Protein AF-A0A9K3NEP9-F1 (afdb_monomer)

Sequence (450 aa):
MVFIRDFVPSALAFLLNGEGEIVKNFLLHTLQLQSWEKTVDCHSPGQGLMPASFKVRSVPLDGRPGEFEDVLDPDFGESAIGRVAPVDSGLWWIILLRAYGKITGDYTLQERVDVQTGIRLILKLCLADGFDMFPTLLVTDGSCMIDRRMGIHGHPLEIQALFYSALRCSREMVIVNDTTKNLVAAVNNRLSALCFHIREYYWVDMKKINEIYRYKTEEYSTDAINKFNIYPEQIPSWLVDWFPESGGYFIGNLQPAHMDFRFFTLGNLWAIVSSLGSPKQNDGILNLIEEKWDDLVTNMPLKICYPALDNEEWRIITGSDPKNTPWSYHNGGSWPTLLWQFTLACIKMKRPELARKAIALAEKRLSTDKWPEYYDTRYGRFIGKQSRLYQTWTIAGFLTSKKLLENPEMASNLFWEEDYQLLENCVCGLGGKYGRKKCSRAALRSHHVV

Secondary structure (DSSP, 8-state):
-EEHHHHHHHHHHHHTTT-HHHHHHHHHHHHHHHTS---BTTB---TTPPPSEEEEEEEEPTT-TT-EEEEEEEESSSSSTT----HHHHHHHHHHHHHHHHHH---HHHHSHHHHHHHHHHHHHHT---S--SSSPPB-TT-SSS-S-SS--BS-HHHHHHHHHHHHHHHHHSPPSTTTHHHHHHHHHHHHHHHHHIIIIIEE-HHHHHHHHTPPSS--STT-SSTT---GGGS-HHHHHHS-SS--EEEEEEETTEEEEEEEHHHHHHHHHTT-S-HHHHHHHHHHHHHTHHHHTTTSS-BSEES---HHHHHHHHSS-TTS-TTBTTBT-B-GGGHHHHHHHHHHTT-HHHHHHHHHHHHTTTTTTT--S-EESTTS-EEPTTPPSS-HHHHHHHHHHHHHHH-HHHHHTTS----HHHHH--GGG---SSS----THHHHGGGS--

InterPro domains:
  IPR008928 Six-hairpin glycosidase superfamily [SSF48208] (3-400)
  IPR012341 Six-hairpin glycosidase-like superfamily [G3DSA:1.50.10.10] (2-394)
  IPR024746 Glycosyl hydrolase family 100 [PF12899] (2-408)
  IPR024746 Glycosyl hydrolase family 100 [PTHR31916] (2-433)

Foldseek 3Di:
DFFLVLCLLVCLLCLLVVNLPVLLVVLVVQLVVLCDFADQPPDTDQSLQTFRDWDWDWDADPPDPPDTDTDIGGHQQSPPDVSEGQLLNSLSSLLSLLLSCLSNVDLVSLVDPSNLVSLVSNLCNQLPDDPDPALAGFGQACRYPNNAQQLLGGHFLLRLLSVLLSLVSCLVRHDDDPVCVVSNVSSLQSNLRSLVCQQPPQKDALVVLVVLLPADAPDDDPPHPCPQRADNVQPDPVDNVLGDPAAIFGAGDGHRRDTHRKAALNSRLSCLQAVSYPLRNLVRSVVSCVVCVCQALFLAAGFRIPDFQADPRCCPRRVVPVQRHGQADNRRWHALLSLLSVLLSCLSNVNNVVSVVSLVSNVVPCVVVQNWRIAGDSRRPGRGPPTDGPSSSNVSSSSSSVSCVVCVVSSVSSGDDDDVVSLVDDPLVVDPPDHDNDDPSVVVVVVPDD

Mean predicted aligned error: 5.76 Å

Solvent-accessible surface area (backbone atoms only — not comparable to full-atom values): 24064 Å² total; per-residue (Å²): 117,49,39,49,73,50,41,49,36,41,41,50,37,31,45,78,67,72,46,48,63,66,45,54,50,49,56,53,53,52,52,54,58,26,73,51,92,55,70,57,91,93,43,62,70,65,70,32,53,31,42,38,29,33,33,80,42,78,42,74,40,88,95,39,92,91,43,68,43,80,40,82,48,72,33,60,16,81,80,39,77,87,56,33,51,35,63,44,28,40,31,49,50,44,43,47,54,47,43,50,24,60,73,72,68,53,54,67,65,55,68,34,69,68,47,46,48,51,55,50,32,31,48,50,62,73,65,53,88,70,91,70,89,60,71,62,60,80,45,59,45,16,28,47,94,53,57,50,57,68,71,45,40,45,36,26,31,46,60,45,24,42,46,51,37,23,46,55,39,43,68,74,58,58,77,79,44,94,88,34,46,65,56,52,51,49,44,54,53,43,51,25,48,33,36,51,48,46,54,67,71,32,48,38,33,68,70,50,49,58,49,47,62,64,47,61,66,85,58,88,57,97,84,40,83,41,78,44,44,49,59,44,85,63,64,56,81,64,51,73,80,65,54,58,98,57,41,29,46,48,34,28,29,62,47,84,55,40,67,39,74,40,43,34,42,66,20,45,34,34,18,41,29,47,33,49,36,54,73,70,51,38,50,13,36,55,42,34,48,62,78,38,29,69,66,43,31,40,63,26,37,24,28,48,26,39,77,45,47,50,74,66,53,27,39,66,51,35,64,58,41,84,69,45,40,64,14,18,60,70,24,18,5,13,28,38,41,50,40,28,52,47,28,52,29,21,49,75,73,72,40,51,65,60,33,52,54,44,50,60,48,35,65,77,40,40,71,83,65,42,26,41,46,30,17,12,42,78,44,23,79,42,75,22,97,85,42,49,63,66,26,63,31,28,52,21,6,51,51,27,30,52,53,36,71,76,35,56,72,67,42,55,62,72,43,51,70,78,58,66,67,49,69,69,54,46,75,66,76,70,54,70,99,78,60,78,84,82,51,77,65,66,70,61,61,73,76,74,79,128

Nearest PDB structures (foldseek):
  6ttj-assembly1_C  TM=9.891E-01  e=4.123E-50  Arabidopsis thaliana
  6ttj-assembly2_E  TM=9.908E-01  e=6.982E-50  Arabidopsis thaliana
  6ttj-assembly1_B  TM=9.913E-01  e=8.060E-50  Arabidopsis thaliana
  6ttj-assembly1_D  TM=9.902E-01  e=9.305E-50  Arabidopsis thaliana
  6ttj-assembly2_H  TM=9.898E-01  e=2.936E-49  Arabidopsis thaliana

Organism: Helianthus annuus (NCBI:txid4232)

Structure (mmCIF, N/CA/C/O backbone):
data_AF-A0A9K3NEP9-F1
#
_entry.id   AF-A0A9K3NEP9-F1
#
loop_
_atom_site.group_PDB
_atom_site.id
_atom_site.type_symbol
_atom_site.label_atom_id
_atom_site.label_alt_id
_atom_site.label_comp_id
_atom_site.label_asym_id
_atom_site.label_entity_id
_atom_site.label_seq_id
_atom_site.pdbx_PDB_ins_code
_atom_site.Cartn_x
_atom_site.Cartn_y
_atom_site.Cartn_z
_atom_site.occupancy
_atom_site.B_iso_or_equiv
_atom_site.auth_seq_id
_atom_site.auth_comp_id
_atom_site.auth_asym_id
_atom_site.auth_atom_id
_atom_site.pdbx_PDB_model_num
ATOM 1 N N . MET A 1 1 ? -4.680 -17.284 13.449 1.00 88.75 1 MET A N 1
ATOM 2 C CA . MET A 1 1 ? -3.790 -16.105 13.413 1.00 88.75 1 MET A CA 1
ATOM 3 C C . MET A 1 1 ? -4.427 -15.102 12.472 1.00 88.75 1 MET A C 1
ATOM 5 O O . MET A 1 1 ? -4.837 -15.507 11.392 1.00 88.75 1 MET A O 1
ATOM 9 N N . VAL A 1 2 ? -4.591 -13.860 12.909 1.00 95.25 2 VAL A N 1
ATOM 10 C CA . VAL A 1 2 ? -5.265 -12.781 12.183 1.00 95.25 2 VAL A CA 1
ATOM 11 C C . VAL A 1 2 ? -4.245 -11.674 11.966 1.00 95.25 2 VAL A C 1
ATOM 13 O O . VAL A 1 2 ? -3.754 -11.108 12.936 1.00 95.25 2 VAL A O 1
ATOM 16 N N . PHE A 1 3 ? -3.914 -11.387 10.711 1.00 97.38 3 PHE A N 1
ATOM 17 C CA . PHE A 1 3 ? -3.047 -10.268 10.337 1.00 97.38 3 PHE A CA 1
ATOM 18 C C . PHE A 1 3 ? -3.891 -9.033 10.047 1.00 97.38 3 PHE A C 1
ATOM 20 O O . PHE A 1 3 ? -4.971 -9.152 9.462 1.00 97.38 3 PHE A O 1
ATOM 27 N N . ILE A 1 4 ? -3.394 -7.847 10.415 1.00 97.62 4 ILE A N 1
ATOM 28 C CA . ILE A 1 4 ? -4.151 -6.609 10.192 1.00 97.62 4 ILE A CA 1
ATOM 29 C C . ILE A 1 4 ? -4.376 -6.371 8.697 1.00 97.62 4 ILE A C 1
ATOM 31 O O . ILE A 1 4 ? -5.517 -6.177 8.280 1.00 97.62 4 ILE A O 1
ATOM 35 N N . ARG A 1 5 ? -3.320 -6.469 7.879 1.00 97.56 5 ARG A N 1
ATOM 36 C CA . ARG A 1 5 ? -3.408 -6.266 6.424 1.00 97.56 5 ARG A CA 1
ATOM 37 C C . ARG A 1 5 ? -4.295 -7.304 5.719 1.00 97.56 5 ARG A C 1
ATOM 39 O O . ARG A 1 5 ? -5.075 -6.939 4.844 1.00 97.56 5 ARG A O 1
ATOM 46 N N . ASP A 1 6 ? -4.231 -8.576 6.122 1.00 98.25 6 ASP A N 1
ATOM 47 C CA . ASP A 1 6 ? -5.033 -9.662 5.537 1.00 98.25 6 ASP A CA 1
ATOM 48 C C . ASP A 1 6 ? -6.521 -9.529 5.878 1.00 98.25 6 ASP A C 1
ATOM 50 O O . ASP A 1 6 ? -7.385 -9.951 5.102 1.00 98.25 6 ASP A O 1
ATOM 54 N N . PHE A 1 7 ? -6.837 -8.938 7.035 1.00 98.75 7 PHE A N 1
ATOM 55 C CA . PHE A 1 7 ? -8.218 -8.734 7.448 1.00 98.75 7 PHE A CA 1
ATOM 56 C C . PHE A 1 7 ? -8.905 -7.607 6.671 1.00 98.75 7 PHE A C 1
ATOM 58 O O . PHE A 1 7 ? -10.110 -7.697 6.466 1.00 98.75 7 PHE A O 1
ATOM 65 N N . VAL A 1 8 ? -8.182 -6.596 6.167 1.00 98.75 8 VAL A N 1
ATOM 66 C CA . VAL A 1 8 ? -8.771 -5.451 5.438 1.00 98.75 8 VAL A CA 1
ATOM 67 C C . VAL A 1 8 ? -9.735 -5.869 4.314 1.00 98.75 8 VAL A C 1
ATOM 69 O O . VAL A 1 8 ? -10.891 -5.442 4.359 1.00 98.75 8 VAL A O 1
ATOM 72 N N . PRO A 1 9 ? -9.359 -6.714 3.329 1.00 98.69 9 PRO A N 1
ATOM 73 C CA . PRO A 1 9 ? -10.305 -7.139 2.296 1.00 98.69 9 PRO A CA 1
ATOM 74 C C . PRO A 1 9 ? -11.493 -7.925 2.855 1.00 98.69 9 PRO A C 1
ATOM 76 O O . PRO A 1 9 ? -12.590 -7.804 2.317 1.00 98.69 9 PRO A O 1
ATOM 79 N N . SER A 1 10 ? -11.303 -8.701 3.926 1.00 98.75 10 SER A N 1
ATOM 80 C CA . SER A 1 10 ? -12.391 -9.446 4.579 1.00 98.75 10 SER A CA 1
ATOM 81 C C . SER A 1 10 ? -13.366 -8.494 5.265 1.00 98.75 10 SER A C 1
ATOM 83 O O . SER A 1 10 ? -14.575 -8.616 5.101 1.00 98.75 10 SER A O 1
ATOM 85 N N . ALA A 1 11 ? -12.840 -7.497 5.974 1.00 98.75 11 ALA A N 1
ATOM 86 C CA . ALA A 1 11 ? -13.616 -6.463 6.630 1.00 98.75 11 ALA A CA 1
ATOM 87 C C . ALA A 1 11 ? -14.468 -5.685 5.623 1.00 98.75 11 ALA A C 1
ATOM 89 O O . ALA A 1 11 ? -15.654 -5.479 5.856 1.00 98.75 11 ALA A O 1
ATOM 90 N N . LEU A 1 12 ? -13.898 -5.322 4.469 1.00 98.62 12 LEU A N 1
ATOM 91 C CA . LEU A 1 12 ? -14.656 -4.696 3.387 1.00 98.62 12 LEU A CA 1
ATOM 92 C C . LEU A 1 12 ? -15.744 -5.629 2.838 1.00 98.62 12 LEU A C 1
ATOM 94 O O . LEU A 1 12 ? -16.866 -5.173 2.643 1.00 98.62 12 LEU A O 1
ATOM 98 N N . ALA A 1 13 ? -15.466 -6.923 2.643 1.00 98.25 13 ALA A N 1
ATOM 99 C CA . ALA A 1 13 ? -16.480 -7.882 2.195 1.00 98.25 13 ALA A CA 1
ATOM 100 C C . ALA A 1 13 ? -17.673 -7.955 3.163 1.00 98.25 13 ALA A C 1
ATOM 102 O O . ALA A 1 13 ? -18.817 -7.913 2.710 1.00 98.25 13 ALA A O 1
ATOM 103 N N . PHE A 1 14 ? -17.405 -8.023 4.473 1.00 98.56 14 PHE A N 1
ATOM 104 C CA . PHE A 1 14 ? -18.428 -8.044 5.521 1.00 98.56 14 PHE A CA 1
ATOM 105 C C . PHE A 1 14 ? -19.199 -6.724 5.604 1.00 98.56 14 PHE A C 1
ATOM 107 O O . PHE A 1 14 ? -20.427 -6.737 5.608 1.00 98.56 14 PHE A O 1
ATOM 114 N N . LEU A 1 15 ? -18.511 -5.577 5.579 1.00 98.31 15 LEU A N 1
ATOM 115 C CA . LEU A 1 15 ? -19.152 -4.256 5.574 1.00 98.31 15 LEU A CA 1
ATOM 116 C C . LEU A 1 15 ? -20.089 -4.088 4.375 1.00 98.31 15 LEU A C 1
ATOM 118 O O . LEU A 1 15 ? -21.237 -3.686 4.540 1.00 98.31 15 LEU A O 1
ATOM 122 N N . LEU A 1 16 ? -19.631 -4.465 3.178 1.00 96.69 16 LEU A N 1
ATOM 123 C CA . LEU A 1 16 ? -20.436 -4.452 1.952 1.00 96.69 16 LEU A CA 1
ATOM 124 C C . LEU A 1 16 ? -21.580 -5.483 1.976 1.00 96.69 16 LEU A C 1
ATOM 126 O O . LEU A 1 16 ? -22.453 -5.440 1.113 1.00 96.69 16 LEU A O 1
ATOM 130 N N . ASN A 1 17 ? -21.580 -6.420 2.928 1.00 96.69 17 ASN A N 1
ATOM 131 C CA . ASN A 1 17 ? -22.674 -7.360 3.174 1.00 96.69 17 ASN A CA 1
ATOM 132 C C . ASN A 1 17 ? -23.597 -6.936 4.332 1.00 96.69 17 ASN A C 1
ATOM 134 O O . ASN A 1 17 ? -24.525 -7.668 4.659 1.00 96.69 17 ASN A O 1
ATOM 138 N N . GLY A 1 18 ? -23.358 -5.777 4.956 1.00 96.25 18 GLY A N 1
ATOM 139 C CA . GLY A 1 18 ? -24.115 -5.312 6.123 1.00 96.25 18 GLY A CA 1
ATOM 140 C C . GLY A 1 18 ? -23.690 -5.949 7.454 1.00 96.25 18 GLY A C 1
ATOM 141 O O . GLY A 1 18 ? -24.334 -5.726 8.474 1.00 96.25 18 GLY A O 1
ATOM 142 N N . GLU A 1 19 ? -22.591 -6.702 7.480 1.00 97.25 19 GLU A N 1
ATOM 143 C CA . GLU A 1 19 ? -22.084 -7.424 8.654 1.00 97.25 19 GLU A CA 1
ATOM 144 C C . GLU A 1 19 ? -20.987 -6.617 9.373 1.00 97.25 19 GLU A C 1
ATOM 146 O O . GLU A 1 19 ? -19.836 -7.033 9.490 1.00 97.25 19 GLU A O 1
ATOM 151 N N . GLY A 1 20 ? -21.321 -5.414 9.849 1.00 97.12 20 GLY A N 1
ATOM 152 C CA . GLY A 1 20 ? -20.337 -4.494 10.444 1.00 97.12 20 GLY A CA 1
ATOM 153 C C . GLY A 1 20 ? -19.771 -4.919 11.807 1.00 97.12 20 GLY A C 1
ATOM 154 O O . GLY A 1 20 ? -18.709 -4.438 12.207 1.00 97.12 20 GLY A O 1
ATOM 155 N N . GLU A 1 21 ? -20.438 -5.827 12.522 1.00 98.31 21 GLU A N 1
ATOM 156 C CA . GLU A 1 21 ? -20.083 -6.203 13.896 1.00 98.31 21 GLU A CA 1
ATOM 157 C C . GLU A 1 21 ? -18.683 -6.825 14.004 1.00 98.31 21 GLU A C 1
ATOM 159 O O . GLU A 1 21 ? -17.893 -6.423 14.860 1.00 98.31 21 GLU A O 1
ATOM 164 N N . ILE A 1 22 ? -18.322 -7.734 13.092 1.00 98.12 22 ILE A N 1
ATOM 165 C CA . ILE A 1 22 ? -16.987 -8.351 13.078 1.00 98.12 22 ILE A CA 1
ATOM 166 C C . ILE A 1 22 ? -15.880 -7.303 12.902 1.00 98.12 22 ILE A C 1
ATOM 168 O O . ILE A 1 22 ? -14.817 -7.406 13.514 1.00 98.12 22 ILE A O 1
ATOM 172 N N . VAL A 1 23 ? -16.140 -6.260 12.110 1.00 98.69 23 VAL A N 1
ATOM 173 C CA . VAL A 1 23 ? -15.175 -5.186 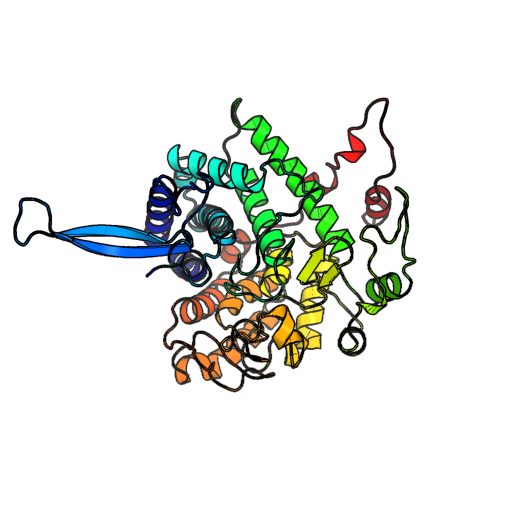11.852 1.00 98.69 23 VAL A CA 1
ATOM 174 C C . VAL A 1 23 ? -15.050 -4.263 13.055 1.00 98.69 23 VAL A C 1
ATOM 176 O O . VAL A 1 23 ? -13.935 -3.922 13.445 1.00 98.69 23 VAL A O 1
ATOM 179 N N . LYS A 1 24 ? -16.172 -3.915 13.693 1.00 98.56 24 LYS A N 1
ATOM 180 C CA . LYS A 1 24 ? -16.179 -3.166 14.955 1.00 98.56 24 LYS A CA 1
ATOM 181 C C . LYS A 1 24 ? -15.379 -3.893 16.037 1.00 98.56 24 LYS A C 1
ATOM 183 O O . LYS A 1 24 ? -14.515 -3.285 16.668 1.00 98.56 24 LYS A O 1
ATOM 188 N N . ASN A 1 25 ? -15.626 -5.191 16.210 1.00 98.00 25 ASN A N 1
ATOM 189 C CA . ASN A 1 25 ? -14.933 -6.017 17.197 1.00 98.00 25 ASN A CA 1
ATOM 190 C C . ASN A 1 25 ? -13.435 -6.106 16.889 1.00 98.00 25 ASN A C 1
ATOM 192 O O . ASN A 1 25 ? -12.614 -5.900 17.779 1.00 98.00 25 ASN A O 1
ATOM 196 N N . PHE A 1 26 ? -13.062 -6.320 15.625 1.00 98.38 26 PHE A N 1
ATOM 197 C CA . PHE A 1 26 ? -11.663 -6.299 15.204 1.00 98.38 26 PHE A CA 1
ATOM 198 C C . PHE A 1 26 ? -10.971 -4.966 15.536 1.00 98.38 26 PHE A C 1
ATOM 200 O O . PHE A 1 26 ? -9.894 -4.966 16.137 1.00 98.38 26 PHE A O 1
ATOM 207 N N . LEU A 1 27 ? -11.579 -3.827 15.182 1.00 98.50 27 LEU A N 1
ATOM 208 C CA . LEU A 1 27 ? -11.016 -2.497 15.441 1.00 98.50 27 LEU A CA 1
ATOM 209 C C . LEU A 1 27 ? -10.800 -2.253 16.940 1.00 98.50 27 LEU A C 1
ATOM 211 O O . LEU A 1 27 ? -9.732 -1.784 17.330 1.00 98.50 27 LEU A O 1
ATOM 215 N N . LEU A 1 28 ? -11.779 -2.608 17.778 1.00 97.62 28 LEU A N 1
ATOM 216 C CA . LEU A 1 28 ? -11.697 -2.442 19.231 1.00 97.62 28 LEU A CA 1
ATOM 217 C C . LEU A 1 28 ? -10.685 -3.393 19.883 1.00 97.62 28 LEU A C 1
ATOM 219 O O . LEU A 1 28 ? -9.907 -2.960 20.730 1.00 97.62 28 LEU A O 1
ATOM 223 N N . HIS A 1 29 ? -10.641 -4.665 19.484 1.00 96.06 29 HIS A N 1
ATOM 224 C CA . HIS A 1 29 ? -9.688 -5.622 20.052 1.00 96.06 29 HIS A CA 1
ATOM 225 C C . HIS A 1 29 ? -8.247 -5.304 19.654 1.00 96.06 29 HIS A C 1
ATOM 227 O O . HIS A 1 29 ? -7.355 -5.316 20.496 1.00 96.06 29 HIS A O 1
ATOM 233 N N . THR A 1 30 ? -7.998 -4.941 18.397 1.00 96.56 30 THR A N 1
ATOM 234 C CA . THR A 1 30 ? -6.660 -4.499 17.969 1.00 96.56 30 THR A CA 1
ATOM 235 C C . THR A 1 30 ? -6.228 -3.192 18.637 1.00 96.56 30 THR A C 1
ATOM 237 O O . THR A 1 30 ? -5.050 -3.034 18.951 1.00 96.56 30 THR A O 1
ATOM 240 N N . LEU A 1 31 ? -7.165 -2.284 18.930 1.00 96.38 31 LEU A N 1
ATOM 241 C CA . LEU A 1 31 ? -6.897 -1.087 19.730 1.00 96.38 31 LEU A CA 1
ATOM 242 C C . LEU A 1 31 ? -6.514 -1.435 21.176 1.00 96.38 31 LEU A C 1
ATOM 244 O O . LEU A 1 31 ? -5.592 -0.835 21.720 1.00 96.38 31 LEU A O 1
ATOM 248 N N . GLN A 1 32 ? -7.167 -2.426 21.791 1.00 93.00 32 GLN A N 1
ATOM 249 C CA . GLN A 1 32 ? -6.757 -2.927 23.108 1.00 93.00 32 GLN A CA 1
ATOM 250 C C . GLN A 1 32 ? -5.312 -3.432 23.066 1.00 93.00 32 GLN A C 1
ATOM 252 O O . GLN A 1 32 ? -4.519 -3.052 23.924 1.00 93.00 32 GLN A O 1
ATOM 257 N N . LEU A 1 33 ? -4.936 -4.196 22.035 1.00 92.44 33 LEU A N 1
ATOM 258 C CA . LEU A 1 33 ? -3.558 -4.665 21.844 1.00 92.44 33 LEU A CA 1
ATOM 259 C C . LEU A 1 33 ? -2.559 -3.507 21.705 1.00 92.44 33 LEU A C 1
ATOM 261 O O . LEU A 1 33 ? -1.455 -3.590 22.231 1.00 92.44 33 LEU A O 1
ATOM 265 N N . GLN A 1 34 ? -2.936 -2.384 21.087 1.00 92.56 34 GLN A N 1
ATOM 266 C CA . GLN A 1 34 ? -2.074 -1.196 21.027 1.00 92.56 34 GLN A CA 1
ATOM 267 C C . GLN A 1 34 ? -1.658 -0.692 22.419 1.00 92.56 34 GLN A C 1
ATOM 269 O O . GLN A 1 34 ? -0.560 -0.161 22.572 1.00 92.56 34 GLN A O 1
ATOM 274 N N . SER A 1 35 ? -2.506 -0.853 23.436 1.00 83.56 35 SER A N 1
ATOM 275 C CA . SER A 1 35 ? -2.216 -0.388 24.799 1.00 83.56 35 SER A CA 1
ATOM 276 C C . SER A 1 35 ? -1.313 -1.324 25.608 1.00 83.56 35 SER A C 1
ATOM 278 O O . SER A 1 35 ? -0.892 -0.953 26.701 1.00 83.56 35 SER A O 1
ATOM 280 N N . TRP A 1 36 ? -0.993 -2.513 25.083 1.00 79.19 36 TRP A N 1
ATOM 281 C CA . TRP A 1 36 ? -0.138 -3.476 25.773 1.00 79.19 36 TRP A CA 1
ATOM 282 C C . TRP A 1 36 ? 1.290 -2.952 25.913 1.00 79.19 36 TRP A C 1
ATOM 284 O O . TRP A 1 36 ? 1.788 -2.205 25.060 1.00 79.19 36 TRP A O 1
ATOM 294 N N . GLU A 1 37 ? 1.952 -3.364 26.995 1.00 74.38 37 GLU A N 1
ATOM 295 C CA . GLU A 1 37 ? 3.379 -3.134 27.171 1.00 74.38 37 GLU A CA 1
ATOM 296 C C . GLU A 1 37 ? 4.137 -3.946 26.120 1.00 74.38 37 GLU A C 1
ATOM 298 O O . GLU A 1 37 ? 3.984 -5.162 26.008 1.00 74.38 37 GLU A O 1
ATOM 303 N N . LYS A 1 38 ? 4.914 -3.240 25.302 1.00 79.25 38 LYS A N 1
ATOM 304 C CA . LYS A 1 38 ? 5.701 -3.823 24.221 1.00 79.25 38 LYS A CA 1
ATOM 305 C C . LYS A 1 38 ? 7.150 -3.731 24.651 1.00 79.25 38 LYS A C 1
ATOM 307 O O . LYS A 1 38 ? 7.645 -2.623 24.863 1.00 79.25 38 LYS A O 1
ATOM 312 N N . THR A 1 39 ? 7.823 -4.866 24.746 1.00 71.25 39 THR A N 1
ATOM 313 C CA . THR A 1 39 ? 9.243 -4.901 25.085 1.00 71.25 39 THR A CA 1
ATOM 314 C C . THR A 1 39 ? 9.927 -5.936 24.212 1.00 71.25 39 THR A C 1
ATOM 316 O O . THR A 1 39 ? 9.569 -7.109 24.221 1.00 71.25 39 THR A O 1
ATOM 319 N N . VAL A 1 40 ? 10.916 -5.483 23.447 1.00 68.62 40 VAL A N 1
ATOM 320 C CA . VAL A 1 40 ? 11.844 -6.333 22.706 1.00 68.62 40 VAL A CA 1
ATOM 321 C C . VAL A 1 40 ? 13.180 -6.247 23.422 1.00 68.62 40 VAL A C 1
ATOM 323 O O . VAL A 1 40 ? 13.857 -5.219 23.366 1.00 68.62 40 VAL A O 1
ATOM 326 N N . ASP A 1 41 ? 13.540 -7.318 24.122 1.00 77.56 41 ASP A N 1
ATOM 327 C CA . ASP A 1 41 ? 14.717 -7.383 24.990 1.00 77.56 41 ASP A CA 1
ATOM 328 C C . ASP A 1 41 ? 14.726 -6.228 26.020 1.00 77.56 41 ASP A C 1
ATOM 330 O O . ASP A 1 41 ? 13.969 -6.261 26.986 1.00 77.56 41 ASP A O 1
ATOM 334 N N . CYS A 1 42 ? 15.533 -5.185 25.807 1.00 78.56 42 CYS A N 1
ATOM 335 C CA . CYS A 1 42 ? 15.645 -4.017 26.693 1.00 78.56 42 CYS A CA 1
ATOM 336 C C . CYS A 1 42 ? 15.084 -2.722 26.070 1.00 78.56 42 CYS A C 1
ATOM 338 O O . CYS A 1 42 ? 15.443 -1.627 26.504 1.00 78.56 42 CYS A O 1
ATOM 340 N N . HIS A 1 43 ? 14.264 -2.821 25.019 1.00 79.56 43 HIS A N 1
ATOM 341 C CA . HIS A 1 43 ? 13.726 -1.675 24.288 1.00 79.56 43 HIS A CA 1
ATOM 342 C C . HIS A 1 43 ? 12.206 -1.759 24.134 1.00 79.56 43 HIS A C 1
ATOM 344 O O . HIS A 1 43 ? 11.674 -2.785 23.713 1.00 79.56 43 HIS A O 1
ATOM 350 N N . SER A 1 44 ? 11.512 -0.653 24.397 1.00 81.75 44 SER A N 1
ATOM 351 C CA . SER A 1 44 ? 10.071 -0.543 24.172 1.00 81.75 44 SER A CA 1
ATOM 352 C C . SER A 1 44 ? 9.790 0.281 22.914 1.00 81.75 44 SER A C 1
ATOM 354 O O . SER A 1 44 ? 10.161 1.460 22.876 1.00 81.75 44 SER A O 1
ATOM 356 N N . PRO A 1 45 ? 9.137 -0.292 21.885 1.00 82.62 45 PRO A N 1
ATOM 357 C CA . PRO A 1 45 ? 8.752 0.459 20.701 1.00 82.62 45 PRO A CA 1
ATOM 358 C C . PRO A 1 45 ? 7.701 1.528 21.030 1.00 82.62 45 PRO A C 1
ATOM 360 O O . PRO A 1 45 ? 7.080 1.541 22.096 1.00 82.62 45 PRO A O 1
ATOM 363 N N . GLY A 1 46 ? 7.478 2.435 20.076 1.00 83.75 46 GLY A N 1
ATOM 364 C CA . GLY A 1 46 ? 6.535 3.538 20.237 1.00 83.75 46 GLY A CA 1
ATOM 365 C C . GLY A 1 46 ? 5.128 3.072 20.627 1.00 83.75 46 GLY A C 1
ATOM 366 O O . GLY A 1 46 ? 4.592 2.113 20.070 1.00 83.75 46 GLY A O 1
ATOM 367 N N . GLN A 1 47 ? 4.494 3.793 21.555 1.00 87.50 47 GLN A N 1
ATOM 368 C CA . GLN A 1 47 ? 3.178 3.432 22.105 1.00 87.50 47 GLN A CA 1
ATOM 369 C C . GLN A 1 47 ? 2.098 3.249 21.029 1.00 87.50 47 GLN A C 1
ATOM 371 O O . GLN A 1 47 ? 1.233 2.395 21.179 1.00 87.50 47 GLN A O 1
ATOM 376 N N . GLY A 1 48 ? 2.178 4.001 19.926 1.00 89.12 48 GLY A N 1
ATOM 377 C CA . GLY A 1 48 ? 1.238 3.914 18.808 1.00 89.12 48 GLY A CA 1
ATOM 378 C C . GLY A 1 48 ? 1.385 2.696 17.898 1.00 89.12 48 GLY A C 1
ATOM 379 O O . GLY A 1 48 ? 0.563 2.548 16.996 1.00 89.12 48 GLY A O 1
ATOM 380 N N . LEU A 1 49 ? 2.394 1.842 18.099 1.00 92.12 49 LEU A N 1
ATOM 381 C CA . LEU A 1 49 ? 2.617 0.669 17.257 1.00 92.12 49 LEU A CA 1
ATOM 382 C C . LEU A 1 49 ? 1.424 -0.296 17.340 1.00 92.12 49 LEU A C 1
ATOM 384 O O . LEU A 1 49 ? 1.038 -0.727 18.426 1.00 92.12 49 LEU A O 1
ATOM 388 N N . MET A 1 50 ? 0.863 -0.642 16.184 1.00 95.31 50 MET A N 1
ATOM 389 C CA . MET A 1 50 ? -0.140 -1.700 16.056 1.00 95.31 50 MET A CA 1
ATOM 390 C C . MET A 1 50 ? 0.555 -3.045 15.808 1.00 95.31 50 MET A C 1
ATOM 392 O O . MET A 1 50 ? 1.605 -3.057 15.161 1.00 95.31 50 MET A O 1
ATOM 396 N N . PRO A 1 51 ? -0.001 -4.170 16.290 1.00 93.56 51 PRO A N 1
ATOM 397 C CA . PRO A 1 51 ? 0.584 -5.479 16.029 1.00 93.56 51 PRO A CA 1
ATOM 398 C C . PRO A 1 51 ? 0.473 -5.839 14.543 1.00 93.56 51 PRO A C 1
ATOM 400 O O . PRO A 1 51 ? -0.475 -5.437 13.870 1.00 93.56 51 PRO A O 1
ATOM 403 N N . ALA A 1 52 ? 1.408 -6.644 14.039 1.00 93.31 52 ALA A N 1
ATOM 404 C CA . ALA A 1 52 ? 1.315 -7.217 12.697 1.00 93.31 52 ALA A CA 1
ATOM 405 C C . ALA A 1 52 ? 0.151 -8.214 12.627 1.00 93.31 52 ALA A C 1
ATOM 407 O O . ALA A 1 52 ? -0.634 -8.245 11.672 1.00 93.31 52 ALA A O 1
ATOM 408 N N . SER A 1 53 ? 0.059 -9.046 13.667 1.00 94.38 53 SER A N 1
ATOM 409 C CA . SER A 1 53 ? -0.941 -10.093 13.798 1.00 94.38 53 SER A CA 1
ATOM 410 C C . SER A 1 53 ? -1.286 -10.370 15.256 1.00 94.38 53 SER A C 1
ATOM 412 O O . SER A 1 53 ? -0.610 -9.910 16.171 1.00 94.38 53 SER A O 1
ATOM 414 N N . PHE A 1 54 ? -2.342 -11.145 15.474 1.00 94.75 54 PHE A N 1
ATOM 415 C CA . PHE A 1 54 ? -2.634 -11.750 16.766 1.00 94.75 54 PHE A CA 1
ATOM 416 C C . PHE A 1 54 ? -3.247 -13.143 16.588 1.00 94.75 54 PHE A C 1
ATOM 418 O O . PHE A 1 54 ? -3.747 -13.509 15.517 1.00 94.75 54 PHE A O 1
ATOM 425 N N . LYS A 1 55 ? -3.230 -13.960 17.637 1.00 93.38 55 LYS A N 1
ATOM 426 C CA . LYS A 1 55 ? -3.973 -15.228 17.693 1.00 93.38 55 LYS A CA 1
ATOM 427 C C . LYS A 1 55 ? -4.741 -15.333 19.004 1.00 93.38 55 LYS A C 1
ATOM 429 O O . LYS A 1 55 ? -4.377 -14.705 19.987 1.00 93.38 55 LYS A O 1
ATOM 434 N N . VAL A 1 56 ? -5.794 -16.140 19.004 1.00 91.81 56 VAL A N 1
ATOM 435 C CA . VAL A 1 56 ? -6.515 -16.501 20.226 1.00 91.81 56 VAL A CA 1
ATOM 436 C C . VAL A 1 56 ? -5.819 -17.719 20.832 1.00 91.81 56 VAL A C 1
ATOM 438 O O . VAL A 1 56 ? -5.555 -18.688 20.114 1.00 91.81 56 VAL A O 1
ATOM 441 N N . ARG A 1 57 ? -5.473 -17.654 22.119 1.00 88.81 57 ARG A N 1
ATOM 442 C CA . ARG A 1 57 ? -4.973 -18.785 22.909 1.00 88.81 57 ARG A CA 1
ATOM 443 C C . ARG A 1 57 ? -5.940 -19.056 24.051 1.00 88.81 57 ARG A C 1
ATOM 445 O O . ARG A 1 57 ? -6.219 -18.143 24.817 1.00 88.81 57 ARG A O 1
ATOM 452 N N . SER A 1 58 ? -6.363 -20.304 24.197 1.00 87.81 58 SER A N 1
ATOM 453 C CA . SER A 1 58 ? -7.102 -20.747 25.378 1.00 87.81 58 SER A CA 1
ATOM 454 C C . SER A 1 58 ? -6.102 -21.112 26.474 1.00 87.81 58 SER A C 1
ATOM 456 O O . SER A 1 58 ? -5.298 -22.033 26.301 1.00 87.81 58 SER A O 1
ATOM 458 N N . VAL A 1 59 ? -6.113 -20.369 27.576 1.00 85.44 59 VAL A N 1
ATOM 459 C CA . VAL A 1 59 ? -5.240 -20.588 28.736 1.00 85.44 59 VAL A CA 1
ATOM 460 C C . VAL A 1 59 ? -6.070 -21.076 29.925 1.00 85.44 59 VAL A C 1
ATOM 462 O O . VAL A 1 59 ? -7.221 -20.667 30.064 1.00 85.44 59 VAL A O 1
ATOM 465 N N . PRO A 1 60 ? -5.553 -21.999 30.754 1.00 84.56 60 PRO A N 1
ATOM 466 C CA . PRO A 1 60 ? -6.277 -22.466 31.931 1.00 84.56 60 PRO A CA 1
ATOM 467 C C . PRO A 1 60 ? -6.435 -21.331 32.948 1.00 84.56 60 PRO A C 1
ATOM 469 O O . PRO A 1 60 ? -5.496 -20.573 33.182 1.00 84.56 60 PRO A O 1
ATOM 472 N N . LEU A 1 61 ? -7.611 -21.238 3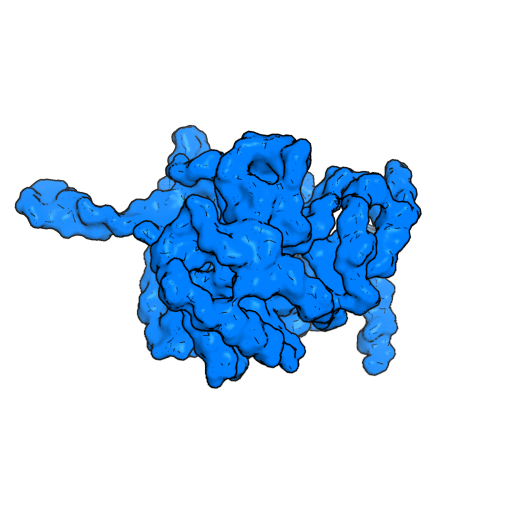3.567 1.00 81.19 61 LEU A N 1
ATOM 473 C CA . LEU A 1 61 ? -7.881 -20.263 34.621 1.00 81.19 61 LEU A CA 1
ATOM 474 C C . LEU A 1 61 ? -7.178 -20.672 35.920 1.00 81.19 61 LEU A C 1
ATOM 476 O O . LEU A 1 61 ? -7.378 -21.777 36.439 1.00 81.19 61 LEU A O 1
ATOM 480 N N . ASP A 1 62 ? -6.374 -19.760 36.468 1.00 76.06 62 ASP A N 1
ATOM 481 C CA . ASP A 1 62 ? -5.645 -19.996 37.712 1.00 76.06 62 ASP A CA 1
ATOM 482 C C . ASP A 1 62 ? -6.607 -20.354 38.855 1.00 76.06 62 ASP A C 1
ATOM 484 O O . ASP A 1 62 ? -7.556 -19.637 39.176 1.00 76.06 62 ASP A O 1
ATOM 488 N N . GLY A 1 63 ? -6.362 -21.509 39.477 1.00 75.62 63 GLY A N 1
ATOM 489 C CA . GLY A 1 63 ? -7.170 -22.018 40.585 1.00 75.62 63 GLY A CA 1
ATOM 490 C C . GLY A 1 63 ? -8.487 -22.698 40.190 1.00 75.62 63 GLY A C 1
ATOM 491 O O . GLY A 1 63 ? -9.220 -23.111 41.089 1.00 75.62 63 GLY A O 1
ATOM 492 N N . ARG A 1 64 ? -8.790 -22.869 38.892 1.00 77.00 64 ARG A N 1
ATOM 493 C CA . ARG A 1 64 ? -9.999 -23.568 38.411 1.00 77.00 64 ARG A CA 1
ATOM 494 C C . ARG A 1 64 ? -9.669 -24.669 37.392 1.00 77.00 64 ARG A C 1
ATOM 496 O O . ARG A 1 64 ? -9.705 -24.438 36.184 1.00 77.00 64 ARG A O 1
ATOM 503 N N . PRO A 1 65 ? -9.351 -25.891 37.858 1.00 74.00 65 PRO A N 1
ATOM 504 C CA . PRO A 1 65 ? -8.995 -27.003 36.982 1.00 74.00 65 PRO A CA 1
ATOM 505 C C . PRO A 1 65 ? -10.129 -27.337 36.002 1.00 74.00 65 PRO A C 1
ATOM 507 O O . PRO A 1 65 ? -11.226 -27.696 36.422 1.00 74.00 65 PRO A O 1
ATOM 510 N N . GLY A 1 66 ? -9.853 -27.249 34.699 1.00 78.62 66 GLY A N 1
ATOM 511 C CA . GLY A 1 66 ? -10.814 -27.557 33.632 1.00 78.62 66 GLY A CA 1
ATOM 512 C C . GLY A 1 66 ? -11.570 -26.350 33.065 1.00 78.62 66 GLY A C 1
ATOM 513 O O . GLY A 1 66 ? -12.253 -26.513 32.056 1.00 78.62 66 GLY A O 1
ATOM 514 N N . GLU A 1 67 ? -11.420 -25.155 33.646 1.00 83.69 67 GLU A N 1
ATOM 515 C CA . GLU A 1 67 ? -11.906 -23.899 33.061 1.00 83.69 67 GLU A CA 1
ATOM 516 C C . GLU A 1 67 ? -10.778 -23.211 32.271 1.00 83.69 67 GLU A C 1
ATOM 518 O O . GLU A 1 67 ? -9.629 -23.167 32.716 1.00 83.69 67 GLU A O 1
ATOM 523 N N . PHE A 1 68 ? -11.104 -22.673 31.094 1.00 84.94 68 PHE A N 1
ATOM 524 C CA . PHE A 1 68 ? -10.171 -21.963 30.216 1.00 84.94 68 PHE A CA 1
ATOM 525 C C . PHE A 1 68 ? -10.717 -20.573 29.885 1.00 84.94 68 PHE A C 1
ATOM 527 O O . PHE A 1 68 ? -11.929 -20.402 29.750 1.00 84.94 68 PHE A O 1
ATOM 534 N N . GLU A 1 69 ? -9.825 -19.604 29.707 1.00 88.38 69 GLU A N 1
ATOM 535 C CA . GLU A 1 69 ? -10.138 -18.290 29.152 1.00 88.38 69 GLU A CA 1
ATOM 536 C C . GLU A 1 69 ? -9.411 -18.074 27.822 1.00 88.38 69 GLU A C 1
ATOM 538 O O . GLU A 1 69 ? -8.268 -18.497 27.635 1.00 88.38 69 GLU A O 1
ATOM 543 N N . ASP A 1 70 ? -10.089 -17.422 26.881 1.00 88.12 70 ASP A N 1
ATOM 544 C CA . ASP A 1 70 ? -9.501 -17.050 25.601 1.00 88.12 70 ASP A CA 1
ATOM 545 C C . ASP A 1 70 ? -8.807 -15.691 25.723 1.00 88.12 70 ASP A C 1
ATOM 547 O O . ASP A 1 70 ? -9.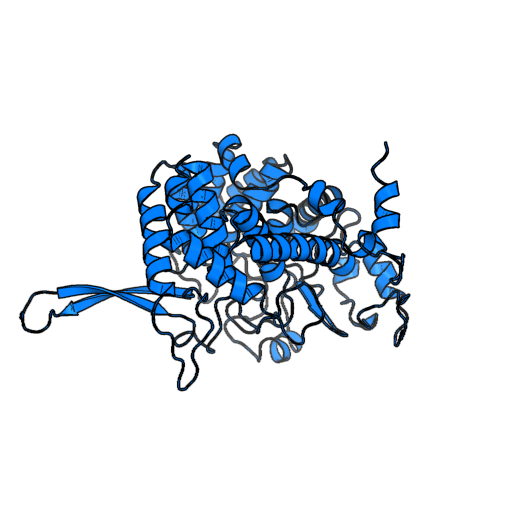435 -14.670 26.004 1.00 88.12 70 ASP A O 1
ATOM 551 N N . VAL A 1 71 ? -7.501 -15.677 25.464 1.00 88.25 71 VAL A N 1
ATOM 552 C CA . VAL A 1 71 ? -6.654 -14.483 25.526 1.00 88.25 71 VAL A CA 1
ATOM 553 C C . VAL A 1 71 ? -6.079 -14.182 24.146 1.00 88.25 71 VAL A C 1
ATOM 555 O O . VAL A 1 71 ? -5.692 -15.080 23.390 1.00 88.25 71 VAL A O 1
ATOM 558 N N . LEU A 1 72 ? -6.012 -12.895 23.808 1.00 89.81 72 LEU A N 1
ATOM 559 C CA . LEU A 1 72 ? -5.368 -12.424 22.587 1.00 89.81 72 LEU A CA 1
ATOM 560 C C . LEU A 1 72 ? -3.847 -12.378 22.776 1.00 89.81 72 LEU A C 1
ATOM 562 O O . LEU A 1 72 ? -3.346 -11.777 23.719 1.00 89.81 72 LEU A O 1
ATOM 566 N N . ASP A 1 73 ? -3.124 -13.004 21.856 1.00 88.75 73 ASP A N 1
ATOM 567 C CA . ASP A 1 73 ? -1.663 -13.063 21.816 1.00 88.75 73 ASP A CA 1
ATOM 568 C C . ASP A 1 73 ? -1.163 -12.277 20.593 1.00 88.75 73 ASP A C 1
ATOM 570 O O . ASP A 1 73 ? -1.237 -12.811 19.475 1.00 88.75 73 ASP A O 1
ATOM 574 N N . PRO A 1 74 ? -0.771 -10.997 20.760 1.00 90.31 74 PRO A N 1
ATOM 575 C CA . PRO A 1 74 ? -0.270 -10.158 19.674 1.00 90.31 74 PRO A CA 1
ATOM 576 C C . PRO A 1 74 ? 1.166 -10.519 19.271 1.00 90.31 74 PRO A C 1
ATOM 578 O O . PRO A 1 74 ? 1.937 -11.023 20.075 1.00 90.31 74 PRO A O 1
ATOM 581 N N . ASP A 1 75 ? 1.526 -10.194 18.031 1.00 89.38 75 ASP A N 1
ATOM 582 C CA . ASP A 1 75 ? 2.907 -10.156 17.539 1.00 89.38 75 ASP A CA 1
ATOM 583 C C . ASP A 1 75 ? 3.169 -8.768 16.942 1.00 89.38 75 ASP A C 1
ATOM 585 O O . ASP A 1 75 ? 2.573 -8.400 15.919 1.00 89.38 75 ASP A O 1
ATOM 589 N N . PHE A 1 76 ? 4.029 -7.976 17.587 1.00 85.44 76 PHE A N 1
ATOM 590 C CA . PHE A 1 76 ? 4.433 -6.639 17.130 1.00 85.44 76 PHE A CA 1
ATOM 591 C C . PHE A 1 76 ? 5.681 -6.657 16.236 1.00 85.44 76 PHE A C 1
ATOM 593 O O . PHE A 1 76 ? 6.166 -5.592 15.847 1.00 85.44 76 PHE A O 1
ATOM 600 N N . GLY A 1 77 ? 6.174 -7.842 15.871 1.00 80.31 77 GLY A N 1
ATOM 601 C CA . GLY A 1 77 ? 7.396 -8.037 15.096 1.00 80.31 77 GLY A CA 1
ATOM 602 C C . GLY A 1 77 ? 8.492 -8.756 15.882 1.00 80.31 77 GLY A C 1
ATOM 603 O O . GLY A 1 77 ? 9.459 -9.218 15.289 1.00 80.31 77 GLY A O 1
ATOM 604 N N . GLU A 1 78 ? 8.353 -8.916 17.197 1.00 76.94 78 GLU A N 1
ATOM 605 C CA . GLU A 1 78 ? 9.295 -9.641 18.054 1.00 76.94 78 GLU A CA 1
ATOM 606 C C . GLU A 1 78 ? 9.396 -11.128 17.704 1.00 76.94 78 GLU A C 1
ATOM 608 O O . GLU A 1 78 ? 10.477 -11.711 17.822 1.00 76.94 78 GLU A O 1
ATOM 613 N N . SER A 1 79 ? 8.296 -11.723 17.232 1.00 73.56 79 SER A N 1
ATOM 614 C CA . SER A 1 79 ? 8.252 -13.115 16.770 1.00 73.56 79 SER A CA 1
ATOM 615 C C . SER A 1 79 ? 8.356 -13.230 15.246 1.00 73.56 79 SER A C 1
ATOM 617 O O . SER A 1 79 ? 8.494 -14.338 14.717 1.00 73.56 79 SER A O 1
ATOM 619 N N . ALA A 1 80 ? 8.326 -12.104 14.526 1.00 74.00 80 ALA A N 1
ATOM 620 C CA . ALA A 1 80 ? 8.439 -12.081 13.077 1.00 74.00 80 ALA A CA 1
ATOM 621 C C . ALA A 1 80 ? 9.844 -12.496 12.615 1.00 74.00 80 ALA A C 1
ATOM 623 O O . ALA A 1 80 ? 10.871 -12.124 13.192 1.00 74.00 80 ALA A O 1
ATOM 624 N N . ILE A 1 81 ? 9.904 -13.244 11.510 1.00 72.44 81 ILE A N 1
ATOM 625 C CA . ILE A 1 81 ? 11.174 -13.630 10.886 1.00 72.44 81 ILE A CA 1
ATOM 626 C C . ILE A 1 81 ? 11.917 -12.354 10.470 1.00 72.44 81 ILE A C 1
ATOM 628 O O . ILE A 1 81 ? 11.422 -11.593 9.647 1.00 72.44 81 ILE A O 1
ATOM 632 N N . GLY A 1 82 ? 13.112 -12.136 11.024 1.00 73.75 82 GLY A N 1
ATOM 633 C CA . GLY A 1 82 ? 13.910 -10.931 10.769 1.00 73.75 82 GLY A CA 1
ATOM 634 C C . GLY A 1 82 ? 13.551 -9.720 11.638 1.00 73.75 82 GLY A C 1
ATOM 635 O O . GLY A 1 82 ? 14.110 -8.653 11.410 1.00 73.75 82 GLY A O 1
ATOM 636 N N . ARG A 1 83 ? 12.666 -9.884 12.636 1.00 80.50 83 ARG A N 1
ATOM 637 C CA . ARG A 1 83 ? 12.222 -8.834 13.573 1.00 80.50 83 ARG A CA 1
ATOM 638 C C . ARG A 1 83 ? 11.700 -7.568 12.887 1.00 80.50 83 ARG A C 1
ATOM 640 O O . ARG A 1 83 ? 12.068 -6.446 13.232 1.00 80.50 83 ARG A O 1
ATOM 647 N N . VAL A 1 84 ? 10.883 -7.761 11.859 1.00 81.44 84 VAL A N 1
ATOM 648 C CA . VAL A 1 84 ? 10.433 -6.679 10.985 1.00 81.44 84 VAL A CA 1
ATOM 649 C C . VAL A 1 84 ? 9.281 -5.898 11.618 1.00 81.44 84 VAL A C 1
ATOM 651 O O . VAL A 1 84 ? 8.337 -6.489 12.138 1.00 81.44 84 VAL A O 1
ATOM 654 N N . ALA A 1 85 ? 9.348 -4.565 11.556 1.00 85.94 85 ALA A N 1
ATOM 655 C CA . ALA A 1 85 ? 8.336 -3.684 12.131 1.00 85.94 85 ALA A CA 1
ATOM 656 C C . ALA A 1 85 ? 7.128 -3.501 11.182 1.00 85.94 85 ALA A C 1
ATOM 658 O O . ALA A 1 85 ? 7.316 -3.066 10.042 1.00 85.94 85 ALA A O 1
ATOM 659 N N . PRO A 1 86 ? 5.886 -3.757 11.635 1.00 89.38 86 PRO A N 1
ATOM 660 C CA . PRO A 1 86 ? 4.679 -3.682 10.806 1.00 89.38 86 PRO A CA 1
ATOM 661 C C . PRO A 1 86 ? 4.138 -2.247 10.689 1.00 89.38 86 PRO A C 1
ATOM 663 O O . PRO A 1 86 ? 3.069 -1.915 11.206 1.00 89.38 86 PRO A O 1
ATOM 666 N N . VAL A 1 87 ? 4.884 -1.366 10.021 1.00 93.44 87 VAL A N 1
ATOM 667 C CA . VAL A 1 87 ? 4.536 0.064 9.904 1.00 93.44 87 VAL A CA 1
ATOM 668 C C . VAL A 1 87 ? 3.174 0.261 9.226 1.00 93.44 87 VAL A C 1
ATOM 670 O O . VAL A 1 87 ? 2.390 1.118 9.635 1.00 93.44 87 VAL A O 1
ATOM 673 N N . ASP A 1 88 ? 2.855 -0.572 8.235 1.00 97.25 88 ASP A N 1
ATOM 674 C CA . 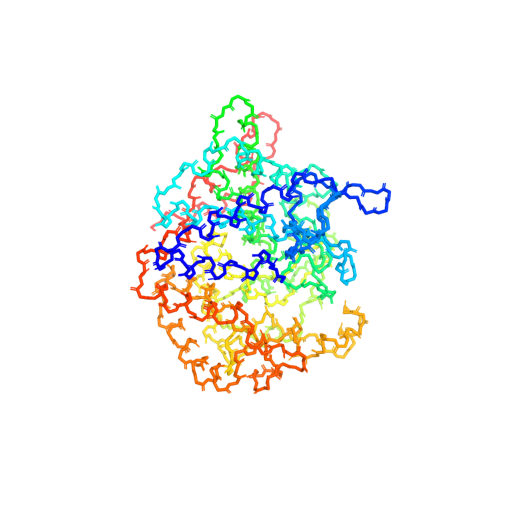ASP A 1 88 ? 1.587 -0.552 7.501 1.00 97.25 88 ASP A CA 1
ATOM 675 C C . ASP A 1 88 ? 0.353 -0.816 8.377 1.00 97.25 88 ASP A C 1
ATOM 677 O O . ASP A 1 88 ? -0.733 -0.320 8.082 1.00 97.25 88 ASP A O 1
ATOM 681 N N . SER A 1 89 ? 0.501 -1.557 9.474 1.00 97.69 89 SER A N 1
ATOM 682 C CA . SER A 1 89 ? -0.626 -2.038 10.280 1.00 97.69 89 SER A CA 1
ATOM 683 C C . SER A 1 89 ? -1.384 -0.904 10.979 1.00 97.69 89 SER A C 1
ATOM 685 O O . SER A 1 89 ? -2.616 -0.893 10.986 1.00 97.69 89 SER A O 1
ATOM 687 N N . GLY A 1 90 ? -0.674 0.110 11.487 1.00 97.88 90 GLY A N 1
ATOM 688 C CA . GLY A 1 90 ? -1.304 1.319 12.035 1.00 97.88 90 GLY A CA 1
ATOM 689 C C . GLY A 1 90 ? -2.018 2.153 10.974 1.00 97.88 90 GLY A C 1
ATOM 690 O O . GLY A 1 90 ? -3.109 2.675 11.210 1.00 97.88 90 GLY A O 1
ATOM 691 N N . LEU A 1 91 ? -1.437 2.229 9.776 1.00 98.75 91 LEU A N 1
ATOM 692 C CA . LEU A 1 91 ? -2.013 2.964 8.650 1.00 98.75 91 LEU A CA 1
ATOM 693 C C . LEU A 1 91 ? -3.306 2.289 8.176 1.00 98.75 91 LEU A C 1
ATOM 695 O O . LEU A 1 91 ? -4.335 2.949 8.030 1.00 98.75 91 LEU A O 1
ATOM 699 N N . TRP A 1 92 ? -3.278 0.963 8.025 1.00 98.81 92 TRP A N 1
ATOM 700 C CA . TRP A 1 92 ? -4.443 0.159 7.669 1.00 98.81 92 TRP A CA 1
ATOM 701 C C . TRP A 1 92 ? -5.556 0.233 8.703 1.00 98.81 92 TRP A C 1
ATOM 703 O O . TRP A 1 92 ? -6.719 0.329 8.318 1.00 98.81 92 TRP A O 1
ATOM 713 N N . TRP A 1 93 ? -5.224 0.244 9.996 1.00 98.75 93 TRP A N 1
ATOM 714 C CA . TRP A 1 93 ? -6.223 0.376 11.054 1.00 98.75 93 TRP A CA 1
ATOM 715 C C . TRP A 1 93 ? -6.993 1.702 10.952 1.00 98.75 93 TRP A C 1
ATOM 717 O O . TRP A 1 93 ? -8.222 1.700 10.993 1.00 98.75 93 TRP A O 1
ATOM 727 N N . ILE A 1 94 ? -6.300 2.824 10.714 1.00 98.88 94 ILE A N 1
ATOM 728 C CA . ILE A 1 94 ? -6.942 4.135 10.507 1.00 98.88 94 ILE A CA 1
ATOM 729 C C . ILE A 1 94 ? -7.815 4.132 9.241 1.00 98.88 94 ILE A C 1
ATOM 731 O O . ILE A 1 94 ? -8.937 4.642 9.255 1.00 98.88 94 ILE A O 1
ATOM 735 N N . ILE A 1 95 ? -7.314 3.567 8.137 1.00 98.88 95 ILE A N 1
ATOM 736 C CA . ILE A 1 95 ? -8.060 3.472 6.872 1.00 98.88 95 ILE A CA 1
ATOM 737 C C . ILE A 1 95 ? -9.332 2.632 7.057 1.00 98.88 95 ILE A C 1
ATOM 739 O O . ILE A 1 95 ? -10.405 3.031 6.599 1.00 98.88 95 ILE A O 1
ATOM 743 N N . LEU A 1 96 ? -9.234 1.504 7.764 1.00 98.81 96 LEU A N 1
ATOM 744 C CA . LEU A 1 96 ? -10.358 0.610 8.018 1.00 98.81 96 LEU A CA 1
ATOM 745 C C . LEU A 1 96 ? -11.388 1.226 8.973 1.00 98.81 96 LEU A C 1
ATOM 747 O O . LEU A 1 96 ? -12.585 1.072 8.742 1.00 98.81 96 LEU A O 1
ATOM 751 N N . LEU A 1 97 ? -10.949 1.966 9.996 1.00 98.81 97 LEU A N 1
ATOM 752 C CA . LEU A 1 97 ? -11.847 2.702 10.888 1.00 98.81 97 LEU A CA 1
ATOM 753 C C . LEU A 1 97 ? -12.705 3.709 10.110 1.00 98.81 97 LEU A C 1
ATOM 755 O O . LEU A 1 97 ? -13.921 3.758 10.299 1.00 98.81 97 LEU A O 1
ATOM 759 N N . ARG A 1 98 ? -12.097 4.460 9.180 1.00 98.62 98 ARG A N 1
ATOM 760 C CA . ARG A 1 98 ? -12.857 5.361 8.302 1.00 98.62 98 ARG A CA 1
ATOM 761 C C . ARG A 1 98 ? -13.838 4.582 7.429 1.00 98.62 98 ARG A C 1
ATOM 763 O O . ARG A 1 98 ? -14.988 4.992 7.295 1.00 98.62 98 ARG A O 1
ATOM 770 N N . ALA A 1 99 ? -13.395 3.478 6.824 1.00 98.56 99 ALA A N 1
ATOM 771 C CA . ALA A 1 99 ? -14.247 2.644 5.978 1.00 98.56 99 ALA A CA 1
ATOM 772 C C . ALA A 1 99 ? -15.470 2.108 6.740 1.00 98.56 99 ALA A C 1
ATOM 774 O O . ALA A 1 99 ? -16.575 2.145 6.203 1.00 98.56 99 ALA A O 1
ATOM 775 N N . TYR A 1 100 ? -15.292 1.688 7.999 1.00 98.75 100 TYR A N 1
ATOM 776 C CA . TYR A 1 100 ? -16.388 1.283 8.880 1.00 98.75 100 TYR A CA 1
ATOM 777 C C . TYR A 1 100 ? -17.429 2.401 9.010 1.00 98.75 100 TYR A C 1
ATOM 779 O O . TYR A 1 100 ? -18.589 2.186 8.658 1.00 98.75 100 TYR A O 1
ATOM 787 N N . GLY A 1 101 ? -17.027 3.604 9.439 1.00 98.25 101 GLY A N 1
ATOM 788 C CA . GLY A 1 101 ? -17.969 4.711 9.650 1.00 98.25 101 GLY A CA 1
ATOM 789 C C . GLY A 1 101 ? -18.670 5.134 8.358 1.00 98.25 101 GLY A C 1
ATOM 790 O O . GLY A 1 101 ? -19.872 5.381 8.343 1.00 98.25 101 GLY A O 1
ATOM 791 N N . LYS A 1 102 ? -17.938 5.127 7.240 1.00 97.88 102 LYS A N 1
ATOM 792 C CA . LYS A 1 102 ? -18.468 5.491 5.924 1.00 97.88 102 LYS A CA 1
ATOM 793 C C . LYS A 1 102 ? -19.479 4.499 5.352 1.00 97.88 102 LYS A C 1
ATOM 795 O O . LYS A 1 102 ? -20.454 4.939 4.756 1.00 97.88 102 LYS A O 1
ATOM 800 N N . ILE A 1 103 ? -19.249 3.193 5.501 1.00 97.69 103 ILE A N 1
ATOM 801 C CA . ILE A 1 103 ? -20.160 2.168 4.966 1.00 97.69 103 ILE A CA 1
ATOM 802 C C . ILE A 1 103 ? -21.364 1.960 5.890 1.00 97.69 103 ILE A C 1
ATOM 804 O O . ILE A 1 103 ? -22.483 1.802 5.414 1.00 97.69 103 ILE A O 1
ATOM 808 N N . THR A 1 104 ? -21.150 1.953 7.207 1.00 97.56 104 THR A N 1
ATOM 809 C CA . THR A 1 104 ? -22.226 1.690 8.179 1.00 97.56 104 THR A CA 1
ATOM 810 C C . THR A 1 104 ? -23.065 2.925 8.508 1.00 97.56 104 THR A C 1
ATOM 812 O O . THR A 1 104 ? -24.187 2.785 8.985 1.00 97.56 104 THR A O 1
ATOM 815 N N . GLY A 1 105 ? -22.516 4.128 8.311 1.00 96.75 105 GLY A N 1
ATOM 816 C CA . GLY A 1 105 ? -23.085 5.378 8.819 1.00 96.75 105 GLY A CA 1
ATOM 817 C C . GLY A 1 105 ? -22.907 5.581 10.332 1.00 96.75 105 GLY A C 1
ATOM 818 O O . GLY A 1 105 ? -23.293 6.629 10.849 1.00 96.75 105 GLY A O 1
ATOM 819 N N . ASP A 1 106 ? -22.316 4.617 11.047 1.00 96.00 106 ASP A N 1
ATOM 820 C CA . ASP A 1 106 ? -22.048 4.693 12.484 1.00 96.00 106 ASP A CA 1
ATOM 821 C C . ASP A 1 106 ? -20.704 5.384 12.757 1.00 96.00 106 ASP A C 1
ATOM 823 O O . ASP A 1 106 ? -19.639 4.761 12.808 1.00 96.00 106 ASP A O 1
ATOM 827 N N . TYR A 1 107 ? -20.766 6.696 12.980 1.00 97.19 107 TYR A N 1
ATOM 828 C CA . TYR A 1 107 ? -19.615 7.502 13.388 1.00 97.19 107 TYR A CA 1
ATOM 829 C C . TYR A 1 107 ? -19.380 7.499 14.910 1.00 97.19 107 TYR A C 1
ATOM 831 O O . TYR A 1 107 ? -18.373 8.028 15.376 1.00 97.19 107 TYR A O 1
ATOM 839 N N . THR A 1 108 ? -20.233 6.852 15.712 1.00 97.69 108 THR A N 1
ATOM 840 C CA . THR A 1 108 ? -20.058 6.842 17.177 1.00 97.69 108 THR A CA 1
ATOM 841 C C . THR A 1 108 ? -18.802 6.076 17.595 1.00 97.69 108 THR A C 1
ATOM 843 O O . THR A 1 108 ? -18.169 6.407 18.597 1.00 97.69 108 THR A O 1
ATOM 846 N N . LEU A 1 109 ? -18.384 5.081 16.799 1.00 97.31 109 LEU A N 1
ATOM 847 C CA . LEU A 1 109 ? -17.157 4.324 17.043 1.00 97.31 109 LEU A CA 1
ATOM 848 C C . LEU A 1 109 ? -15.918 5.225 16.995 1.00 97.31 109 LEU A C 1
ATOM 850 O O . LEU A 1 109 ? -15.089 5.157 17.900 1.00 97.31 109 LEU A O 1
ATOM 854 N N . GLN A 1 110 ? -15.798 6.075 15.970 1.00 96.56 110 GLN A N 1
ATOM 855 C CA . GLN A 1 110 ? -14.648 6.975 15.830 1.00 96.56 110 GLN A CA 1
ATOM 856 C C . GLN A 1 110 ? -14.623 8.067 16.907 1.00 96.56 110 GLN A C 1
ATOM 858 O O . GLN A 1 110 ? -13.547 8.553 17.235 1.00 96.56 110 GLN A O 1
ATOM 863 N N . GLU A 1 111 ? -15.767 8.430 17.489 1.00 96.44 111 GLU A N 1
ATOM 864 C CA . GLU A 1 111 ? -15.869 9.462 18.530 1.00 96.44 111 GLU A CA 1
ATOM 865 C C . GLU A 1 111 ? -15.464 8.977 19.929 1.00 96.44 111 GLU A C 1
ATOM 867 O O . GLU A 1 111 ? -15.230 9.796 20.822 1.00 96.44 111 GLU A O 1
ATOM 872 N N . ARG A 1 112 ? -15.341 7.658 20.143 1.00 97.88 112 ARG A N 1
ATOM 873 C CA . ARG A 1 112 ? -14.927 7.119 21.443 1.00 97.88 112 ARG A CA 1
ATOM 874 C C . ARG A 1 112 ? -13.542 7.626 21.848 1.00 97.88 112 ARG A C 1
ATOM 876 O O . ARG A 1 112 ? -12.624 7.741 21.037 1.00 97.88 112 ARG A O 1
ATOM 883 N N . VAL A 1 113 ? -13.368 7.864 23.147 1.00 97.00 113 VAL A N 1
ATOM 884 C CA . VAL A 1 113 ? -12.126 8.412 23.721 1.00 97.00 113 VAL A CA 1
ATOM 885 C C . VAL A 1 113 ? -10.925 7.485 23.506 1.00 97.00 113 VAL A C 1
ATOM 887 O O . VAL A 1 113 ? -9.831 7.962 23.198 1.00 97.00 113 VAL A O 1
ATOM 890 N N . ASP A 1 114 ? -11.116 6.172 23.647 1.00 97.00 114 ASP A N 1
ATOM 891 C CA . ASP A 1 114 ? -10.081 5.164 23.395 1.00 97.00 114 ASP A CA 1
ATOM 892 C C . ASP A 1 114 ? -9.658 5.166 21.919 1.00 97.00 114 ASP A C 1
ATOM 894 O O . ASP A 1 114 ? -8.467 5.231 21.618 1.00 97.00 114 ASP A O 1
ATOM 898 N N . VAL A 1 115 ? -10.622 5.205 20.998 1.00 98.06 115 VAL A N 1
ATOM 899 C CA . VAL A 1 115 ? -10.384 5.254 19.548 1.00 98.06 115 VAL A CA 1
ATOM 900 C C . VAL A 1 115 ? -9.665 6.543 19.140 1.00 98.06 115 VAL A C 1
ATOM 902 O O . VAL A 1 115 ? -8.641 6.485 18.457 1.00 98.06 115 VAL A O 1
ATOM 905 N N . GLN A 1 116 ? -10.117 7.707 19.619 1.00 98.12 116 GLN A N 1
ATOM 906 C CA . GLN A 1 116 ? -9.434 8.989 19.398 1.00 98.12 116 GLN A CA 1
ATOM 907 C C . GLN A 1 116 ? -7.998 8.971 19.937 1.00 98.12 116 GLN A C 1
ATOM 909 O O . GLN A 1 116 ? -7.082 9.505 19.308 1.00 98.12 116 GLN A O 1
ATOM 914 N N . THR A 1 117 ? -7.778 8.343 21.093 1.00 96.81 117 THR A N 1
ATOM 915 C CA . THR A 1 117 ? -6.437 8.178 21.665 1.00 96.81 117 THR A CA 1
ATOM 916 C C . THR A 1 117 ? -5.568 7.293 20.775 1.00 96.81 117 THR A C 1
ATOM 918 O O . THR A 1 117 ? -4.440 7.682 20.469 1.00 96.81 117 THR A O 1
ATOM 921 N N . GLY A 1 118 ? -6.101 6.174 20.280 1.00 97.62 118 GLY A N 1
ATOM 922 C CA . GLY A 1 118 ? -5.385 5.273 19.379 1.00 97.62 118 GLY A CA 1
ATOM 923 C C . GLY A 1 118 ? -4.949 5.938 18.076 1.00 97.62 118 GLY A C 1
ATOM 924 O O . GLY A 1 118 ? -3.772 5.862 17.716 1.00 97.62 118 GLY A O 1
ATOM 925 N N . ILE A 1 119 ? -5.849 6.691 17.425 1.00 98.25 119 ILE A N 1
ATOM 926 C CA . ILE A 1 119 ? -5.518 7.494 16.231 1.00 98.25 119 ILE A CA 1
ATOM 927 C C . ILE A 1 119 ? -4.361 8.452 16.547 1.00 98.25 119 ILE A C 1
ATOM 929 O O . ILE A 1 119 ? -3.375 8.517 15.813 1.00 98.25 119 ILE A O 1
ATOM 933 N N . ARG A 1 120 ? -4.446 9.185 17.665 1.00 97.44 120 ARG A N 1
ATOM 934 C CA . ARG A 1 120 ? -3.417 10.156 18.065 1.00 97.44 120 ARG A CA 1
ATOM 935 C C . ARG A 1 120 ? -2.063 9.500 18.324 1.00 97.44 120 ARG A C 1
ATOM 937 O O . ARG A 1 120 ? -1.048 10.104 17.988 1.00 97.44 120 ARG A O 1
ATOM 944 N N . LEU A 1 121 ? -2.026 8.311 18.925 1.00 97.06 121 LEU A N 1
ATOM 945 C CA . LEU A 1 121 ? -0.778 7.592 19.186 1.00 97.06 121 LEU A CA 1
ATOM 946 C C . LEU A 1 121 ? -0.109 7.127 17.885 1.00 97.06 121 LEU A C 1
ATOM 948 O O . LEU A 1 121 ? 1.098 7.316 17.741 1.00 97.06 121 LEU A O 1
ATOM 952 N N . ILE A 1 122 ? -0.882 6.606 16.923 1.00 97.88 122 ILE A N 1
ATOM 953 C CA . ILE A 1 122 ? -0.369 6.239 15.589 1.00 97.88 122 ILE A CA 1
ATOM 954 C C . ILE A 1 122 ? 0.187 7.482 14.887 1.00 97.88 122 ILE A C 1
ATOM 956 O O . ILE A 1 122 ? 1.329 7.485 14.436 1.00 97.88 122 ILE A O 1
ATOM 960 N N . LEU A 1 123 ? -0.583 8.577 14.859 1.00 97.69 123 LEU A N 1
ATOM 961 C CA . LEU A 1 123 ? -0.157 9.825 14.223 1.00 97.69 123 LEU A CA 1
ATOM 962 C C . LEU A 1 123 ? 1.115 10.397 14.843 1.00 97.69 123 LEU A C 1
ATOM 964 O O . LEU A 1 123 ? 1.989 10.846 14.111 1.00 97.69 123 LEU A O 1
ATOM 968 N N . LYS A 1 124 ? 1.238 10.381 16.174 1.00 95.31 124 LYS A N 1
ATOM 969 C CA . LYS A 1 124 ? 2.450 10.844 16.860 1.00 95.31 124 LYS A CA 1
ATOM 970 C C . LYS A 1 124 ? 3.675 10.019 16.479 1.00 95.31 124 LYS A C 1
ATOM 972 O O . LYS A 1 124 ? 4.742 10.599 16.348 1.00 95.31 124 LYS A O 1
ATOM 977 N N . LEU A 1 125 ? 3.524 8.707 16.288 1.00 93.94 125 LEU A N 1
ATOM 978 C CA . LEU A 1 125 ? 4.620 7.850 15.839 1.00 93.94 125 LEU A CA 1
ATOM 979 C C . LEU A 1 125 ? 5.039 8.191 14.400 1.00 93.94 125 LEU A C 1
ATOM 981 O O . LEU A 1 125 ? 6.225 8.324 14.128 1.00 93.94 125 LEU A O 1
ATOM 985 N N . CYS A 1 126 ? 4.078 8.397 13.494 1.00 96.12 126 CYS A N 1
ATOM 986 C CA . CYS A 1 126 ? 4.364 8.719 12.090 1.00 96.12 126 CYS A CA 1
ATOM 987 C C . CYS A 1 126 ? 4.838 10.166 11.855 1.00 96.12 126 CYS A C 1
ATOM 989 O O . CYS A 1 126 ? 5.504 10.450 10.862 1.00 96.12 126 CYS A O 1
ATOM 991 N N . LEU A 1 127 ? 4.448 11.101 12.725 1.00 95.31 127 LEU A N 1
ATOM 992 C CA . LEU A 1 127 ? 4.782 12.527 12.630 1.00 95.31 127 LEU A CA 1
ATOM 993 C C . LEU A 1 127 ? 5.920 12.936 13.568 1.00 95.31 127 LEU A C 1
ATOM 995 O O . LEU A 1 127 ? 6.191 14.130 13.673 1.00 95.31 127 LEU A O 1
ATOM 999 N N . ALA A 1 128 ? 6.547 11.979 14.257 1.00 91.12 128 ALA A N 1
ATOM 1000 C CA . ALA A 1 128 ? 7.649 12.250 15.166 1.00 91.12 128 ALA A CA 1
ATOM 1001 C C . ALA A 1 128 ? 8.789 12.976 14.441 1.00 91.12 128 ALA A C 1
ATOM 1003 O O . ALA A 1 128 ? 9.124 12.654 13.298 1.00 91.12 128 ALA A O 1
ATOM 1004 N N . ASP A 1 129 ? 9.383 13.951 15.127 1.00 85.81 129 ASP A N 1
ATOM 1005 C CA . ASP A 1 129 ? 10.574 14.629 14.638 1.00 85.81 129 ASP A CA 1
ATOM 1006 C C . ASP A 1 129 ? 11.752 13.646 14.593 1.00 85.81 129 ASP A C 1
ATOM 1008 O O . ASP A 1 129 ? 11.912 12.786 15.463 1.00 85.81 129 ASP A O 1
ATOM 1012 N N . GLY A 1 130 ? 12.592 13.787 13.573 1.00 86.44 130 GLY A N 1
ATOM 1013 C CA . GLY A 1 130 ? 13.783 12.971 13.377 1.00 86.44 130 GLY A CA 1
ATOM 1014 C C . GLY A 1 130 ? 14.848 13.733 12.599 1.00 86.44 130 GLY A C 1
ATOM 1015 O O . GLY A 1 130 ? 14.701 14.918 12.313 1.00 86.44 130 GLY A O 1
ATOM 1016 N N . PHE A 1 131 ? 15.931 13.041 12.246 1.00 87.69 131 PHE A N 1
ATOM 1017 C CA . PHE A 1 131 ? 16.993 13.604 11.402 1.00 87.69 131 PHE A CA 1
ATOM 1018 C C . PHE A 1 131 ? 16.643 13.611 9.912 1.00 87.69 131 PHE A C 1
ATOM 1020 O O . PHE A 1 131 ? 17.373 14.198 9.115 1.00 87.69 131 PHE A O 1
ATOM 1027 N N . ASP A 1 132 ? 15.561 12.932 9.532 1.00 87.44 132 ASP A N 1
ATOM 1028 C CA . ASP A 1 132 ? 15.121 12.880 8.150 1.00 87.44 132 ASP A CA 1
ATOM 1029 C C . ASP A 1 132 ? 14.601 14.251 7.695 1.00 87.44 132 ASP A C 1
ATOM 1031 O O . ASP A 1 132 ? 13.799 14.898 8.368 1.00 87.44 132 ASP A O 1
ATOM 1035 N N . MET A 1 133 ? 15.088 14.697 6.540 1.00 86.06 133 MET A N 1
ATOM 1036 C CA . MET A 1 133 ? 14.757 15.995 5.951 1.00 86.06 133 MET A CA 1
ATOM 1037 C C . MET A 1 133 ? 13.577 15.900 4.977 1.00 86.06 133 MET A C 1
ATOM 1039 O O . MET A 1 133 ? 13.108 16.924 4.467 1.00 86.06 133 MET A O 1
ATOM 1043 N N . PHE A 1 134 ? 13.107 14.686 4.684 1.00 93.06 134 PHE A N 1
ATOM 1044 C CA . PHE A 1 134 ? 12.009 14.448 3.761 1.00 93.06 134 PHE A CA 1
ATOM 1045 C C . PHE A 1 134 ? 10.654 14.401 4.485 1.00 93.06 134 PHE A C 1
ATOM 1047 O O . PHE A 1 134 ? 10.561 14.012 5.646 1.00 93.06 134 PHE A O 1
ATOM 1054 N N . PRO A 1 135 ? 9.553 14.800 3.817 1.00 95.06 135 PRO A N 1
ATOM 1055 C CA . PRO A 1 135 ? 8.215 14.670 4.393 1.00 95.06 135 PRO A CA 1
ATOM 1056 C C . PRO A 1 135 ? 7.710 13.216 4.395 1.00 95.06 135 PRO A C 1
ATOM 1058 O O . PRO A 1 135 ? 6.658 12.938 4.974 1.00 95.06 135 PRO A O 1
ATOM 1061 N N . THR A 1 136 ? 8.413 12.310 3.719 1.00 97.50 136 THR A N 1
ATOM 1062 C CA . THR A 1 136 ? 8.140 10.872 3.673 1.00 97.50 136 THR A CA 1
ATOM 1063 C C . THR A 1 136 ? 8.424 10.201 5.015 1.00 97.50 136 THR A C 1
ATOM 1065 O O . THR A 1 136 ? 9.118 10.741 5.868 1.00 97.50 136 THR A O 1
ATOM 1068 N N . LEU A 1 137 ? 7.848 9.022 5.229 1.00 96.88 137 LEU A N 1
ATOM 1069 C CA . LEU A 1 137 ? 8.119 8.197 6.397 1.00 96.88 137 LEU A CA 1
ATOM 1070 C C . LEU A 1 137 ? 9.339 7.315 6.111 1.00 96.88 137 LEU A C 1
ATOM 1072 O O . LEU A 1 137 ? 9.317 6.533 5.155 1.00 96.88 137 LEU A O 1
ATOM 1076 N N . LEU A 1 138 ? 10.391 7.467 6.918 1.00 96.81 138 LEU A N 1
ATOM 1077 C CA . LEU A 1 138 ? 11.577 6.613 6.893 1.00 96.81 138 LEU A CA 1
ATOM 1078 C C . LEU A 1 138 ? 11.268 5.259 7.540 1.00 96.81 138 LEU A C 1
ATOM 1080 O O . LEU A 1 138 ? 10.790 5.206 8.674 1.00 96.81 138 LEU A O 1
ATOM 1084 N N . VAL A 1 139 ? 11.569 4.168 6.839 1.00 95.94 139 VAL A N 1
ATOM 1085 C CA . VAL A 1 139 ? 11.308 2.804 7.315 1.00 95.94 139 VAL A CA 1
ATOM 1086 C C . VAL A 1 139 ? 12.461 1.848 7.018 1.00 95.94 139 VAL A C 1
ATOM 1088 O O . VAL A 1 139 ? 13.262 2.055 6.104 1.00 95.94 139 VAL A O 1
ATOM 1091 N N . THR A 1 140 ? 12.534 0.763 7.786 1.00 95.31 140 THR A N 1
ATOM 1092 C CA . THR A 1 140 ? 13.418 -0.371 7.494 1.00 95.31 140 THR A CA 1
ATOM 1093 C C . THR A 1 140 ? 12.869 -1.214 6.343 1.00 95.31 140 THR A C 1
ATOM 1095 O O . THR A 1 140 ? 11.703 -1.093 5.955 1.00 95.31 140 THR A O 1
ATOM 1098 N N . ASP A 1 141 ? 13.706 -2.101 5.806 1.00 96.06 141 ASP A N 1
ATOM 1099 C CA . ASP A 1 141 ? 13.274 -3.087 4.813 1.00 96.06 141 ASP A CA 1
ATOM 1100 C C . ASP A 1 141 ? 12.210 -4.019 5.419 1.00 96.06 141 ASP A C 1
ATOM 1102 O O . ASP A 1 141 ? 12.181 -4.230 6.634 1.00 96.06 141 ASP A O 1
ATOM 1106 N N . GLY A 1 142 ? 11.332 -4.564 4.580 1.00 95.19 142 GLY A N 1
ATOM 1107 C CA . GLY A 1 142 ? 10.269 -5.466 5.025 1.00 95.19 142 GLY A CA 1
ATOM 1108 C C . GLY A 1 142 ? 9.067 -4.805 5.739 1.00 95.19 142 GLY A C 1
ATOM 1109 O O . GLY A 1 142 ? 8.218 -5.490 6.290 1.00 95.19 142 GLY A O 1
ATOM 1110 N N . SER A 1 143 ? 8.969 -3.481 5.806 1.00 94.38 143 SER A N 1
ATOM 1111 C CA . SER A 1 143 ? 8.050 -2.789 6.735 1.00 94.38 143 SER A CA 1
ATOM 1112 C C . SER A 1 143 ? 6.568 -2.710 6.314 1.00 94.38 143 SER A C 1
ATOM 1114 O O . SER A 1 143 ? 5.783 -1.998 6.949 1.00 94.38 143 SER A O 1
ATOM 1116 N N . CYS A 1 144 ? 6.167 -3.407 5.248 1.00 96.31 144 CYS A N 1
ATOM 1117 C CA . CYS A 1 144 ? 4.823 -3.328 4.665 1.00 96.31 144 CYS A CA 1
ATOM 1118 C C . CYS A 1 144 ? 4.281 -4.714 4.257 1.00 96.31 144 CYS A C 1
ATOM 1120 O O . CYS A 1 144 ? 4.634 -5.710 4.888 1.00 96.31 144 CYS A O 1
ATOM 1122 N N . MET A 1 145 ? 3.419 -4.818 3.230 1.00 97.44 145 MET A N 1
ATOM 1123 C CA . MET A 1 145 ? 2.967 -6.120 2.705 1.00 97.44 145 MET A CA 1
ATOM 1124 C C . MET A 1 145 ? 4.153 -7.014 2.322 1.00 97.44 145 MET A C 1
ATOM 1126 O O . MET A 1 145 ? 4.126 -8.221 2.550 1.00 97.44 145 MET A O 1
ATOM 1130 N N . ILE A 1 146 ? 5.197 -6.409 1.757 1.00 98.12 146 ILE A N 1
ATOM 1131 C CA . ILE A 1 146 ? 6.480 -7.059 1.522 1.00 98.12 146 ILE A CA 1
ATOM 1132 C C . ILE A 1 146 ? 7.199 -7.123 2.869 1.00 98.12 146 ILE A C 1
ATOM 1134 O O . ILE A 1 146 ? 7.878 -6.177 3.245 1.00 98.12 146 ILE A O 1
ATOM 1138 N N . ASP A 1 147 ? 7.044 -8.239 3.584 1.00 96.31 147 ASP A N 1
ATOM 1139 C CA . ASP A 1 147 ? 7.557 -8.450 4.949 1.00 96.31 147 ASP A CA 1
ATOM 1140 C C . ASP A 1 147 ? 8.974 -9.052 5.026 1.00 96.31 147 ASP A C 1
ATOM 1142 O O . ASP A 1 147 ? 9.392 -9.628 6.031 1.00 96.31 147 ASP A O 1
ATOM 1146 N N . ARG A 1 148 ? 9.736 -8.949 3.931 1.00 97.25 148 ARG A N 1
ATOM 1147 C CA . ARG A 1 148 ? 11.092 -9.507 3.781 1.00 97.25 148 ARG A CA 1
ATOM 1148 C C . ARG A 1 148 ? 11.999 -8.508 3.081 1.00 97.25 148 ARG A C 1
ATOM 1150 O O . ARG A 1 148 ? 11.517 -7.603 2.406 1.00 97.25 148 ARG A O 1
ATOM 1157 N N . ARG A 1 149 ? 13.313 -8.718 3.187 1.00 97.69 149 ARG A N 1
ATOM 1158 C CA . ARG A 1 149 ? 14.316 -7.859 2.551 1.00 97.69 149 ARG A CA 1
ATOM 1159 C C . ARG A 1 149 ? 14.168 -7.875 1.025 1.00 97.69 149 ARG A C 1
ATOM 1161 O O . ARG A 1 149 ? 14.427 -8.891 0.385 1.00 97.69 149 ARG A O 1
ATOM 1168 N N . MET A 1 150 ? 13.768 -6.741 0.456 1.00 98.31 150 MET A N 1
ATOM 1169 C CA . MET A 1 150 ? 13.508 -6.559 -0.980 1.00 98.31 150 MET A CA 1
ATOM 1170 C C . MET A 1 150 ? 14.082 -5.245 -1.529 1.00 98.31 150 MET A C 1
ATOM 1172 O O . MET A 1 150 ? 13.768 -4.848 -2.659 1.00 98.31 150 MET A O 1
ATOM 1176 N N . GLY A 1 151 ? 14.929 -4.568 -0.749 1.00 97.44 151 GLY A N 1
ATOM 1177 C CA . GLY A 1 151 ? 15.491 -3.269 -1.112 1.00 97.44 151 GLY A CA 1
ATOM 1178 C C . GLY A 1 151 ? 14.473 -2.143 -0.977 1.00 97.44 151 GLY A C 1
ATOM 1179 O O . GLY A 1 151 ? 14.534 -1.179 -1.730 1.00 97.44 151 GLY A O 1
ATOM 1180 N N . ILE A 1 152 ? 13.509 -2.285 -0.065 1.00 97.56 152 ILE A N 1
ATOM 1181 C CA . ILE A 1 152 ? 12.424 -1.313 0.143 1.00 97.56 152 ILE A CA 1
ATOM 1182 C C . ILE A 1 152 ? 12.591 -0.504 1.439 1.00 97.56 152 ILE A C 1
ATOM 1184 O O . ILE A 1 152 ? 11.653 0.140 1.893 1.00 97.56 152 ILE A O 1
ATOM 1188 N N . HIS A 1 153 ? 13.779 -0.520 2.050 1.00 96.88 153 HIS A N 1
ATOM 1189 C CA . HIS A 1 153 ? 14.136 0.413 3.127 1.00 96.88 153 HIS A CA 1
ATOM 1190 C C . HIS A 1 153 ? 14.213 1.858 2.608 1.00 96.88 153 HIS A C 1
ATOM 1192 O O . HIS A 1 153 ? 14.348 2.082 1.408 1.00 96.88 153 HIS A O 1
ATOM 1198 N N . GLY A 1 154 ? 14.168 2.850 3.495 1.00 97.19 154 GLY A N 1
ATOM 1199 C CA . GLY A 1 154 ? 14.154 4.258 3.099 1.00 97.19 154 GLY A CA 1
ATOM 1200 C C . GLY A 1 154 ? 12.723 4.772 2.999 1.00 97.19 154 GLY A C 1
ATOM 1201 O O . GLY A 1 154 ? 12.034 4.857 4.015 1.00 97.19 154 GLY A O 1
ATOM 1202 N N . HIS A 1 155 ? 12.266 5.091 1.786 1.00 98.25 155 HIS A N 1
ATOM 1203 C CA . HIS A 1 155 ? 10.986 5.764 1.547 1.00 98.25 155 HIS A CA 1
ATOM 1204 C C . HIS A 1 155 ? 10.130 5.029 0.494 1.00 98.25 155 HIS A C 1
ATOM 1206 O O . HIS A 1 155 ? 9.801 5.588 -0.553 1.00 98.25 155 HIS A O 1
ATOM 1212 N N . PRO A 1 156 ? 9.734 3.766 0.739 1.00 98.56 156 PRO A N 1
ATOM 1213 C CA . PRO A 1 156 ? 9.000 2.976 -0.240 1.00 98.56 156 PRO A CA 1
ATOM 1214 C C . PRO A 1 156 ? 7.606 3.558 -0.493 1.00 98.56 156 PRO A C 1
ATOM 1216 O O . PRO A 1 156 ? 6.884 3.888 0.455 1.00 98.56 156 PRO A O 1
ATOM 1219 N N . LEU A 1 157 ? 7.208 3.639 -1.765 1.00 98.81 157 LEU A N 1
ATOM 1220 C CA . LEU A 1 157 ? 5.954 4.251 -2.217 1.00 98.81 157 LEU A CA 1
ATOM 1221 C C . LEU A 1 157 ? 4.721 3.684 -1.510 1.00 98.81 157 LEU A C 1
ATOM 1223 O O . LEU A 1 157 ? 3.807 4.437 -1.191 1.00 98.81 157 LEU A O 1
ATOM 1227 N N . GLU A 1 158 ? 4.686 2.375 -1.258 1.00 98.75 158 GLU A N 1
ATOM 1228 C CA . GLU A 1 158 ? 3.581 1.718 -0.553 1.00 98.75 158 GLU A CA 1
ATOM 1229 C C . GLU A 1 158 ? 3.314 2.360 0.812 1.00 98.75 158 GLU A C 1
ATOM 1231 O O . GLU A 1 158 ? 2.186 2.775 1.086 1.00 98.75 158 GLU A O 1
ATOM 1236 N N . ILE A 1 159 ? 4.356 2.539 1.628 1.00 98.69 159 ILE A N 1
ATOM 1237 C CA . ILE A 1 159 ? 4.229 3.219 2.918 1.00 98.69 159 ILE A CA 1
ATOM 1238 C C . ILE A 1 159 ? 3.809 4.672 2.716 1.00 98.69 159 ILE A C 1
ATOM 1240 O O . ILE A 1 159 ? 2.930 5.144 3.430 1.00 98.69 159 ILE A O 1
ATOM 1244 N N . GLN A 1 160 ? 4.375 5.379 1.733 1.00 98.81 160 GLN A N 1
ATOM 1245 C CA . GLN A 1 160 ? 4.057 6.796 1.526 1.00 98.81 160 GLN A CA 1
ATOM 1246 C C . GLN A 1 160 ? 2.595 7.005 1.100 1.00 98.81 160 GLN A C 1
ATOM 1248 O O . GLN A 1 160 ? 1.928 7.919 1.588 1.00 98.81 160 GLN A O 1
ATOM 1253 N N . ALA A 1 161 ? 2.073 6.134 0.235 1.00 98.81 161 ALA A N 1
ATOM 1254 C CA . ALA A 1 161 ? 0.693 6.172 -0.231 1.00 98.81 161 ALA A CA 1
ATOM 1255 C C . ALA A 1 161 ? -0.300 5.811 0.886 1.00 98.81 161 ALA A C 1
ATOM 1257 O O . ALA A 1 161 ? -1.302 6.509 1.074 1.00 98.81 161 ALA A O 1
ATOM 1258 N N . LEU A 1 162 ? -0.003 4.773 1.678 1.00 98.88 162 LEU A N 1
ATOM 1259 C CA . LEU A 1 162 ? -0.810 4.412 2.848 1.00 98.88 162 LEU A CA 1
ATOM 1260 C C . LEU A 1 162 ? -0.753 5.493 3.931 1.00 98.88 162 LEU A C 1
ATOM 1262 O O . LEU A 1 162 ? -1.779 5.813 4.529 1.00 98.88 162 LEU A O 1
ATOM 1266 N N . PHE A 1 163 ? 0.413 6.103 4.146 1.00 98.81 163 PHE A N 1
ATOM 1267 C CA . PHE A 1 163 ? 0.591 7.175 5.118 1.00 98.81 163 PHE A CA 1
ATOM 1268 C C . PHE A 1 163 ? -0.230 8.402 4.7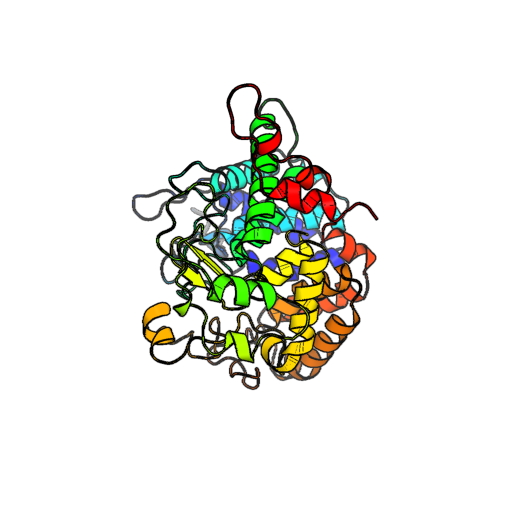30 1.00 98.81 163 PHE A C 1
ATOM 1270 O O . PHE A 1 163 ? -0.979 8.927 5.553 1.00 98.81 163 PHE A O 1
ATOM 1277 N N . TYR A 1 164 ? -0.174 8.810 3.461 1.00 98.81 164 TYR A N 1
ATOM 1278 C CA . TYR A 1 164 ? -1.009 9.891 2.950 1.00 98.81 164 TYR A CA 1
ATOM 1279 C C . TYR A 1 164 ? -2.506 9.595 3.130 1.00 98.81 164 TYR A C 1
ATOM 1281 O O . TYR A 1 164 ? -3.248 10.440 3.635 1.00 98.81 164 TYR A O 1
ATOM 1289 N N . SER A 1 165 ? -2.948 8.379 2.790 1.00 98.69 165 SER A N 1
ATOM 1290 C CA . SER A 1 165 ? -4.336 7.943 2.981 1.00 98.69 165 SER A CA 1
ATOM 1291 C C . SER A 1 165 ? -4.762 8.000 4.457 1.00 98.69 165 SER A C 1
ATOM 1293 O O . SER A 1 165 ? -5.774 8.618 4.789 1.00 98.69 165 SER A O 1
ATOM 1295 N N . ALA A 1 166 ? -3.948 7.458 5.368 1.00 98.81 166 ALA A N 1
ATOM 1296 C CA . ALA A 1 166 ? -4.200 7.484 6.807 1.00 98.81 166 ALA A CA 1
ATOM 1297 C C . ALA A 1 166 ? -4.229 8.912 7.381 1.00 98.81 166 ALA A C 1
ATOM 1299 O O . ALA A 1 166 ? -5.061 9.210 8.241 1.00 98.81 166 ALA A O 1
ATOM 1300 N N . LEU A 1 167 ? -3.384 9.825 6.887 1.00 98.69 167 LEU A N 1
ATOM 1301 C CA . LEU A 1 167 ? -3.434 11.241 7.258 1.00 98.69 167 LEU A CA 1
ATOM 1302 C C . LEU A 1 167 ? -4.741 11.901 6.798 1.00 98.69 167 LEU A C 1
ATOM 1304 O O . LEU A 1 167 ? -5.341 12.648 7.573 1.00 98.69 167 LEU A O 1
ATOM 1308 N N . ARG A 1 168 ? -5.225 11.607 5.580 1.00 98.12 168 ARG A N 1
ATOM 1309 C CA . ARG A 1 168 ? -6.522 12.122 5.099 1.00 98.12 168 ARG A CA 1
ATOM 1310 C C . ARG A 1 168 ? -7.675 11.608 5.955 1.00 98.12 168 ARG A C 1
ATOM 1312 O O . ARG A 1 168 ? -8.503 12.407 6.388 1.00 98.12 168 ARG A O 1
ATOM 1319 N N . CYS A 1 169 ? -7.687 10.308 6.251 1.00 98.56 169 CYS A N 1
ATOM 1320 C CA . CYS A 1 169 ? -8.666 9.700 7.150 1.00 98.56 169 CYS A CA 1
ATOM 1321 C C . CYS A 1 169 ? -8.627 10.350 8.537 1.00 98.56 169 CYS A C 1
ATOM 1323 O O . CYS A 1 169 ? -9.658 10.732 9.080 1.00 98.56 169 CYS A O 1
ATOM 1325 N N . SER A 1 170 ? -7.432 10.542 9.089 1.00 98.38 170 SER A N 1
ATOM 1326 C CA . SER A 1 170 ? -7.257 11.163 10.400 1.00 98.38 170 SER A CA 1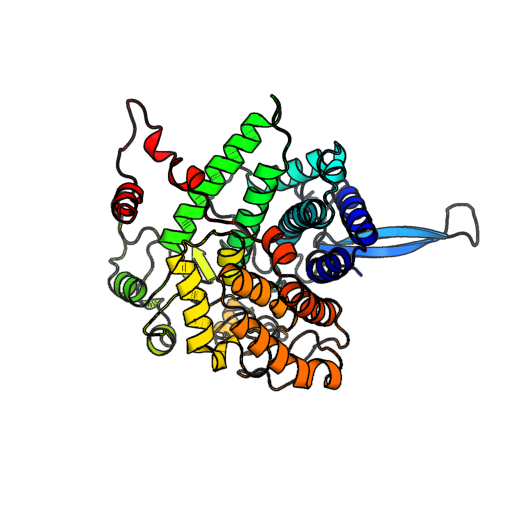
ATOM 1327 C C . SER A 1 170 ? -7.742 12.606 10.442 1.00 98.38 170 SER A C 1
ATOM 1329 O O . SER A 1 170 ? -8.367 13.008 11.416 1.00 98.38 170 SER A O 1
ATOM 1331 N N . ARG A 1 171 ? -7.493 13.388 9.387 1.00 96.69 171 ARG A N 1
ATOM 1332 C CA . ARG A 1 171 ? -7.980 14.768 9.294 1.00 96.69 171 ARG A CA 1
ATOM 1333 C C . ARG A 1 171 ? -9.509 14.847 9.348 1.00 96.69 171 ARG A C 1
ATOM 1335 O O . ARG A 1 171 ? -10.032 15.823 9.867 1.00 96.69 171 ARG A O 1
ATOM 1342 N N . GLU A 1 172 ? -10.204 13.846 8.809 1.00 95.62 172 GLU A N 1
ATOM 1343 C CA . GLU A 1 172 ? -11.668 13.752 8.863 1.00 95.62 172 GLU A CA 1
ATOM 1344 C C . GLU A 1 172 ? -12.177 13.272 10.235 1.00 95.62 172 GLU A C 1
ATOM 1346 O O . GLU A 1 172 ? -13.199 13.759 10.706 1.00 95.62 172 GLU A O 1
ATOM 1351 N N . MET A 1 173 ? -11.474 12.334 10.881 1.00 97.94 173 MET A N 1
ATOM 1352 C CA . MET A 1 173 ? -11.967 11.650 12.087 1.00 97.94 173 MET A CA 1
ATOM 1353 C C . MET A 1 173 ? -11.501 12.253 13.421 1.00 97.94 173 MET A C 1
ATOM 1355 O O . MET A 1 173 ? -12.130 12.003 14.448 1.00 97.94 173 MET A O 1
ATOM 1359 N N . VAL A 1 174 ? -10.385 12.989 13.466 1.00 97.81 174 VAL A N 1
ATOM 1360 C CA . VAL A 1 174 ? -9.857 13.546 14.725 1.00 97.81 174 VAL A CA 1
ATOM 1361 C C . VAL A 1 174 ? -10.719 14.717 15.190 1.00 97.81 174 VAL A C 1
ATOM 1363 O O . VAL A 1 174 ? -10.849 15.725 14.496 1.00 97.81 174 VAL A O 1
ATOM 1366 N N . ILE A 1 175 ? -11.238 14.624 16.416 1.00 97.00 175 ILE A N 1
ATOM 1367 C CA . ILE A 1 175 ? -12.011 15.702 17.038 1.00 97.00 175 ILE A CA 1
ATOM 1368 C C . ILE A 1 175 ? -11.078 16.881 17.335 1.00 97.00 175 ILE A C 1
ATOM 1370 O O . ILE A 1 175 ? -10.097 16.753 18.078 1.00 97.00 175 ILE A O 1
ATOM 1374 N N . VAL A 1 176 ? -11.394 18.047 16.770 1.00 95.94 176 VAL A N 1
ATOM 1375 C CA . VAL A 1 176 ? -10.604 19.272 16.936 1.00 95.94 176 VAL A CA 1
ATOM 1376 C C . VAL A 1 176 ? -10.977 19.967 18.245 1.00 95.94 176 VAL A C 1
ATOM 1378 O O . VAL A 1 176 ? -12.110 20.390 18.443 1.00 95.94 176 VAL A O 1
ATOM 1381 N N . ASN A 1 177 ? -10.001 20.106 19.136 1.00 94.88 177 ASN A N 1
ATOM 1382 C CA . ASN A 1 177 ? -10.088 20.864 20.382 1.00 94.88 177 ASN A CA 1
ATOM 1383 C C . ASN A 1 177 ? -8.708 21.451 20.729 1.00 94.88 177 ASN A C 1
ATOM 1385 O O . ASN A 1 177 ? -7.733 21.257 19.996 1.00 94.88 177 ASN A O 1
ATOM 1389 N N . ASP A 1 178 ? -8.590 22.147 21.861 1.00 93.69 178 ASP A N 1
ATOM 1390 C CA . ASP A 1 178 ? -7.337 22.801 22.258 1.00 93.69 178 ASP A CA 1
ATOM 1391 C C . ASP A 1 178 ? -6.135 21.856 22.396 1.00 93.69 178 ASP A C 1
ATOM 1393 O O . ASP A 1 178 ? -5.001 22.282 22.176 1.00 93.69 178 ASP A O 1
ATOM 1397 N N . THR A 1 179 ? -6.363 20.573 22.692 1.00 91.50 179 THR A N 1
ATOM 1398 C CA . THR A 1 179 ? -5.295 19.569 22.830 1.00 91.50 179 THR A CA 1
ATOM 1399 C C . THR A 1 179 ? -4.899 18.910 21.506 1.00 91.50 179 THR A C 1
ATOM 1401 O O . THR A 1 179 ? -3.796 18.371 21.394 1.00 91.50 179 THR A O 1
ATOM 1404 N N . THR A 1 180 ? -5.774 18.938 20.494 1.00 94.88 180 THR A N 1
ATOM 1405 C CA . THR A 1 180 ? -5.567 18.268 19.198 1.00 94.88 180 THR A CA 1
ATOM 1406 C C . THR A 1 180 ? -5.301 19.237 18.049 1.00 94.88 180 THR A C 1
ATOM 1408 O O . THR A 1 180 ? -4.767 18.810 17.027 1.00 94.88 180 THR A O 1
ATOM 1411 N N . LYS A 1 181 ? -5.568 20.542 18.210 1.00 95.38 181 LYS A N 1
ATOM 1412 C CA . LYS A 1 181 ? -5.377 21.559 17.157 1.00 95.38 181 LYS A CA 1
ATOM 1413 C C . LYS A 1 181 ? -3.975 21.555 16.538 1.00 95.38 181 LYS A C 1
ATOM 1415 O O . LYS A 1 181 ? -3.847 21.626 15.320 1.00 95.38 181 LYS A O 1
ATOM 1420 N N . ASN A 1 182 ? -2.931 21.387 17.353 1.00 95.38 182 ASN A N 1
ATOM 1421 C CA . ASN A 1 182 ? -1.547 21.339 16.870 1.00 95.38 182 ASN A CA 1
ATOM 1422 C C . ASN A 1 182 ? -1.265 20.063 16.067 1.00 95.38 182 ASN A C 1
ATOM 1424 O O . ASN A 1 182 ? -0.579 20.116 15.050 1.00 95.38 182 ASN A O 1
ATOM 1428 N N . LEU A 1 183 ? -1.825 18.926 16.493 1.00 96.31 183 LEU A N 1
ATOM 1429 C CA . LEU A 1 183 ? -1.700 17.665 15.764 1.00 96.31 183 LEU A CA 1
ATOM 1430 C C . LEU A 1 183 ? -2.400 17.754 14.404 1.00 96.31 183 LEU A C 1
ATOM 1432 O O . LEU A 1 183 ? -1.830 17.354 13.398 1.00 96.31 183 LEU A O 1
ATOM 1436 N N . VAL A 1 184 ? -3.604 18.329 14.356 1.00 95.81 184 VAL A N 1
ATOM 1437 C CA . VAL A 1 184 ? -4.354 18.521 13.105 1.00 95.81 184 VAL A CA 1
ATOM 1438 C C . VAL A 1 184 ? -3.630 19.493 12.167 1.00 95.81 184 VAL A C 1
ATOM 1440 O O . VAL A 1 184 ? -3.541 19.239 10.966 1.00 95.81 184 VAL A O 1
ATOM 1443 N N . ALA A 1 185 ? -3.030 20.564 12.696 1.00 94.56 185 ALA A N 1
ATOM 1444 C CA . ALA A 1 185 ? -2.165 21.446 11.913 1.00 94.56 185 ALA A CA 1
ATOM 1445 C C . ALA A 1 185 ? -0.940 20.700 11.348 1.00 94.56 185 ALA A C 1
ATOM 1447 O O . ALA A 1 185 ? -0.620 20.853 10.168 1.00 94.56 185 ALA A O 1
ATOM 1448 N N . ALA A 1 186 ? -0.292 19.844 12.147 1.00 96.12 186 ALA A N 1
ATOM 1449 C CA . ALA A 1 186 ? 0.819 19.006 11.693 1.00 96.12 186 ALA A CA 1
ATOM 1450 C C . ALA A 1 186 ? 0.390 18.016 10.595 1.00 96.12 186 ALA A C 1
ATOM 1452 O O . ALA A 1 186 ? 1.090 17.887 9.591 1.00 96.12 186 ALA A O 1
ATOM 1453 N N . VAL A 1 187 ? -0.785 17.388 10.731 1.00 97.25 187 VAL A N 1
ATOM 1454 C CA . VAL A 1 187 ? -1.391 16.525 9.700 1.00 97.25 187 VAL A CA 1
ATOM 1455 C C . VAL A 1 187 ? -1.584 17.296 8.392 1.00 97.25 187 VAL A C 1
ATOM 1457 O O . VAL A 1 187 ? -1.142 16.831 7.345 1.00 97.25 187 VAL A O 1
ATOM 1460 N N . ASN A 1 188 ? -2.173 18.494 8.436 1.00 95.44 188 ASN A N 1
ATOM 1461 C CA . ASN A 1 188 ? -2.394 19.322 7.243 1.00 95.44 188 ASN A CA 1
ATOM 1462 C C . ASN A 1 188 ? -1.084 19.741 6.561 1.00 95.44 188 ASN A C 1
ATOM 1464 O O . ASN A 1 188 ? -0.951 19.629 5.339 1.00 95.44 188 ASN A O 1
ATOM 1468 N N . ASN A 1 189 ? -0.095 20.174 7.345 1.00 93.88 189 ASN A N 1
ATOM 1469 C CA . ASN A 1 189 ? 1.221 20.542 6.827 1.00 93.88 189 ASN A CA 1
ATOM 1470 C C . ASN A 1 189 ? 1.913 19.342 6.170 1.00 93.88 189 ASN A C 1
ATOM 1472 O O . ASN A 1 189 ? 2.451 19.462 5.066 1.00 93.88 189 ASN A O 1
ATOM 1476 N N . ARG A 1 190 ? 1.855 18.170 6.817 1.00 95.94 190 ARG A N 1
ATOM 1477 C CA . ARG A 1 190 ? 2.441 16.936 6.294 1.00 95.94 190 ARG A CA 1
ATOM 1478 C C . ARG A 1 190 ? 1.740 16.466 5.022 1.00 95.94 190 ARG A C 1
ATOM 1480 O O . ARG A 1 190 ? 2.432 16.130 4.069 1.00 95.94 190 ARG A O 1
ATOM 1487 N N . LEU A 1 191 ? 0.407 16.505 4.969 1.00 97.06 191 LEU A N 1
ATOM 1488 C CA . LEU A 1 191 ? -0.374 16.184 3.768 1.00 97.06 191 LEU A CA 1
ATOM 1489 C C . LEU A 1 191 ? 0.062 17.033 2.568 1.00 97.06 191 LEU A C 1
ATOM 1491 O O . LEU A 1 191 ? 0.297 16.497 1.486 1.00 97.06 191 LEU A O 1
ATOM 1495 N N . SER A 1 192 ? 0.213 18.347 2.759 1.00 94.50 192 SER A N 1
ATOM 1496 C CA . SER A 1 192 ? 0.635 19.256 1.687 1.00 94.50 192 SER A CA 1
ATOM 1497 C C . SER A 1 192 ? 2.070 18.978 1.219 1.00 94.50 192 SER A C 1
ATOM 1499 O O . SER A 1 192 ? 2.323 18.891 0.012 1.00 94.50 192 SER A O 1
ATOM 1501 N N . ALA A 1 193 ? 3.003 18.792 2.159 1.00 94.44 193 ALA A N 1
ATOM 1502 C CA . ALA A 1 193 ? 4.404 18.513 1.851 1.00 94.44 193 ALA A CA 1
ATOM 1503 C C . ALA A 1 193 ? 4.591 17.154 1.158 1.00 94.44 193 ALA A C 1
ATOM 1505 O O . ALA A 1 193 ? 5.287 17.079 0.146 1.00 94.44 193 ALA A O 1
ATOM 1506 N N . LEU A 1 194 ? 3.935 16.104 1.661 1.00 96.88 194 LEU A N 1
ATOM 1507 C CA . LEU A 1 194 ? 4.001 14.751 1.109 1.00 96.88 194 LEU A CA 1
ATOM 1508 C C . LEU A 1 194 ? 3.383 14.689 -0.292 1.00 96.88 194 LEU A C 1
ATOM 1510 O O . LEU A 1 194 ? 4.006 14.155 -1.203 1.00 96.88 194 LEU A O 1
ATOM 1514 N N . CYS A 1 195 ? 2.213 15.306 -0.493 1.00 96.69 195 CYS A N 1
ATOM 1515 C CA . CYS A 1 195 ? 1.573 15.386 -1.807 1.00 96.69 195 CYS A CA 1
ATOM 1516 C C . CYS A 1 195 ? 2.486 16.047 -2.845 1.00 96.69 195 CYS A C 1
ATOM 1518 O O . CYS A 1 195 ? 2.711 15.493 -3.918 1.00 96.69 195 CYS A O 1
ATOM 1520 N N . PHE A 1 196 ? 3.078 17.196 -2.506 1.00 95.19 196 PHE A N 1
ATOM 1521 C CA . PHE A 1 196 ? 4.033 17.852 -3.397 1.00 95.19 196 PHE A CA 1
ATOM 1522 C C . PHE A 1 196 ? 5.251 16.963 -3.685 1.00 95.19 196 PHE A C 1
ATOM 1524 O O . PHE A 1 196 ? 5.627 16.804 -4.842 1.00 95.19 196 PHE A O 1
ATOM 1531 N N . HIS A 1 197 ? 5.844 16.372 -2.648 1.00 96.94 197 HIS A N 1
ATOM 1532 C CA . HIS A 1 197 ? 7.053 15.567 -2.780 1.00 96.94 197 HIS A CA 1
ATOM 1533 C C . HIS A 1 197 ? 6.842 14.337 -3.677 1.00 96.94 197 HIS A C 1
ATOM 1535 O O . HIS A 1 197 ? 7.637 14.104 -4.583 1.00 96.94 197 HIS A O 1
ATOM 1541 N N . ILE A 1 198 ? 5.755 13.585 -3.478 1.00 98.31 198 ILE A N 1
ATOM 1542 C CA . ILE A 1 198 ? 5.454 12.400 -4.293 1.00 98.31 198 ILE A CA 1
ATOM 1543 C C . ILE A 1 198 ? 5.119 12.800 -5.737 1.00 98.31 198 ILE A C 1
ATOM 1545 O O . ILE A 1 198 ? 5.685 12.238 -6.672 1.00 98.31 198 ILE A O 1
ATOM 1549 N N . ARG A 1 199 ? 4.262 13.812 -5.945 1.00 97.44 199 ARG A N 1
ATOM 1550 C CA . ARG A 1 199 ? 3.882 14.257 -7.299 1.00 97.44 199 ARG A CA 1
ATOM 1551 C C . ARG A 1 199 ? 5.066 14.749 -8.125 1.00 97.44 199 ARG A C 1
ATOM 1553 O O . ARG A 1 199 ? 5.070 14.521 -9.329 1.00 97.44 199 ARG A O 1
ATOM 1560 N N . GLU A 1 200 ? 6.019 15.426 -7.490 1.00 95.38 200 GLU A N 1
ATOM 1561 C CA . GLU A 1 200 ? 7.161 16.044 -8.166 1.00 95.38 200 GLU A CA 1
ATOM 1562 C C . GLU A 1 200 ? 8.323 15.067 -8.373 1.00 95.38 200 GLU A C 1
ATOM 1564 O O . GLU A 1 200 ? 8.927 15.046 -9.444 1.00 95.38 200 GLU A O 1
ATOM 1569 N N . TYR A 1 201 ? 8.664 14.283 -7.345 1.00 97.38 201 TYR A N 1
ATOM 1570 C CA . TYR A 1 201 ? 9.930 13.547 -7.324 1.00 97.38 201 TYR A CA 1
ATOM 1571 C C . TYR A 1 201 ? 9.785 12.042 -7.531 1.00 97.38 201 TYR A C 1
ATOM 1573 O O . TYR A 1 201 ? 10.760 11.407 -7.921 1.00 97.38 201 TYR A O 1
ATOM 1581 N N . TYR A 1 202 ? 8.600 11.469 -7.292 1.00 98.62 202 TYR A N 1
ATOM 1582 C CA . TYR A 1 202 ? 8.373 10.037 -7.513 1.00 98.62 202 TYR A CA 1
ATOM 1583 C C . TYR A 1 202 ? 7.767 9.756 -8.887 1.00 98.62 202 TYR A C 1
ATOM 1585 O O . TYR A 1 202 ? 7.857 8.635 -9.376 1.00 98.62 202 TYR A O 1
ATOM 1593 N N . TRP A 1 203 ? 7.109 10.738 -9.504 1.00 98.56 203 TRP A N 1
ATOM 1594 C CA . TRP A 1 203 ? 6.485 10.542 -10.807 1.00 98.56 203 TRP A CA 1
ATOM 1595 C C . TRP A 1 203 ? 7.533 10.348 -11.898 1.00 98.56 203 TRP A C 1
ATOM 1597 O O . TRP A 1 203 ? 8.428 11.177 -12.054 1.00 98.56 203 TRP A O 1
ATOM 1607 N N . VAL A 1 204 ? 7.361 9.300 -12.697 1.00 97.44 204 VAL A N 1
ATOM 1608 C CA . VAL A 1 204 ? 8.095 9.087 -13.939 1.00 97.44 204 VAL A CA 1
ATOM 1609 C C . VAL A 1 204 ? 7.124 8.901 -15.097 1.00 97.44 204 VAL A C 1
ATOM 1611 O O . VAL A 1 204 ? 6.122 8.195 -15.004 1.00 97.44 204 VAL A O 1
ATOM 1614 N N . ASP A 1 205 ? 7.459 9.551 -16.200 1.00 96.25 205 ASP A N 1
ATOM 1615 C CA . ASP A 1 205 ? 6.954 9.317 -17.546 1.00 96.25 205 ASP A CA 1
ATOM 1616 C C . ASP A 1 205 ? 8.141 9.431 -18.519 1.00 96.25 205 ASP A C 1
ATOM 1618 O O . ASP A 1 205 ? 9.255 9.768 -18.101 1.00 96.25 205 ASP A O 1
ATOM 1622 N N . MET A 1 206 ? 7.939 9.179 -19.815 1.00 94.38 206 MET A N 1
ATOM 1623 C CA . MET A 1 206 ? 9.040 9.238 -20.788 1.00 94.38 206 MET A CA 1
ATOM 1624 C C . MET A 1 206 ? 9.739 10.611 -20.811 1.00 94.38 206 MET A C 1
ATOM 1626 O O . MET A 1 206 ? 10.958 10.706 -20.972 1.00 94.38 206 MET A O 1
ATOM 1630 N N . LYS A 1 207 ? 8.986 11.697 -20.585 1.00 94.69 207 LYS A N 1
ATOM 1631 C CA . LYS A 1 207 ? 9.552 13.047 -20.508 1.00 94.69 207 LYS A CA 1
ATOM 1632 C C . LYS A 1 207 ? 10.448 13.186 -19.277 1.00 94.69 207 LYS A C 1
ATOM 1634 O O . LYS A 1 207 ? 11.553 13.711 -19.402 1.00 94.69 207 LYS A O 1
ATOM 1639 N N . LYS A 1 208 ? 9.993 12.725 -18.111 1.00 95.44 208 LYS A N 1
ATOM 1640 C CA . LYS A 1 208 ? 10.763 12.803 -16.867 1.00 95.44 208 LYS A CA 1
ATOM 1641 C C . LYS A 1 208 ? 11.981 11.883 -16.887 1.00 95.44 208 LYS A C 1
ATOM 1643 O O . LYS A 1 208 ? 13.036 12.291 -16.421 1.00 95.44 208 LYS A O 1
ATOM 1648 N N . ILE A 1 209 ? 11.885 10.696 -17.484 1.00 95.94 209 ILE A N 1
ATOM 1649 C CA . ILE A 1 209 ? 13.037 9.802 -17.677 1.00 95.94 209 ILE A CA 1
ATOM 1650 C C . ILE A 1 209 ? 14.098 10.478 -18.547 1.00 95.94 209 ILE A C 1
ATOM 1652 O O . ILE A 1 209 ? 15.268 10.492 -18.178 1.00 95.94 209 ILE A O 1
ATOM 1656 N N . ASN A 1 210 ? 13.698 11.113 -19.653 1.00 95.31 210 ASN A N 1
ATOM 1657 C CA . ASN A 1 210 ? 14.625 11.868 -20.498 1.00 95.31 210 ASN A CA 1
ATOM 1658 C C . ASN A 1 210 ? 15.240 13.082 -19.769 1.00 95.31 210 ASN A C 1
ATOM 1660 O O . ASN A 1 210 ? 16.377 13.463 -20.038 1.00 95.31 210 ASN A O 1
ATOM 1664 N N . GLU A 1 211 ? 14.515 13.696 -18.831 1.00 95.94 211 GLU A N 1
ATOM 1665 C CA . GLU A 1 211 ? 15.061 14.736 -17.951 1.00 95.94 211 GLU A CA 1
ATOM 1666 C C . GLU A 1 211 ? 16.128 14.167 -17.002 1.00 95.94 211 GLU A C 1
ATOM 1668 O O . GLU A 1 211 ? 17.235 14.702 -16.958 1.00 95.94 211 GLU A O 1
ATOM 1673 N N . ILE A 1 212 ? 15.828 13.058 -16.311 1.00 96.56 212 ILE A N 1
ATOM 1674 C CA . ILE A 1 212 ? 16.752 12.374 -15.387 1.00 96.56 212 ILE A CA 1
ATOM 1675 C C . ILE A 1 212 ? 18.007 11.901 -16.127 1.00 96.56 212 ILE A C 1
ATOM 1677 O O . ILE A 1 212 ? 19.119 12.091 -15.641 1.00 96.56 212 ILE A O 1
ATOM 1681 N N . TYR A 1 213 ? 17.851 11.370 -17.342 1.00 96.88 213 TYR A N 1
ATOM 1682 C CA . TYR A 1 213 ? 18.961 10.944 -18.199 1.00 96.88 213 TYR A CA 1
ATOM 1683 C C . TYR A 1 213 ? 19.956 12.079 -18.499 1.00 96.88 213 TYR A C 1
ATOM 1685 O O . TYR A 1 213 ? 21.125 11.840 -18.791 1.00 96.88 213 TYR A O 1
ATOM 1693 N N . ARG A 1 214 ? 19.500 13.334 -18.421 1.00 96.06 214 ARG A N 1
ATOM 1694 C CA . ARG A 1 214 ? 20.286 14.541 -18.704 1.00 96.06 214 ARG A CA 1
ATOM 1695 C C . ARG A 1 214 ? 20.694 15.299 -17.442 1.00 96.06 214 ARG A C 1
ATOM 1697 O O . ARG A 1 214 ? 21.185 16.427 -17.558 1.00 96.06 214 ARG A O 1
ATOM 1704 N N . TYR A 1 215 ? 20.462 14.735 -16.258 1.00 96.12 215 TYR A N 1
ATOM 1705 C CA . TYR A 1 215 ? 20.866 15.364 -15.010 1.00 96.12 215 TYR A CA 1
ATOM 1706 C C . TYR A 1 215 ? 22.369 15.616 -14.978 1.00 96.12 215 TYR A C 1
ATOM 1708 O O . TYR A 1 215 ? 23.179 14.793 -15.403 1.00 96.12 215 TYR A O 1
ATOM 1716 N N . LYS A 1 216 ? 22.733 16.776 -14.432 1.00 94.56 216 LYS A N 1
ATOM 1717 C CA . LYS A 1 216 ? 24.090 17.008 -13.953 1.00 94.56 216 LYS A CA 1
ATOM 1718 C C . LYS A 1 216 ? 24.175 16.498 -12.516 1.00 94.56 216 LYS A C 1
ATOM 1720 O O . LYS A 1 216 ? 23.185 16.496 -11.780 1.00 94.56 216 LYS A O 1
ATOM 1725 N N . THR A 1 217 ? 25.351 16.026 -12.138 1.00 93.44 217 THR A N 1
ATOM 1726 C CA . THR A 1 217 ? 25.641 15.527 -10.791 1.00 93.44 217 THR A CA 1
ATOM 1727 C C . THR A 1 217 ? 26.402 16.581 -9.994 1.00 93.44 217 THR A C 1
ATOM 1729 O O . THR A 1 217 ? 26.885 17.568 -10.555 1.00 93.44 217 THR A O 1
ATOM 1732 N N . GLU A 1 218 ? 26.505 16.374 -8.682 1.00 89.62 218 GLU A N 1
ATOM 1733 C CA . GLU A 1 218 ? 27.233 17.247 -7.752 1.00 89.62 218 GLU A CA 1
ATOM 1734 C C . GLU A 1 218 ? 26.689 18.690 -7.713 1.00 89.62 218 GLU A C 1
ATOM 1736 O O . GLU A 1 218 ? 27.415 19.669 -7.520 1.00 89.62 218 GLU A O 1
ATOM 1741 N N . GLU A 1 219 ? 25.373 18.841 -7.895 1.00 88.56 219 GLU A N 1
ATOM 1742 C CA . GLU A 1 219 ? 24.701 20.135 -7.800 1.00 88.56 219 GLU A CA 1
ATOM 1743 C C . GLU A 1 219 ? 24.551 20.568 -6.333 1.00 88.56 219 GLU A C 1
ATOM 1745 O O . GLU A 1 219 ? 23.714 20.054 -5.593 1.00 88.56 219 GLU A O 1
ATOM 1750 N N . TYR A 1 220 ? 25.320 21.576 -5.915 1.00 86.06 220 TYR A N 1
ATOM 1751 C CA . TYR A 1 220 ? 25.226 22.164 -4.576 1.00 86.06 220 TYR A CA 1
ATOM 1752 C C . TYR A 1 220 ? 24.568 23.549 -4.623 1.00 86.06 220 TYR A C 1
ATOM 1754 O O . TYR A 1 220 ? 25.233 24.587 -4.604 1.00 86.06 220 TYR A O 1
ATOM 1762 N N . SER A 1 221 ? 23.238 23.590 -4.733 1.00 85.12 221 SER A N 1
ATOM 1763 C CA . SER A 1 221 ? 22.479 24.846 -4.670 1.00 85.12 221 SER A CA 1
ATOM 1764 C C . SER A 1 221 ? 21.005 24.626 -4.321 1.00 85.12 221 SER A C 1
ATOM 1766 O O . SER A 1 221 ? 20.466 23.536 -4.488 1.00 85.12 221 SER A O 1
ATOM 1768 N N . THR A 1 222 ? 20.311 25.682 -3.887 1.00 81.19 222 THR A N 1
ATOM 1769 C CA . THR A 1 222 ? 18.848 25.629 -3.698 1.00 81.19 222 THR A CA 1
ATOM 1770 C C . THR A 1 222 ? 18.061 25.609 -5.007 1.00 81.19 222 THR A C 1
ATOM 1772 O O . THR A 1 222 ? 16.873 25.300 -4.988 1.00 81.19 222 THR A O 1
ATOM 1775 N N . ASP A 1 223 ? 18.712 25.951 -6.119 1.00 85.50 223 ASP A N 1
ATOM 1776 C CA . ASP A 1 223 ? 18.139 25.949 -7.466 1.00 85.50 223 ASP A CA 1
ATOM 1777 C C . ASP A 1 223 ? 18.527 24.671 -8.244 1.00 85.50 223 ASP A C 1
ATOM 1779 O O . ASP A 1 223 ? 18.336 24.608 -9.457 1.00 85.50 223 ASP A O 1
ATOM 1783 N N . ALA A 1 224 ? 19.063 23.656 -7.549 1.00 87.38 224 ALA A N 1
ATOM 1784 C CA . ALA A 1 224 ? 19.427 22.369 -8.130 1.00 87.38 224 ALA A CA 1
ATOM 1785 C C . ALA A 1 224 ? 18.207 21.683 -8.764 1.00 87.38 224 ALA A C 1
ATOM 1787 O O . ALA A 1 224 ? 17.128 21.599 -8.160 1.00 87.38 224 ALA A O 1
ATOM 1788 N N . ILE A 1 225 ? 18.403 21.172 -9.978 1.00 90.81 225 ILE A N 1
ATOM 1789 C CA . ILE A 1 225 ? 17.441 20.331 -10.691 1.00 90.81 225 ILE A CA 1
ATOM 1790 C C . ILE A 1 225 ? 17.539 18.916 -10.115 1.00 90.81 225 ILE A C 1
ATOM 1792 O O . ILE A 1 225 ? 16.535 18.342 -9.689 1.00 90.81 225 ILE A O 1
ATOM 1796 N N . ASN A 1 226 ? 18.761 18.388 -10.008 1.00 93.31 226 ASN A N 1
ATOM 1797 C CA . ASN A 1 226 ? 19.032 17.061 -9.467 1.00 93.31 226 ASN A CA 1
ATOM 1798 C C . ASN A 1 226 ? 19.174 17.095 -7.937 1.00 93.31 226 ASN A C 1
ATOM 1800 O O . ASN A 1 226 ? 20.249 16.894 -7.374 1.00 93.31 226 ASN A O 1
ATOM 1804 N N . LYS A 1 227 ? 18.062 17.355 -7.242 1.00 93.69 227 LYS A N 1
ATOM 1805 C CA . LYS A 1 227 ? 18.041 17.583 -5.782 1.00 93.69 227 LYS A CA 1
ATOM 1806 C C . LYS A 1 227 ? 18.527 16.408 -4.935 1.00 93.69 227 LYS A C 1
ATOM 1808 O O . LYS A 1 227 ? 18.878 16.608 -3.777 1.00 93.69 227 LYS A O 1
ATOM 1813 N N . PHE A 1 228 ? 18.503 15.201 -5.492 1.00 95.19 228 PHE A N 1
ATOM 1814 C CA . PHE A 1 228 ? 18.873 13.971 -4.796 1.00 95.19 228 PHE A CA 1
ATOM 1815 C C . PHE A 1 228 ? 20.221 13.422 -5.269 1.00 95.19 228 PHE A C 1
ATOM 1817 O O . PHE A 1 228 ? 20.590 12.338 -4.841 1.00 95.19 228 PHE A O 1
ATOM 1824 N N . ASN A 1 229 ? 20.950 14.146 -6.127 1.00 96.62 229 ASN A N 1
ATOM 1825 C CA . ASN A 1 229 ? 22.202 13.691 -6.740 1.00 96.62 229 ASN A CA 1
ATOM 1826 C C . ASN A 1 229 ? 22.075 12.300 -7.393 1.00 96.62 229 ASN A C 1
ATOM 1828 O O . ASN A 1 229 ? 22.899 11.415 -7.178 1.00 96.62 229 ASN A O 1
ATOM 1832 N N . ILE A 1 230 ? 20.998 12.084 -8.152 1.00 97.50 230 ILE A N 1
ATOM 1833 C CA . ILE A 1 230 ? 20.775 10.842 -8.892 1.00 97.50 230 ILE A CA 1
ATOM 1834 C C . ILE A 1 230 ? 21.756 10.783 -10.057 1.00 97.50 230 ILE A C 1
ATOM 1836 O O . ILE A 1 230 ? 21.799 11.700 -10.881 1.00 97.50 230 ILE A O 1
ATOM 1840 N N . TYR A 1 231 ? 22.519 9.698 -10.122 1.00 97.19 231 TYR A N 1
ATOM 1841 C CA . TYR A 1 231 ? 23.391 9.398 -11.250 1.00 97.19 231 TYR A CA 1
ATOM 1842 C C . TYR A 1 231 ? 22.534 8.856 -12.410 1.00 97.19 231 TYR A C 1
ATOM 1844 O O . TYR A 1 231 ? 21.804 7.883 -12.189 1.00 97.19 231 TYR A O 1
ATOM 1852 N N . PRO A 1 232 ? 22.573 9.452 -13.620 1.00 96.56 232 PRO A N 1
ATOM 1853 C CA . PRO A 1 232 ? 21.791 8.991 -14.775 1.00 96.56 232 PRO A CA 1
ATOM 1854 C C . PRO A 1 232 ? 21.966 7.501 -15.101 1.00 96.56 232 PRO A C 1
ATOM 1856 O O . PRO A 1 232 ? 21.039 6.857 -15.585 1.00 96.56 232 PRO A O 1
ATOM 1859 N N . GLU A 1 233 ? 23.128 6.935 -14.781 1.00 95.88 233 GLU A N 1
ATOM 1860 C CA . GLU A 1 233 ? 23.473 5.522 -14.955 1.00 95.88 233 GLU A CA 1
ATOM 1861 C C . GLU A 1 233 ? 22.613 4.569 -14.106 1.00 95.88 233 GLU A C 1
ATOM 1863 O O . GLU A 1 233 ? 22.618 3.365 -14.352 1.00 95.88 233 GLU A O 1
ATOM 1868 N N . GLN A 1 234 ? 21.857 5.080 -13.126 1.00 95.75 234 GLN A N 1
ATOM 1869 C CA . GLN A 1 234 ? 20.886 4.286 -12.367 1.00 95.75 234 GLN A CA 1
ATOM 1870 C C . GLN A 1 234 ? 19.605 3.979 -13.148 1.00 95.75 234 GLN A C 1
ATOM 1872 O O . GLN A 1 234 ? 18.844 3.117 -12.714 1.00 95.75 234 GLN A O 1
ATOM 1877 N N . ILE A 1 235 ? 19.332 4.667 -14.267 1.00 97.12 235 ILE A N 1
ATOM 1878 C CA . ILE A 1 235 ? 18.192 4.333 -15.130 1.00 97.12 235 ILE A CA 1
ATOM 1879 C C . ILE A 1 235 ? 18.432 2.923 -15.682 1.00 97.12 235 ILE A C 1
ATOM 1881 O O . ILE A 1 235 ? 19.371 2.725 -16.460 1.00 97.12 235 ILE A O 1
ATOM 1885 N N . PRO A 1 236 ? 17.612 1.926 -15.310 1.00 95.69 236 PRO A N 1
ATOM 1886 C CA . PRO A 1 236 ? 17.901 0.560 -15.691 1.00 95.69 236 PRO A CA 1
ATOM 1887 C C . PRO A 1 236 ? 17.559 0.345 -17.167 1.00 95.69 236 PRO A C 1
ATOM 1889 O O . PRO A 1 236 ? 16.599 0.912 -17.692 1.00 95.69 236 PRO A O 1
ATOM 1892 N N . SER A 1 237 ? 18.328 -0.517 -17.834 1.00 93.94 237 SER A N 1
ATOM 1893 C CA . SER A 1 237 ? 18.221 -0.742 -19.283 1.00 93.94 237 SER A CA 1
ATOM 1894 C C . SER A 1 237 ? 16.829 -1.191 -19.731 1.00 93.94 237 SER A C 1
ATOM 1896 O O . SER A 1 237 ? 16.392 -0.828 -20.815 1.00 93.94 237 SER A O 1
ATOM 1898 N N . TRP A 1 238 ? 16.102 -1.926 -18.884 1.00 94.75 238 TRP A N 1
ATOM 1899 C CA . TRP A 1 238 ? 14.744 -2.374 -19.188 1.00 94.75 238 TRP A CA 1
ATOM 1900 C C . TRP A 1 238 ? 13.724 -1.230 -19.235 1.00 94.75 238 TRP A C 1
ATOM 1902 O O . TRP A 1 238 ? 12.700 -1.379 -19.893 1.00 94.75 238 TRP A O 1
ATOM 1912 N N . LEU A 1 239 ? 13.953 -0.117 -18.528 1.00 95.81 239 LEU A N 1
ATOM 1913 C CA . LEU A 1 239 ? 12.911 0.883 -18.278 1.00 95.81 239 LEU A CA 1
ATOM 1914 C C . LEU A 1 239 ? 12.504 1.624 -19.542 1.00 95.81 239 LEU A C 1
ATOM 1916 O O . LEU A 1 239 ? 11.312 1.785 -19.779 1.00 95.81 239 LEU A O 1
ATOM 1920 N N . VAL A 1 240 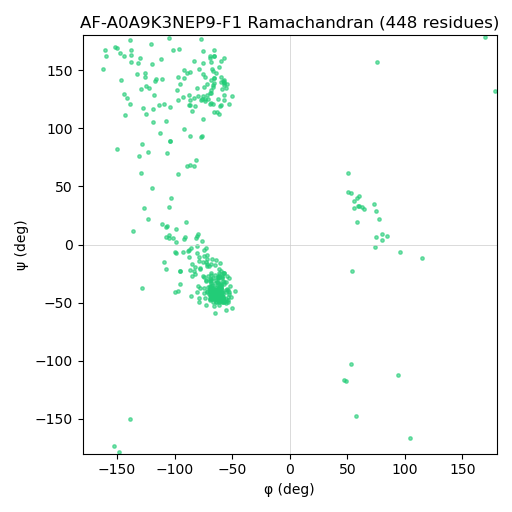? 13.475 2.064 -20.342 1.00 91.56 240 VAL A N 1
ATOM 1921 C CA . VAL A 1 240 ? 13.209 2.864 -21.548 1.00 91.56 240 VAL A CA 1
ATOM 1922 C C . VAL A 1 240 ? 12.437 2.043 -22.580 1.00 91.56 240 VAL A C 1
ATOM 1924 O O . VAL A 1 240 ? 11.449 2.529 -23.120 1.00 91.56 240 VAL A O 1
ATOM 1927 N N . ASP A 1 241 ? 12.829 0.783 -22.781 1.00 92.31 241 ASP A N 1
ATOM 1928 C CA . ASP A 1 241 ? 12.159 -0.129 -23.716 1.00 92.31 241 ASP A CA 1
ATOM 1929 C C . ASP A 1 241 ? 10.791 -0.595 -23.195 1.00 92.31 241 ASP A C 1
ATOM 1931 O O . ASP A 1 241 ? 9.871 -0.889 -23.962 1.00 92.31 241 ASP A O 1
ATOM 1935 N N . TRP A 1 242 ? 10.642 -0.687 -21.871 1.00 95.44 242 TRP A N 1
ATOM 1936 C CA . TRP A 1 242 ? 9.397 -1.106 -21.244 1.00 95.44 242 TRP A CA 1
ATOM 1937 C C . TRP A 1 242 ? 8.379 0.027 -21.114 1.00 95.44 242 TRP A C 1
ATOM 1939 O O . TRP A 1 242 ? 7.187 -0.265 -21.065 1.00 95.44 242 TRP A O 1
ATOM 1949 N N . PHE A 1 243 ? 8.785 1.294 -21.070 1.00 93.50 243 PHE A N 1
ATOM 1950 C CA . PHE A 1 243 ? 7.859 2.404 -20.848 1.00 93.50 243 PHE A CA 1
ATOM 1951 C C . PHE A 1 243 ? 6.869 2.577 -22.021 1.00 93.50 243 PHE A C 1
ATOM 1953 O O . PHE A 1 243 ? 7.271 2.480 -23.180 1.00 93.50 243 PHE A O 1
ATOM 1960 N N . PRO A 1 244 ? 5.571 2.819 -21.766 1.00 88.94 244 PRO A N 1
ATOM 1961 C CA . PRO A 1 244 ? 4.607 3.151 -22.815 1.00 88.94 244 PRO A CA 1
ATOM 1962 C C . PRO A 1 244 ? 4.848 4.544 -23.419 1.00 88.94 244 PRO A C 1
ATOM 1964 O O . PRO A 1 244 ? 5.477 5.404 -22.799 1.00 88.94 244 PRO A O 1
ATOM 1967 N N . GLU A 1 245 ? 4.288 4.798 -24.607 1.00 82.12 245 GLU A N 1
ATOM 1968 C CA . GLU A 1 245 ? 4.262 6.151 -25.188 1.00 82.12 245 GLU A CA 1
ATOM 1969 C C . GLU A 1 245 ? 3.347 7.089 -24.387 1.00 82.12 245 GLU A C 1
ATOM 1971 O O . GLU A 1 245 ? 3.610 8.292 -24.291 1.00 82.12 245 GLU A O 1
ATOM 1976 N N . SER A 1 246 ? 2.281 6.539 -23.791 1.00 85.25 246 SER A N 1
ATOM 1977 C CA . SER A 1 246 ? 1.305 7.275 -22.997 1.00 85.25 246 SER A CA 1
ATOM 1978 C C . SER A 1 246 ? 1.205 6.719 -21.570 1.00 85.25 246 SER A C 1
ATOM 1980 O O . SER A 1 246 ? 1.154 5.517 -21.338 1.00 85.25 246 SER A O 1
ATOM 1982 N N . GLY A 1 247 ? 1.188 7.610 -20.576 1.00 92.38 247 GLY A N 1
ATOM 1983 C CA . GLY A 1 247 ? 1.082 7.240 -19.163 1.00 92.38 247 GLY A CA 1
ATOM 1984 C C . GLY A 1 247 ? 2.390 7.349 -18.381 1.00 92.38 247 GLY A C 1
ATOM 1985 O O . GLY A 1 247 ? 3.336 8.016 -18.798 1.00 92.38 247 GLY A O 1
ATOM 1986 N N . GLY A 1 248 ? 2.397 6.761 -17.189 1.00 97.56 248 GLY A N 1
ATOM 1987 C CA . GLY A 1 248 ? 3.498 6.856 -16.235 1.00 97.56 248 GLY A CA 1
ATOM 1988 C C . GLY A 1 248 ? 3.120 6.289 -14.873 1.00 97.56 248 GLY A C 1
ATOM 1989 O O . GLY A 1 248 ? 1.999 5.826 -14.679 1.00 97.56 248 GLY A O 1
ATOM 1990 N N . TYR A 1 249 ? 4.052 6.303 -13.928 1.00 98.75 249 TYR A N 1
ATOM 1991 C CA . TYR A 1 249 ? 3.813 5.784 -12.582 1.00 98.75 249 TYR A CA 1
ATOM 1992 C C . TYR A 1 249 ? 4.684 6.474 -11.541 1.00 98.75 249 TYR A C 1
ATOM 1994 O O . TYR A 1 249 ? 5.607 7.219 -11.863 1.00 98.75 249 TYR A O 1
ATOM 2002 N N . PHE A 1 250 ? 4.384 6.222 -10.271 1.00 98.88 250 PHE A N 1
ATOM 2003 C CA . PHE A 1 250 ? 5.266 6.578 -9.172 1.00 98.88 250 PHE A CA 1
ATOM 2004 C C . PHE A 1 250 ? 6.284 5.459 -8.939 1.00 98.88 250 PHE A C 1
ATOM 2006 O O . PHE A 1 250 ? 5.894 4.307 -8.721 1.00 98.88 250 PHE A O 1
ATOM 2013 N N . ILE A 1 251 ? 7.572 5.801 -8.970 1.00 98.69 251 ILE A N 1
ATOM 2014 C CA . ILE A 1 251 ? 8.687 4.886 -8.688 1.00 98.69 251 ILE A CA 1
ATOM 2015 C C . ILE A 1 251 ? 8.570 4.248 -7.300 1.00 98.69 251 ILE A C 1
ATOM 2017 O O . ILE A 1 251 ? 7.888 4.764 -6.412 1.00 98.69 251 ILE A O 1
ATOM 2021 N N . GLY A 1 252 ? 9.270 3.136 -7.098 1.00 98.50 252 GLY A N 1
ATOM 2022 C CA . GLY A 1 252 ? 9.206 2.366 -5.865 1.00 98.50 252 GLY A CA 1
ATOM 2023 C C . GLY A 1 252 ? 9.798 3.065 -4.651 1.00 98.50 252 GLY A C 1
ATOM 2024 O O . GLY A 1 252 ? 9.282 2.882 -3.549 1.00 98.50 252 GLY A O 1
ATOM 2025 N N . ASN A 1 253 ? 10.865 3.847 -4.826 1.00 98.56 253 ASN A N 1
ATOM 2026 C CA . ASN A 1 253 ? 11.608 4.443 -3.716 1.00 98.56 253 ASN A CA 1
ATOM 2027 C C . ASN A 1 253 ? 12.485 5.611 -4.187 1.00 98.56 253 ASN A C 1
ATOM 2029 O O . ASN A 1 253 ? 12.990 5.597 -5.312 1.00 98.56 253 ASN A O 1
ATOM 2033 N N . LEU A 1 254 ? 12.732 6.574 -3.301 1.00 98.12 254 LEU A N 1
ATOM 2034 C CA . LEU A 1 254 ? 13.645 7.689 -3.537 1.00 98.12 254 LEU A CA 1
ATOM 2035 C C . LEU A 1 254 ? 14.431 8.003 -2.269 1.00 98.12 254 LEU A C 1
ATOM 2037 O O . LEU A 1 254 ? 13.840 8.252 -1.226 1.00 98.12 254 LEU A O 1
ATOM 2041 N N . GLN A 1 255 ? 15.754 8.020 -2.376 1.00 95.12 255 GLN A N 1
ATOM 2042 C CA . GLN A 1 255 ? 16.699 8.270 -1.290 1.00 95.12 255 GLN A CA 1
ATOM 2043 C C . GLN A 1 255 ? 17.831 9.190 -1.784 1.00 95.12 255 GLN A C 1
ATOM 2045 O O . GLN A 1 255 ? 17.974 9.397 -2.994 1.00 95.12 255 GLN A O 1
ATOM 2050 N N . PRO A 1 256 ? 18.667 9.745 -0.884 1.00 95.75 256 PRO A N 1
ATOM 2051 C CA . PRO A 1 256 ? 19.890 10.429 -1.291 1.00 95.75 256 PRO A CA 1
ATOM 2052 C C . PRO A 1 256 ? 20.744 9.532 -2.200 1.00 95.75 256 PRO A C 1
ATOM 2054 O O . PRO A 1 256 ? 21.133 8.435 -1.807 1.00 95.75 256 PRO A O 1
ATOM 2057 N N . ALA A 1 257 ? 21.008 10.007 -3.416 1.00 95.88 257 ALA A N 1
ATOM 2058 C CA . ALA A 1 257 ? 21.754 9.333 -4.475 1.00 95.88 257 ALA A CA 1
ATOM 2059 C C . ALA A 1 257 ? 21.196 7.970 -4.927 1.00 95.88 257 ALA A C 1
ATOM 2061 O O . ALA A 1 257 ? 21.929 7.201 -5.546 1.00 95.88 257 ALA A O 1
ATOM 2062 N N . HIS A 1 258 ? 19.924 7.650 -4.662 1.00 97.00 258 HIS A N 1
ATOM 2063 C CA . HIS A 1 258 ? 19.338 6.367 -5.059 1.00 97.00 258 HIS A CA 1
ATOM 2064 C C . HIS A 1 258 ? 17.867 6.489 -5.472 1.00 97.00 258 HIS A C 1
ATOM 2066 O O . HIS A 1 258 ? 17.039 7.023 -4.729 1.00 97.00 258 HIS A O 1
ATOM 2072 N N . MET A 1 259 ? 17.538 5.946 -6.645 1.00 97.62 259 MET A N 1
ATOM 2073 C CA . MET A 1 259 ? 16.182 5.907 -7.190 1.00 97.62 259 MET A CA 1
ATOM 2074 C C . MET A 1 259 ? 15.811 4.473 -7.589 1.00 97.62 259 MET A C 1
ATOM 2076 O O . MET A 1 259 ? 16.434 3.887 -8.470 1.00 97.62 259 MET A O 1
ATOM 2080 N N . ASP A 1 260 ? 14.784 3.903 -6.954 1.00 98.38 260 ASP A N 1
ATOM 2081 C CA . ASP A 1 260 ? 14.290 2.565 -7.299 1.00 98.38 260 ASP A CA 1
ATOM 2082 C C . ASP A 1 260 ? 13.168 2.671 -8.328 1.00 98.38 260 ASP A C 1
ATOM 2084 O O . ASP A 1 260 ? 12.012 2.931 -7.989 1.00 98.38 260 ASP A O 1
ATOM 2088 N N . PHE A 1 261 ? 13.510 2.441 -9.592 1.00 98.44 261 PHE A N 1
ATOM 2089 C CA . PHE A 1 261 ? 12.574 2.536 -10.706 1.00 98.44 261 PHE A CA 1
ATOM 2090 C C . PHE A 1 261 ? 11.557 1.392 -10.781 1.00 98.44 261 PHE A C 1
ATOM 2092 O O . PHE A 1 261 ? 10.695 1.436 -11.654 1.00 98.44 261 PHE A O 1
ATOM 2099 N N . ARG A 1 262 ? 11.591 0.368 -9.920 1.00 98.69 262 ARG A N 1
ATOM 2100 C CA . ARG A 1 262 ? 10.593 -0.714 -9.985 1.00 98.69 262 ARG A CA 1
ATOM 2101 C C . ARG A 1 262 ? 9.172 -0.166 -9.806 1.00 98.69 262 ARG A C 1
ATOM 2103 O O . ARG A 1 262 ? 8.914 0.704 -8.974 1.00 98.69 262 ARG A O 1
ATOM 2110 N N . PHE A 1 263 ? 8.232 -0.696 -10.582 1.00 98.81 263 PHE A N 1
ATOM 2111 C CA . PHE A 1 263 ? 6.806 -0.442 -10.412 1.00 98.81 263 PHE A CA 1
ATOM 2112 C C . PHE A 1 263 ? 6.298 -1.258 -9.224 1.00 98.81 263 PHE A C 1
ATOM 2114 O O . PHE A 1 263 ? 6.449 -2.476 -9.220 1.00 98.81 263 PHE A O 1
ATOM 2121 N N . PHE A 1 264 ? 5.673 -0.614 -8.237 1.00 98.88 264 PHE A N 1
ATOM 2122 C CA . PHE A 1 264 ? 5.000 -1.290 -7.123 1.00 98.88 264 PHE A CA 1
ATOM 2123 C C . PHE A 1 264 ? 3.497 -1.051 -7.201 1.00 98.88 264 PHE A C 1
ATOM 2125 O O . PHE A 1 264 ? 3.032 0.093 -7.140 1.00 98.88 264 PHE A O 1
ATOM 2132 N N . THR A 1 265 ? 2.736 -2.138 -7.322 1.00 98.88 265 THR A N 1
ATOM 2133 C CA . THR A 1 265 ? 1.305 -2.083 -7.635 1.00 98.88 265 THR A CA 1
ATOM 2134 C C . THR A 1 265 ? 0.512 -1.430 -6.519 1.00 98.88 265 THR A C 1
ATOM 2136 O O . THR A 1 265 ? -0.192 -0.456 -6.763 1.00 98.88 265 THR A O 1
ATOM 2139 N N . LEU A 1 266 ? 0.650 -1.904 -5.278 1.00 98.88 266 LEU A N 1
ATOM 2140 C CA . LEU A 1 266 ? -0.146 -1.396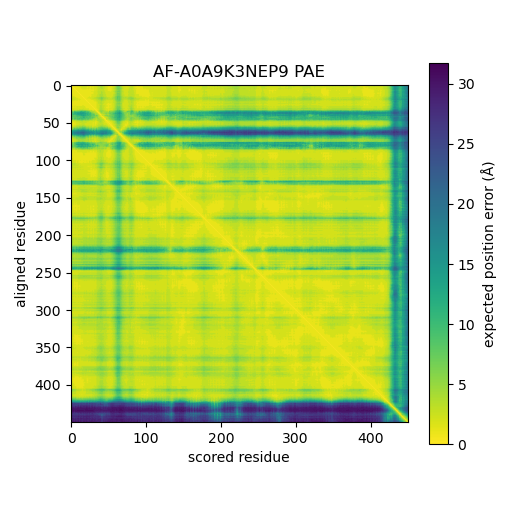 -4.161 1.00 98.88 266 LEU A CA 1
ATOM 2141 C C . LEU A 1 266 ? 0.075 0.109 -3.955 1.00 98.88 266 LEU A C 1
ATOM 2143 O O . LEU A 1 266 ? -0.901 0.851 -3.876 1.00 98.88 266 LEU A O 1
ATOM 2147 N N . GLY A 1 267 ? 1.328 0.574 -3.959 1.00 98.81 267 GLY A N 1
ATOM 2148 C CA . GLY A 1 267 ? 1.651 1.999 -3.835 1.00 98.81 267 GLY A CA 1
ATOM 2149 C C . GLY A 1 267 ? 1.010 2.866 -4.924 1.00 98.81 267 GLY A C 1
ATOM 2150 O O . GLY A 1 267 ? 0.390 3.882 -4.614 1.00 98.81 267 GLY A O 1
ATOM 2151 N N . ASN A 1 268 ? 1.075 2.436 -6.188 1.00 98.94 268 ASN A N 1
ATOM 2152 C CA . ASN A 1 268 ? 0.461 3.161 -7.304 1.00 98.94 268 ASN A CA 1
ATOM 2153 C C . ASN A 1 268 ? -1.077 3.152 -7.241 1.00 98.94 268 ASN A C 1
ATOM 2155 O O . ASN A 1 268 ? -1.713 4.184 -7.454 1.00 98.94 268 ASN A O 1
ATOM 2159 N N . LEU A 1 269 ? -1.692 2.024 -6.873 1.00 98.94 269 LEU A N 1
ATOM 2160 C CA . LEU A 1 269 ? -3.145 1.943 -6.697 1.00 98.94 269 LEU A CA 1
ATOM 2161 C C . LEU A 1 269 ? -3.625 2.816 -5.536 1.00 98.94 269 LEU A C 1
ATOM 2163 O O . LEU A 1 269 ? -4.632 3.509 -5.665 1.00 98.94 269 LEU A O 1
ATOM 2167 N N . TRP A 1 270 ? -2.893 2.853 -4.423 1.00 98.81 270 TRP A N 1
ATOM 2168 C CA . TRP A 1 270 ? -3.225 3.735 -3.305 1.00 98.81 270 TRP A CA 1
ATOM 2169 C C . TRP A 1 270 ? -2.958 5.203 -3.600 1.00 98.81 270 TRP A C 1
ATOM 2171 O O . TRP A 1 270 ? -3.675 6.055 -3.069 1.00 98.81 270 TRP A O 1
ATOM 2181 N N . ALA A 1 271 ? -2.014 5.518 -4.490 1.00 98.81 271 ALA A N 1
ATOM 2182 C CA . ALA A 1 271 ? -1.849 6.878 -4.980 1.00 98.81 271 ALA A CA 1
ATOM 2183 C C . ALA A 1 271 ? -3.101 7.360 -5.736 1.00 98.81 271 ALA A C 1
ATOM 2185 O O . ALA A 1 271 ? -3.558 8.481 -5.496 1.00 98.81 271 ALA A O 1
ATOM 2186 N N . ILE A 1 272 ? -3.713 6.479 -6.543 1.00 98.88 272 ILE A N 1
ATOM 2187 C CA . ILE A 1 272 ? -5.012 6.724 -7.183 1.00 98.88 272 ILE A CA 1
ATOM 2188 C C . ILE A 1 272 ? -6.112 6.833 -6.124 1.00 98.88 272 ILE A C 1
ATOM 2190 O O . ILE A 1 272 ? -6.752 7.875 -6.021 1.00 98.88 272 ILE A O 1
ATOM 2194 N N . VAL A 1 273 ? -6.331 5.801 -5.300 1.00 98.75 273 VAL A N 1
ATOM 2195 C CA . VAL A 1 273 ? -7.449 5.727 -4.332 1.00 98.75 273 VAL A CA 1
ATOM 2196 C C . VAL A 1 273 ? -7.474 6.935 -3.388 1.00 98.75 273 VAL A C 1
ATOM 2198 O O . VAL A 1 273 ? -8.538 7.497 -3.126 1.00 98.75 273 VAL A O 1
ATOM 2201 N N . SER A 1 274 ? -6.308 7.403 -2.938 1.00 98.44 274 SER A N 1
ATOM 2202 C CA . SER A 1 274 ? -6.189 8.529 -2.003 1.00 98.44 274 SER A CA 1
ATOM 2203 C C . SER A 1 274 ? -6.138 9.922 -2.648 1.00 98.44 274 SER A C 1
ATOM 2205 O O . SER A 1 274 ? -6.134 10.913 -1.917 1.00 98.44 274 SER A O 1
ATOM 2207 N N . SER A 1 275 ? -6.115 10.025 -3.984 1.00 97.94 275 SER A N 1
ATOM 2208 C CA . SER A 1 275 ? -5.782 11.259 -4.731 1.00 97.94 275 SER A CA 1
ATOM 2209 C C . SER A 1 275 ? -4.415 11.848 -4.364 1.00 97.94 275 SER A C 1
ATOM 2211 O O . SER A 1 275 ? -4.221 13.064 -4.391 1.00 97.94 275 SER A O 1
ATOM 2213 N N . LEU A 1 276 ? -3.450 11.001 -4.003 1.00 98.12 276 LEU A N 1
ATOM 2214 C CA . LEU A 1 276 ? -2.068 11.438 -3.825 1.00 98.12 276 LEU A CA 1
ATOM 2215 C C . LEU A 1 276 ? -1.472 11.885 -5.158 1.00 98.12 276 LEU A C 1
ATOM 2217 O O . LEU A 1 276 ? -0.814 12.918 -5.203 1.00 98.12 276 LEU A O 1
ATOM 2221 N N . GLY A 1 277 ? -1.728 11.151 -6.243 1.00 96.50 277 GLY A N 1
ATOM 2222 C CA . GLY A 1 277 ? -1.406 11.604 -7.594 1.00 96.50 277 GLY A CA 1
ATOM 2223 C C . GLY A 1 277 ? -2.434 12.608 -8.108 1.00 96.50 277 GLY A C 1
ATOM 2224 O O . GLY A 1 277 ? -3.597 12.573 -7.706 1.00 96.50 277 GLY A O 1
ATOM 2225 N N . SER A 1 278 ? -2.001 13.516 -8.985 1.00 96.00 278 SER A N 1
ATOM 2226 C CA . SER A 1 278 ? -2.921 14.408 -9.707 1.00 96.00 278 SER A CA 1
ATOM 2227 C C . SER A 1 278 ? -3.826 13.611 -10.661 1.00 96.00 278 SER A C 1
ATOM 2229 O O . SER A 1 278 ? -3.459 12.492 -11.030 1.00 96.00 278 SER A O 1
ATOM 2231 N N . PRO A 1 279 ? -4.958 14.166 -11.141 1.00 95.56 279 PRO A N 1
ATOM 2232 C CA . PRO A 1 279 ? -5.842 13.461 -12.073 1.00 95.56 279 PRO A CA 1
ATOM 2233 C C . PRO A 1 279 ? -5.104 12.887 -13.291 1.00 95.56 279 PRO A C 1
ATOM 2235 O O . PRO A 1 279 ? -5.241 11.706 -13.593 1.00 95.56 279 PRO A O 1
ATOM 2238 N N . LYS A 1 280 ? -4.209 13.678 -13.903 1.00 96.50 280 LYS A N 1
ATOM 2239 C CA . LYS A 1 280 ? -3.379 13.248 -15.039 1.00 96.50 280 LYS A CA 1
ATOM 2240 C C . LYS A 1 280 ? -2.434 12.093 -14.688 1.00 96.50 280 LYS A C 1
ATOM 2242 O O . LYS A 1 280 ? -2.239 11.195 -15.499 1.00 96.50 280 LYS A O 1
ATOM 2247 N N . GLN A 1 281 ? -1.820 12.128 -13.506 1.00 97.94 281 GLN A N 1
ATOM 2248 C CA . GLN A 1 281 ? -0.915 11.065 -13.058 1.00 97.94 281 GLN A CA 1
ATOM 2249 C C . GLN A 1 281 ? -1.686 9.775 -12.764 1.00 97.94 281 GLN A C 1
ATOM 2251 O O . GLN A 1 281 ? -1.247 8.695 -13.144 1.00 97.94 281 GLN A O 1
ATOM 2256 N N . ASN A 1 282 ? -2.864 9.891 -12.149 1.00 98.19 282 ASN A N 1
ATOM 2257 C CA . ASN A 1 282 ? -3.728 8.753 -11.842 1.00 98.19 282 ASN A CA 1
ATOM 2258 C C . ASN A 1 282 ? -4.250 8.073 -13.117 1.00 98.19 282 ASN A C 1
ATOM 2260 O O . ASN A 1 282 ? -4.210 6.846 -13.201 1.00 98.19 282 ASN A O 1
ATOM 2264 N N . ASP A 1 283 ? -4.660 8.854 -14.123 1.00 97.88 283 ASP A N 1
ATOM 2265 C CA . ASP A 1 283 ? -4.966 8.329 -15.462 1.00 97.88 283 ASP A CA 1
ATOM 2266 C C . ASP A 1 283 ? -3.737 7.654 -16.079 1.00 97.88 283 ASP A C 1
ATOM 2268 O O . ASP A 1 283 ? -3.828 6.543 -16.599 1.00 97.88 283 ASP A O 1
ATOM 2272 N N . GLY A 1 284 ? -2.564 8.284 -15.962 1.00 98.25 284 GLY A N 1
ATOM 2273 C CA . GLY A 1 284 ? -1.315 7.745 -16.492 1.00 98.25 284 GLY A CA 1
ATOM 2274 C C . GLY A 1 284 ? -0.931 6.378 -15.916 1.00 98.25 284 GLY A C 1
ATOM 2275 O O . GLY A 1 284 ? -0.422 5.544 -16.663 1.00 98.25 284 GLY A O 1
ATOM 2276 N N . ILE A 1 285 ? -1.229 6.120 -14.637 1.00 98.75 285 ILE A N 1
ATOM 2277 C CA . ILE A 1 285 ? -1.008 4.814 -13.996 1.00 98.75 285 ILE A CA 1
ATOM 2278 C C . ILE A 1 285 ? -1.921 3.746 -14.601 1.00 98.75 285 ILE A C 1
ATOM 2280 O O . ILE A 1 285 ? -1.457 2.646 -14.901 1.00 98.75 285 ILE A O 1
ATOM 2284 N N . LEU A 1 286 ? -3.214 4.034 -14.787 1.00 98.25 286 LEU A N 1
ATOM 2285 C CA . LEU A 1 286 ? -4.130 3.055 -15.384 1.00 98.25 286 LEU A CA 1
ATOM 2286 C C . LEU A 1 286 ? -3.831 2.816 -16.865 1.00 98.25 286 LEU A C 1
ATOM 2288 O O . LEU A 1 286 ? -3.916 1.671 -17.305 1.00 98.25 286 LEU A O 1
ATOM 2292 N N . ASN A 1 287 ? -3.422 3.852 -17.603 1.00 98.19 287 ASN A N 1
ATOM 2293 C CA . ASN A 1 287 ? -2.962 3.709 -18.985 1.00 98.19 287 ASN A CA 1
ATOM 2294 C C . ASN A 1 287 ? -1.728 2.803 -19.058 1.00 98.19 287 ASN A C 1
ATOM 2296 O O . ASN A 1 287 ? -1.709 1.870 -19.852 1.00 98.19 287 ASN A O 1
ATOM 2300 N N . LEU A 1 288 ? -0.747 2.990 -18.165 1.00 98.38 288 LEU A N 1
ATOM 2301 C CA . LEU A 1 288 ? 0.408 2.095 -18.065 1.00 98.38 288 LEU A CA 1
ATOM 2302 C C . LEU A 1 288 ? -0.012 0.644 -17.788 1.00 98.38 288 LEU A C 1
ATOM 2304 O O . LEU A 1 288 ? 0.486 -0.267 -18.444 1.00 98.38 288 LEU A O 1
ATOM 2308 N N . ILE A 1 289 ? -0.910 0.414 -16.822 1.00 98.56 289 ILE A N 1
ATOM 2309 C CA . ILE A 1 289 ? -1.381 -0.942 -16.487 1.00 98.56 289 ILE A CA 1
ATOM 2310 C C . ILE A 1 289 ? -2.092 -1.592 -17.678 1.00 98.56 289 ILE A C 1
ATOM 2312 O O . ILE A 1 289 ? -1.930 -2.790 -17.910 1.00 98.56 289 ILE A O 1
ATOM 2316 N N . GLU A 1 290 ? -2.871 -0.824 -18.433 1.00 97.69 290 GLU A N 1
ATOM 2317 C CA . GLU A 1 290 ? -3.553 -1.307 -19.629 1.00 97.69 290 GLU A CA 1
ATOM 2318 C C . GLU A 1 290 ? -2.584 -1.607 -20.779 1.00 97.69 290 GLU A C 1
ATOM 2320 O O . GLU A 1 290 ? -2.668 -2.680 -21.374 1.00 97.69 290 GLU A O 1
ATOM 2325 N N . GLU A 1 291 ? -1.639 -0.711 -21.066 1.00 97.38 291 GLU A N 1
ATOM 2326 C CA . GLU A 1 291 ? -0.645 -0.900 -22.129 1.00 97.38 291 GLU A CA 1
ATOM 2327 C C . GLU A 1 291 ? 0.351 -2.024 -21.801 1.00 97.38 291 GLU A C 1
ATOM 2329 O O . GLU A 1 291 ? 0.797 -2.747 -22.691 1.00 97.38 291 GLU A O 1
ATOM 2334 N N . LYS A 1 292 ? 0.679 -2.216 -20.517 1.00 97.69 292 LYS A N 1
ATOM 2335 C CA . LYS A 1 292 ? 1.582 -3.270 -20.018 1.00 97.69 292 LYS A CA 1
ATOM 2336 C C . LYS A 1 292 ? 0.821 -4.402 -19.329 1.00 97.69 292 LYS A C 1
ATOM 2338 O O . LYS A 1 292 ? 1.337 -5.046 -18.412 1.00 97.69 292 LYS A O 1
ATOM 2343 N N . TRP A 1 293 ? -0.400 -4.678 -19.794 1.00 98.19 293 TRP A N 1
ATOM 2344 C CA . TRP A 1 293 ? -1.293 -5.687 -19.218 1.00 98.19 293 TRP A CA 1
ATOM 2345 C C . TRP A 1 293 ? -0.629 -7.062 -19.082 1.00 98.19 293 TRP A C 1
ATOM 2347 O O . TRP A 1 293 ? -0.746 -7.710 -18.042 1.00 98.19 293 TRP A O 1
ATOM 2357 N N . ASP A 1 294 ? 0.118 -7.493 -20.098 1.00 97.38 294 ASP A N 1
ATOM 2358 C CA . ASP A 1 294 ? 0.751 -8.816 -20.122 1.00 97.38 294 ASP A CA 1
ATOM 2359 C C . ASP A 1 294 ? 1.933 -8.960 -19.150 1.00 97.38 294 ASP A C 1
ATOM 2361 O O . ASP A 1 294 ? 2.277 -10.088 -18.788 1.00 97.38 294 ASP A O 1
ATOM 2365 N N . ASP A 1 295 ? 2.503 -7.846 -18.678 1.00 98.12 295 ASP A N 1
ATOM 2366 C CA . ASP A 1 295 ? 3.568 -7.820 -17.670 1.00 98.12 295 ASP A CA 1
ATOM 2367 C C . ASP A 1 295 ? 3.023 -7.571 -16.255 1.00 98.12 295 ASP A C 1
ATOM 2369 O O . ASP A 1 295 ? 3.492 -8.198 -15.307 1.00 98.12 295 ASP A O 1
ATOM 2373 N N . LEU A 1 296 ? 2.030 -6.686 -16.093 1.00 98.62 296 LEU A N 1
ATOM 2374 C CA . LEU A 1 296 ? 1.532 -6.247 -14.779 1.00 98.62 296 LEU A CA 1
ATOM 2375 C C . LEU A 1 296 ? 0.306 -7.029 -14.294 1.00 98.62 296 LEU A C 1
ATOM 2377 O O . LEU A 1 296 ? 0.156 -7.277 -13.094 1.00 98.62 296 LEU A O 1
ATOM 2381 N N . VAL A 1 297 ? -0.564 -7.450 -15.213 1.00 98.62 297 VAL A N 1
ATOM 2382 C CA . VAL A 1 297 ? -1.750 -8.265 -14.912 1.00 98.62 297 VAL A CA 1
ATOM 2383 C C . VAL A 1 297 ? -1.492 -9.734 -15.214 1.00 98.62 297 VAL A C 1
ATOM 2385 O O . VAL A 1 297 ? -1.823 -10.597 -14.402 1.00 98.62 297 VAL A O 1
ATOM 2388 N N . THR A 1 298 ? -0.809 -10.028 -16.319 1.00 96.69 298 THR A N 1
ATOM 2389 C CA . THR A 1 298 ? -0.378 -11.378 -16.715 1.00 96.69 298 THR A CA 1
ATOM 2390 C C . THR A 1 298 ? -1.547 -12.369 -16.847 1.00 96.69 298 THR A C 1
ATOM 2392 O O . THR A 1 298 ? -2.643 -11.970 -17.224 1.00 96.69 298 THR A O 1
ATOM 2395 N N . ASN A 1 299 ? -1.344 -13.664 -16.548 1.00 97.31 299 ASN A N 1
ATOM 2396 C CA . ASN A 1 299 ? -2.422 -14.662 -16.459 1.00 97.31 299 ASN A CA 1
ATOM 2397 C C . ASN A 1 299 ? -3.057 -14.750 -15.062 1.00 97.31 299 ASN A C 1
ATOM 2399 O O . ASN A 1 299 ? -4.007 -15.511 -14.875 1.00 97.31 299 ASN A O 1
ATOM 2403 N N . MET A 1 300 ? -2.511 -14.028 -14.082 1.00 98.44 300 MET A N 1
ATOM 2404 C CA . MET A 1 300 ? -3.074 -13.915 -12.743 1.00 98.44 300 MET A CA 1
ATOM 2405 C C . MET A 1 300 ? -2.852 -12.490 -12.211 1.00 98.44 300 MET A C 1
ATOM 2407 O O . MET A 1 300 ? -1.700 -12.131 -11.939 1.00 98.44 300 MET A O 1
ATOM 2411 N N . PRO A 1 301 ? -3.920 -11.686 -12.056 1.00 98.12 301 PRO A N 1
ATOM 2412 C CA . PRO A 1 301 ? -3.828 -10.351 -11.476 1.00 98.12 301 PRO A CA 1
ATOM 2413 C C . PRO A 1 301 ? -3.410 -10.427 -9.998 1.00 98.12 301 PRO A C 1
ATOM 2415 O O . PRO A 1 301 ? -3.859 -11.315 -9.283 1.00 98.12 301 PRO A O 1
ATOM 2418 N N . LEU A 1 302 ? -2.596 -9.522 -9.464 1.00 98.19 302 LEU A N 1
ATOM 2419 C CA . LEU A 1 302 ? -1.710 -8.562 -10.141 1.00 98.19 302 LEU A CA 1
ATOM 2420 C C . LEU A 1 302 ? -0.276 -8.835 -9.709 1.00 98.19 302 LEU A C 1
ATOM 2422 O O . LEU A 1 302 ? -0.057 -9.347 -8.612 1.00 98.19 302 LEU A O 1
ATOM 2426 N N . LYS A 1 303 ? 0.714 -8.462 -10.521 1.00 98.81 303 LYS A N 1
ATOM 2427 C CA . LYS A 1 303 ? 2.098 -8.432 -10.041 1.00 98.81 303 LYS A CA 1
ATOM 2428 C C . LYS A 1 303 ? 2.209 -7.530 -8.822 1.00 98.81 303 LYS A C 1
ATOM 2430 O O . LYS A 1 303 ? 1.628 -6.453 -8.810 1.00 98.81 303 LYS A O 1
ATOM 2435 N N . ILE A 1 304 ? 2.943 -7.955 -7.797 1.00 98.88 304 ILE A N 1
ATOM 2436 C CA . ILE A 1 304 ? 3.213 -7.105 -6.626 1.00 98.88 304 ILE A CA 1
ATOM 2437 C C . ILE A 1 304 ? 4.188 -5.977 -6.970 1.00 98.88 304 ILE A C 1
ATOM 2439 O O . ILE A 1 304 ? 3.965 -4.825 -6.597 1.00 98.88 304 ILE A O 1
ATOM 2443 N N . CYS A 1 305 ? 5.216 -6.303 -7.753 1.00 98.81 305 CYS A N 1
ATOM 2444 C CA . CYS A 1 305 ? 6.142 -5.356 -8.345 1.00 98.81 305 CYS A CA 1
ATOM 2445 C C . CYS A 1 305 ? 6.635 -5.837 -9.717 1.00 98.81 305 CYS A C 1
ATOM 2447 O O . CYS A 1 305 ? 6.472 -7.010 -10.069 1.00 98.81 305 CYS A O 1
ATOM 2449 N N . TYR A 1 306 ? 7.233 -4.931 -10.487 1.00 98.69 306 TYR A N 1
ATOM 2450 C CA . TYR A 1 306 ? 7.856 -5.232 -11.771 1.00 98.69 306 TYR A CA 1
ATOM 2451 C C . TYR A 1 306 ? 9.085 -4.338 -12.028 1.00 98.69 306 TYR A C 1
ATOM 2453 O O . TYR A 1 306 ? 9.018 -3.139 -11.747 1.00 98.69 306 TYR A O 1
ATOM 2461 N N . PRO A 1 307 ? 10.169 -4.873 -12.621 1.00 98.38 307 PRO A N 1
ATOM 2462 C CA . PRO A 1 307 ? 10.432 -6.296 -12.853 1.00 98.38 307 PRO A CA 1
ATOM 2463 C C . PRO A 1 307 ? 10.891 -7.014 -11.570 1.00 98.38 307 PRO A C 1
ATOM 2465 O O . PRO A 1 307 ? 11.051 -6.399 -10.514 1.00 98.38 307 PRO A O 1
ATOM 2468 N N . ALA A 1 308 ? 11.098 -8.330 -11.661 1.00 98.56 308 ALA A N 1
ATOM 2469 C CA . ALA A 1 308 ? 11.791 -9.079 -10.618 1.00 98.56 308 ALA A CA 1
ATOM 2470 C C . ALA A 1 308 ? 13.301 -8.790 -10.639 1.00 98.56 308 ALA A C 1
ATOM 2472 O O . ALA A 1 308 ? 13.897 -8.664 -11.706 1.00 98.56 308 ALA A O 1
ATOM 2473 N N . LEU A 1 309 ? 13.912 -8.759 -9.458 1.00 98.38 309 LEU A N 1
ATOM 2474 C CA . LEU A 1 309 ? 15.359 -8.798 -9.271 1.00 98.38 309 LEU A CA 1
ATOM 2475 C C . LEU A 1 309 ? 15.881 -10.178 -9.676 1.00 98.38 309 LEU A C 1
ATOM 2477 O O . LEU A 1 309 ? 15.329 -11.189 -9.227 1.00 98.38 309 LEU A O 1
ATOM 2481 N N . ASP A 1 310 ? 16.953 -10.223 -10.465 1.00 97.06 310 ASP A N 1
ATOM 2482 C CA . ASP A 1 310 ? 17.560 -11.466 -10.950 1.00 97.06 310 ASP A CA 1
ATOM 2483 C C . ASP A 1 310 ? 19.078 -11.495 -10.714 1.00 97.06 310 ASP A C 1
ATOM 2485 O O . ASP A 1 310 ? 19.714 -10.467 -10.487 1.00 97.06 310 ASP A O 1
ATOM 2489 N N . ASN A 1 311 ? 19.666 -12.692 -10.740 1.00 96.75 311 ASN A N 1
ATOM 2490 C CA . ASN A 1 311 ? 21.104 -12.934 -10.628 1.00 96.75 311 ASN A CA 1
ATOM 2491 C C . ASN A 1 311 ? 21.764 -12.152 -9.472 1.00 96.75 311 ASN A C 1
ATOM 2493 O O . ASN A 1 311 ? 21.461 -12.388 -8.300 1.00 96.75 311 ASN A O 1
ATOM 2497 N N . GLU A 1 312 ? 22.687 -11.241 -9.789 1.00 97.56 312 GLU A N 1
ATOM 2498 C CA . GLU A 1 312 ? 23.453 -10.485 -8.797 1.00 97.56 312 GLU A CA 1
ATOM 2499 C C . GLU A 1 312 ? 22.591 -9.502 -8.007 1.00 97.56 312 GLU A C 1
ATOM 2501 O O . GLU A 1 312 ? 22.761 -9.382 -6.795 1.00 97.56 312 GLU A O 1
ATOM 2506 N N . GLU A 1 313 ? 21.612 -8.863 -8.650 1.00 96.94 313 GLU A N 1
ATOM 2507 C CA . GLU A 1 313 ? 20.693 -7.954 -7.966 1.00 96.94 313 GLU A CA 1
ATOM 2508 C C . GLU A 1 313 ? 19.896 -8.706 -6.903 1.00 96.94 313 GLU A C 1
ATOM 2510 O O . GLU A 1 313 ? 19.797 -8.258 -5.761 1.00 96.94 313 GLU A O 1
ATOM 2515 N N . TRP A 1 314 ? 19.393 -9.899 -7.241 1.00 98.44 314 TRP A N 1
ATOM 2516 C CA . TRP A 1 314 ? 18.718 -10.761 -6.274 1.00 98.44 314 TRP A CA 1
ATOM 2517 C C . TRP A 1 314 ? 19.648 -11.139 -5.114 1.00 98.44 314 TRP A C 1
ATOM 2519 O O . TRP A 1 314 ? 19.252 -11.000 -3.951 1.00 98.44 314 TRP A O 1
ATOM 2529 N N . ARG A 1 315 ? 20.889 -11.566 -5.398 1.00 98.25 315 ARG A N 1
ATOM 2530 C CA . ARG A 1 315 ? 21.863 -11.937 -4.358 1.00 98.25 315 ARG A CA 1
ATOM 2531 C C . ARG A 1 315 ? 22.143 -10.783 -3.399 1.00 98.25 315 ARG A C 1
ATOM 2533 O O . ARG A 1 315 ? 22.055 -10.979 -2.186 1.00 98.25 315 ARG A O 1
ATOM 2540 N N . ILE A 1 316 ? 22.435 -9.595 -3.928 1.00 98.25 316 ILE A N 1
ATOM 2541 C CA . ILE A 1 316 ? 22.836 -8.419 -3.143 1.00 98.25 316 ILE A CA 1
ATOM 2542 C C . ILE A 1 316 ? 21.649 -7.829 -2.377 1.00 98.25 316 ILE A C 1
ATOM 2544 O O . ILE A 1 316 ? 21.729 -7.630 -1.160 1.00 98.25 316 ILE A O 1
ATOM 2548 N N . ILE A 1 317 ? 20.545 -7.548 -3.074 1.00 97.81 317 ILE A N 1
ATOM 2549 C CA . ILE A 1 317 ? 19.426 -6.783 -2.513 1.00 97.81 317 ILE A CA 1
ATOM 2550 C C . ILE A 1 317 ? 18.642 -7.633 -1.519 1.00 97.81 317 ILE A C 1
ATOM 2552 O O . ILE A 1 317 ? 18.351 -7.171 -0.417 1.00 97.81 317 ILE A O 1
ATOM 2556 N N . THR A 1 318 ? 18.330 -8.882 -1.873 1.00 98.12 318 THR A N 1
ATOM 2557 C CA . THR A 1 318 ? 17.539 -9.761 -0.995 1.00 98.12 318 THR A CA 1
ATOM 2558 C C . THR A 1 318 ? 18.399 -10.483 0.042 1.00 98.12 318 THR A C 1
ATOM 2560 O O . THR A 1 318 ? 17.881 -10.971 1.043 1.00 98.12 318 THR A O 1
ATOM 2563 N N . GLY A 1 319 ? 19.721 -10.539 -0.156 1.00 97.88 319 GLY A N 1
ATOM 2564 C CA . GLY A 1 319 ? 20.604 -11.397 0.636 1.00 97.88 319 GLY A CA 1
ATOM 2565 C C . GLY A 1 319 ? 20.465 -12.876 0.270 1.00 97.88 319 GLY A C 1
ATOM 2566 O O . GLY A 1 319 ? 20.571 -13.731 1.143 1.00 97.88 319 GLY A O 1
ATOM 2567 N N . SER A 1 320 ? 20.217 -13.174 -1.010 1.00 97.88 320 SER A N 1
ATOM 2568 C CA . SER A 1 320 ? 19.959 -14.531 -1.519 1.00 97.88 320 SER A CA 1
ATOM 2569 C C . SER A 1 320 ? 18.752 -15.212 -0.855 1.00 97.88 320 SER A C 1
ATOM 2571 O O . SER A 1 320 ? 18.790 -16.403 -0.544 1.00 97.88 320 SER A O 1
ATOM 2573 N N . ASP A 1 321 ? 17.674 -14.458 -0.621 1.00 97.94 321 ASP A N 1
ATOM 2574 C CA . ASP A 1 321 ? 16.471 -14.961 0.043 1.00 97.94 321 ASP A CA 1
ATOM 2575 C C . ASP A 1 321 ? 15.776 -16.040 -0.815 1.00 97.94 321 ASP A C 1
ATOM 2577 O O . ASP A 1 321 ? 15.225 -15.725 -1.879 1.00 97.94 321 ASP A O 1
ATOM 2581 N N . PRO A 1 322 ? 15.733 -17.311 -0.364 1.00 97.25 322 PRO A N 1
ATOM 2582 C CA . PRO A 1 322 ? 15.240 -18.426 -1.170 1.00 97.25 322 PRO A CA 1
ATOM 2583 C C . PRO A 1 322 ? 13.720 -18.411 -1.380 1.00 97.25 322 PRO A C 1
ATOM 2585 O O . PRO A 1 322 ? 13.221 -19.181 -2.206 1.00 97.25 322 PRO A O 1
ATOM 2588 N N . LYS A 1 323 ? 12.975 -17.580 -0.635 1.00 98.12 323 LYS A N 1
ATOM 2589 C CA . LYS A 1 323 ? 11.533 -17.387 -0.845 1.00 98.12 323 LYS A CA 1
ATOM 2590 C C . LYS A 1 323 ? 11.248 -16.336 -1.923 1.00 98.12 323 LYS A C 1
ATOM 2592 O O . LYS A 1 323 ? 10.226 -16.421 -2.588 1.00 98.12 323 LYS A O 1
ATOM 2597 N N . ASN A 1 324 ? 12.163 -15.387 -2.120 1.00 98.44 324 ASN A N 1
ATOM 2598 C CA . ASN A 1 324 ? 12.051 -14.283 -3.076 1.00 98.44 324 ASN A CA 1
ATOM 2599 C C . ASN A 1 324 ? 12.905 -14.520 -4.329 1.00 98.44 324 ASN A C 1
ATOM 2601 O O . ASN A 1 324 ? 13.543 -13.598 -4.838 1.00 98.44 324 ASN A O 1
ATOM 2605 N N . THR A 1 325 ? 12.941 -15.755 -4.837 1.00 98.44 325 THR A N 1
ATOM 2606 C CA . THR A 1 325 ? 13.581 -16.040 -6.132 1.00 98.44 325 THR A CA 1
ATOM 2607 C C . THR A 1 325 ? 12.918 -15.232 -7.256 1.00 98.44 325 THR A C 1
ATOM 2609 O O . THR A 1 325 ? 11.760 -14.839 -7.101 1.00 98.44 325 THR A O 1
ATOM 2612 N N . PRO A 1 326 ? 13.598 -14.994 -8.392 1.00 98.62 326 PRO A N 1
ATOM 2613 C CA . PRO A 1 326 ? 13.043 -14.207 -9.492 1.00 98.62 326 PRO A CA 1
ATOM 2614 C C . PRO A 1 326 ? 11.645 -14.680 -9.904 1.00 98.62 326 PRO A C 1
ATOM 2616 O O . PRO A 1 326 ? 11.428 -15.864 -10.174 1.00 98.62 326 PRO A O 1
ATOM 2619 N N . TRP A 1 327 ? 10.699 -13.742 -9.954 1.00 98.69 327 TRP A N 1
ATOM 2620 C CA . TRP A 1 327 ? 9.281 -13.970 -10.250 1.00 98.69 327 TRP A CA 1
ATOM 2621 C C . TRP A 1 327 ? 8.547 -14.860 -9.239 1.00 98.69 327 TRP A C 1
ATOM 2623 O O . TRP A 1 327 ? 7.633 -15.595 -9.622 1.00 98.69 327 TRP A O 1
ATOM 2633 N N . SER A 1 328 ? 8.939 -14.807 -7.965 1.00 98.75 328 SER A N 1
ATOM 2634 C CA . SER A 1 328 ? 8.302 -15.546 -6.874 1.00 98.75 328 SER A CA 1
ATOM 2635 C C . SER A 1 328 ? 8.040 -14.664 -5.660 1.00 98.75 328 SER A C 1
ATOM 2637 O O . SER A 1 328 ? 8.812 -13.750 -5.361 1.00 98.75 328 SER A O 1
ATOM 2639 N N . TYR A 1 329 ? 6.942 -14.948 -4.957 1.00 98.69 329 TYR A N 1
ATOM 2640 C CA . TYR A 1 329 ? 6.540 -14.267 -3.723 1.00 98.69 329 TYR A CA 1
ATOM 2641 C C . TYR A 1 329 ? 6.582 -12.730 -3.868 1.00 98.69 329 TYR A C 1
ATOM 2643 O O . TYR A 1 329 ? 5.851 -12.186 -4.698 1.00 98.69 329 TYR A O 1
ATOM 2651 N N . HIS A 1 330 ? 7.413 -12.004 -3.114 1.00 98.81 330 HIS A N 1
ATOM 2652 C CA . HIS A 1 330 ? 7.509 -10.542 -3.227 1.00 98.81 330 HIS A CA 1
ATOM 2653 C C . HIS A 1 330 ? 8.323 -10.067 -4.430 1.00 98.81 330 HIS A C 1
ATOM 2655 O O . HIS A 1 330 ? 8.184 -8.922 -4.852 1.00 98.81 330 HIS A O 1
ATOM 2661 N N . ASN A 1 331 ? 9.175 -10.922 -4.991 1.00 98.81 331 ASN A N 1
ATOM 2662 C CA . ASN A 1 331 ? 10.062 -10.576 -6.090 1.00 98.81 331 ASN A CA 1
ATOM 2663 C C . ASN A 1 331 ? 9.383 -10.820 -7.444 1.00 98.81 331 ASN A C 1
ATOM 2665 O O . ASN A 1 331 ? 9.738 -11.737 -8.182 1.00 98.81 331 ASN A O 1
ATOM 2669 N N . GLY A 1 332 ? 8.354 -10.029 -7.753 1.00 98.69 332 GLY A N 1
ATOM 2670 C CA . GLY A 1 332 ? 7.599 -10.141 -9.006 1.00 98.69 332 GLY A CA 1
ATOM 2671 C C . GLY A 1 332 ? 6.596 -11.303 -9.050 1.00 98.69 332 GLY A C 1
ATOM 2672 O O . GLY A 1 332 ? 6.211 -11.755 -10.134 1.00 98.69 332 GLY A O 1
ATOM 2673 N N . GLY A 1 333 ? 6.160 -11.815 -7.897 1.00 98.75 333 GLY A N 1
ATOM 2674 C CA . GLY A 1 333 ? 5.022 -12.734 -7.820 1.00 98.75 333 GLY A CA 1
ATOM 2675 C C . GLY A 1 333 ? 3.698 -12.045 -8.172 1.00 98.75 333 GLY A C 1
ATOM 2676 O O . GLY A 1 333 ? 3.567 -10.822 -8.087 1.00 98.75 333 GLY A O 1
ATOM 2677 N N . SER A 1 334 ? 2.709 -12.834 -8.585 1.00 98.88 334 SER A N 1
ATOM 2678 C CA . SER A 1 334 ? 1.336 -12.389 -8.840 1.00 98.88 334 SER A CA 1
ATOM 2679 C C . SER A 1 334 ? 0.453 -12.669 -7.620 1.00 98.88 334 SER A C 1
ATOM 2681 O O . SER A 1 334 ? 0.354 -13.811 -7.178 1.00 98.88 334 SER A O 1
ATOM 2683 N N . TRP A 1 335 ? -0.200 -11.640 -7.089 1.00 98.88 335 TRP A N 1
ATOM 2684 C CA . TRP A 1 335 ? -0.948 -11.661 -5.834 1.00 98.88 335 TRP A CA 1
ATOM 2685 C C . TRP A 1 335 ? -2.430 -11.336 -6.066 1.00 98.88 335 TRP A C 1
ATOM 2687 O O . TRP A 1 335 ? -2.776 -10.164 -6.244 1.00 98.88 335 TRP A O 1
ATOM 2697 N N . PRO A 1 336 ? -3.326 -12.341 -6.013 1.00 98.69 336 PRO A N 1
ATOM 2698 C CA . PRO A 1 336 ? -4.764 -12.148 -6.224 1.00 98.69 336 PRO A CA 1
ATOM 2699 C C . PRO A 1 336 ? -5.421 -11.166 -5.253 1.00 98.69 336 PRO A C 1
ATOM 2701 O O . PRO A 1 336 ? -6.380 -10.488 -5.615 1.00 98.69 336 PRO A O 1
ATOM 2704 N N . THR A 1 337 ? -4.891 -11.044 -4.032 1.00 98.56 337 THR A N 1
ATOM 2705 C CA . THR A 1 337 ? -5.377 -10.075 -3.035 1.00 98.56 337 THR A CA 1
ATOM 2706 C C . THR A 1 337 ? -5.347 -8.628 -3.548 1.00 98.56 337 THR A C 1
ATOM 2708 O O . THR A 1 337 ? -6.163 -7.829 -3.115 1.00 98.56 337 THR A O 1
ATOM 2711 N N . LEU A 1 338 ? -4.493 -8.283 -4.525 1.00 98.88 338 LEU A N 1
ATOM 2712 C CA . LEU A 1 338 ? -4.402 -6.926 -5.090 1.00 98.88 338 LEU A CA 1
ATOM 2713 C C . LEU A 1 338 ? -5.604 -6.524 -5.974 1.00 98.88 338 LEU A C 1
ATOM 2715 O O . LEU A 1 338 ? -5.724 -5.366 -6.386 1.00 98.88 338 LEU A O 1
ATOM 2719 N N . LEU A 1 339 ? -6.498 -7.470 -6.288 1.00 98.75 339 LEU A N 1
ATOM 2720 C CA . LEU A 1 339 ? -7.666 -7.240 -7.140 1.00 98.75 339 LEU A CA 1
ATOM 2721 C C . LEU A 1 339 ? -8.617 -6.170 -6.593 1.00 98.75 339 LEU A C 1
ATOM 2723 O O . LEU A 1 339 ? -9.169 -5.398 -7.380 1.00 98.75 339 LEU A O 1
ATOM 2727 N N . TRP A 1 340 ? -8.817 -6.096 -5.274 1.00 98.81 340 TRP A N 1
ATOM 2728 C CA . TRP A 1 340 ? -9.816 -5.181 -4.715 1.00 98.81 340 TRP A CA 1
ATOM 2729 C C . TRP A 1 340 ? -9.342 -3.730 -4.751 1.00 98.81 340 TRP A C 1
ATOM 2731 O O . TRP A 1 340 ? -10.132 -2.842 -5.065 1.00 98.81 340 TRP A O 1
ATOM 2741 N N . GLN A 1 341 ? -8.051 -3.481 -4.514 1.00 98.69 341 GLN A N 1
ATOM 2742 C CA . GLN A 1 341 ? -7.453 -2.152 -4.639 1.00 98.69 341 GLN A CA 1
ATOM 2743 C C . GLN A 1 341 ? -7.493 -1.699 -6.099 1.00 98.69 341 GLN A C 1
ATOM 2745 O O . GLN A 1 341 ? -7.811 -0.544 -6.378 1.00 98.69 341 GLN A O 1
ATOM 2750 N N . PHE A 1 342 ? -7.217 -2.611 -7.039 1.00 98.94 342 PHE A N 1
ATOM 2751 C CA . PHE A 1 342 ? -7.281 -2.304 -8.467 1.00 98.94 342 PHE A CA 1
ATOM 2752 C C . PHE A 1 342 ? -8.700 -2.006 -8.917 1.00 98.94 342 PHE A C 1
ATOM 2754 O O . PHE A 1 342 ? -8.931 -1.034 -9.631 1.00 98.94 342 PHE A O 1
ATOM 2761 N N . THR A 1 343 ? -9.661 -2.790 -8.434 1.00 98.94 343 THR A N 1
ATOM 2762 C CA . THR A 1 343 ? -11.080 -2.553 -8.680 1.00 98.94 343 THR A CA 1
ATOM 2763 C C . THR A 1 343 ? -11.509 -1.186 -8.162 1.00 98.94 343 THR A C 1
ATOM 2765 O O . THR A 1 343 ? -12.143 -0.430 -8.894 1.00 98.94 343 THR A O 1
ATOM 2768 N N . LEU A 1 344 ? -11.110 -0.827 -6.939 1.00 98.56 344 LEU A N 1
ATOM 2769 C CA . LEU A 1 344 ? -11.432 0.468 -6.349 1.00 98.56 344 LEU A CA 1
ATOM 2770 C C . LEU A 1 344 ? -10.818 1.635 -7.140 1.00 98.56 344 LEU A C 1
ATOM 2772 O O . LEU A 1 344 ? -11.507 2.616 -7.419 1.00 98.56 344 LEU A O 1
ATOM 2776 N N . ALA A 1 345 ? -9.556 1.508 -7.563 1.00 98.81 345 ALA A N 1
ATOM 2777 C CA . ALA A 1 345 ? -8.893 2.487 -8.425 1.00 98.81 345 ALA A CA 1
ATOM 2778 C C . ALA A 1 345 ? -9.595 2.627 -9.791 1.00 98.81 345 ALA A C 1
ATOM 2780 O O . ALA A 1 345 ? -9.831 3.741 -10.252 1.00 98.81 345 ALA A O 1
ATOM 2781 N N . CYS A 1 346 ? -9.994 1.514 -10.410 1.00 98.81 346 CYS A N 1
ATOM 2782 C CA . CYS A 1 346 ? -10.733 1.508 -11.673 1.00 98.81 346 CYS A CA 1
ATOM 2783 C C . CYS A 1 346 ? -12.105 2.185 -11.550 1.00 98.81 346 CYS A C 1
ATOM 2785 O O . CYS A 1 346 ? -12.476 2.968 -12.422 1.00 98.81 346 CYS A O 1
ATOM 2787 N N . ILE A 1 347 ? -12.858 1.917 -10.476 1.00 98.69 347 ILE A N 1
ATOM 2788 C CA . ILE A 1 347 ? -14.162 2.558 -10.234 1.00 98.69 347 ILE A CA 1
ATOM 2789 C C . ILE A 1 347 ? -13.983 4.069 -10.086 1.00 98.69 347 ILE A C 1
ATOM 2791 O O . ILE A 1 347 ? -14.679 4.826 -10.762 1.00 98.69 347 ILE A O 1
ATOM 2795 N N . LYS A 1 348 ? -13.021 4.504 -9.262 1.00 98.44 348 LYS A N 1
ATOM 2796 C CA . LYS A 1 348 ? -12.710 5.924 -9.071 1.00 98.44 348 LYS A CA 1
ATOM 2797 C C . LYS A 1 348 ? -12.435 6.634 -10.395 1.00 98.44 348 LYS A C 1
ATOM 2799 O O . LYS A 1 348 ? -12.991 7.693 -10.663 1.00 98.44 348 LYS A O 1
ATOM 2804 N N . MET A 1 349 ? -11.598 6.032 -11.236 1.00 98.12 349 MET A N 1
ATOM 2805 C CA . MET A 1 349 ? -11.217 6.611 -12.526 1.00 98.12 349 MET A CA 1
ATOM 2806 C C . MET A 1 349 ? -12.272 6.395 -13.618 1.00 98.12 349 MET A C 1
ATOM 2808 O O . MET A 1 349 ? -12.029 6.722 -14.772 1.00 98.12 349 MET A O 1
ATOM 2812 N N . LYS A 1 350 ? -13.457 5.868 -13.274 1.00 98.12 350 LYS A N 1
ATOM 2813 C CA . LYS A 1 350 ? -14.565 5.600 -14.208 1.00 98.12 350 LYS A CA 1
ATOM 2814 C C . LYS A 1 350 ? -14.184 4.622 -15.328 1.00 98.12 350 LYS A C 1
ATOM 2816 O O . LYS A 1 350 ? -14.719 4.700 -16.429 1.00 98.12 350 LYS A O 1
ATOM 2821 N N . ARG A 1 351 ? -13.307 3.666 -15.006 1.00 98.12 351 ARG A N 1
ATOM 2822 C CA . ARG A 1 351 ? -12.811 2.589 -15.879 1.00 98.12 351 ARG A CA 1
ATOM 2823 C C . ARG A 1 351 ? -13.132 1.176 -15.352 1.00 98.12 351 ARG A C 1
ATOM 2825 O O . ARG A 1 351 ? -12.239 0.328 -15.241 1.00 98.12 351 ARG A O 1
ATOM 2832 N N . PRO A 1 352 ? -14.383 0.872 -14.942 1.00 98.31 352 PRO A N 1
ATOM 2833 C CA . PRO A 1 352 ? -14.725 -0.409 -14.315 1.00 98.31 352 PRO A CA 1
ATOM 2834 C C . PRO A 1 352 ? -14.555 -1.626 -15.244 1.00 98.31 352 PRO A C 1
ATOM 2836 O O . PRO A 1 352 ? -14.502 -2.761 -14.773 1.00 98.31 352 PRO A O 1
ATOM 2839 N N . GLU A 1 353 ? -14.478 -1.430 -16.560 1.00 98.56 353 GLU A N 1
ATOM 2840 C CA . GLU A 1 353 ? -14.188 -2.473 -17.547 1.00 98.56 353 GLU A CA 1
ATOM 2841 C C . GLU A 1 353 ? -12.833 -3.153 -17.319 1.00 98.56 353 GLU A C 1
ATOM 2843 O O . GLU A 1 353 ? -12.750 -4.377 -17.444 1.00 98.56 353 GLU A O 1
ATOM 2848 N N . LEU A 1 354 ? -11.806 -2.404 -16.897 1.00 98.69 354 LEU A N 1
ATOM 2849 C CA . LEU A 1 354 ? -10.493 -2.967 -16.574 1.00 98.69 354 LEU A CA 1
ATOM 2850 C C . LEU A 1 354 ? -10.577 -3.919 -15.376 1.00 98.69 354 LEU A C 1
ATOM 2852 O O . LEU A 1 354 ? -10.054 -5.035 -15.421 1.00 98.69 354 LEU A O 1
ATOM 2856 N N . ALA A 1 355 ? -11.306 -3.519 -14.332 1.00 98.75 355 ALA A N 1
ATOM 2857 C CA . ALA A 1 355 ? -11.549 -4.360 -13.165 1.00 98.75 355 ALA A CA 1
ATOM 2858 C C . ALA A 1 355 ? -12.319 -5.635 -13.536 1.00 98.75 355 ALA A C 1
ATOM 2860 O O . ALA A 1 355 ? -11.900 -6.733 -13.172 1.00 98.75 355 ALA A O 1
ATOM 2861 N N . ARG A 1 356 ? -13.394 -5.521 -14.333 1.00 98.81 356 ARG A N 1
ATOM 2862 C CA . ARG A 1 356 ? -14.152 -6.687 -14.826 1.00 98.81 356 ARG A CA 1
ATOM 2863 C C . ARG A 1 356 ? -13.264 -7.648 -15.616 1.00 98.81 356 ARG A C 1
ATOM 2865 O O . ARG A 1 356 ? -13.348 -8.855 -15.403 1.00 98.81 356 ARG A O 1
ATOM 2872 N N . LYS A 1 357 ? -12.386 -7.126 -16.481 1.00 98.75 357 LYS A N 1
ATOM 2873 C CA . LYS A 1 357 ? -11.423 -7.924 -17.256 1.00 98.75 357 LYS A CA 1
ATOM 2874 C C . LYS A 1 357 ? -10.451 -8.684 -16.344 1.00 98.75 357 LYS A C 1
ATOM 2876 O O . LYS A 1 357 ? -10.239 -9.877 -16.555 1.00 98.75 357 LYS A O 1
ATOM 2881 N N . ALA A 1 358 ? -9.896 -8.029 -15.322 1.00 98.81 358 ALA A N 1
ATOM 2882 C CA . ALA A 1 358 ? -8.991 -8.667 -14.361 1.00 98.81 358 ALA A CA 1
ATOM 2883 C C . ALA A 1 358 ? -9.702 -9.736 -13.510 1.00 98.81 358 ALA A C 1
ATOM 2885 O O . ALA A 1 358 ? -9.196 -10.848 -13.364 1.00 98.81 358 ALA A O 1
ATOM 2886 N N . ILE A 1 359 ? -10.903 -9.446 -13.003 1.00 98.81 359 ILE A N 1
ATOM 2887 C CA . ILE A 1 359 ? -11.699 -10.400 -12.216 1.00 98.81 359 ILE A CA 1
ATOM 2888 C C . ILE A 1 359 ? -12.054 -11.629 -13.055 1.00 98.81 359 ILE A C 1
ATOM 2890 O O . ILE A 1 359 ? -11.822 -12.749 -12.609 1.00 98.81 359 ILE A O 1
ATOM 2894 N N . ALA A 1 360 ? -12.539 -11.436 -14.287 1.00 98.69 360 ALA A N 1
ATOM 2895 C CA . ALA A 1 360 ? -12.879 -12.534 -15.192 1.00 98.69 360 ALA A CA 1
ATOM 2896 C C . ALA A 1 360 ? -11.661 -13.402 -15.548 1.00 98.69 360 ALA A C 1
ATOM 2898 O O . ALA A 1 360 ? -11.797 -14.597 -15.807 1.00 98.69 360 ALA A O 1
ATOM 2899 N N . LEU A 1 361 ? -10.458 -12.823 -15.570 1.00 98.31 361 LEU A N 1
ATOM 2900 C CA . LEU A 1 361 ? -9.221 -13.578 -15.741 1.00 98.31 361 LEU A CA 1
ATOM 2901 C C . LEU A 1 361 ? -8.912 -14.443 -14.508 1.00 98.31 361 LEU A C 1
ATOM 2903 O O . LEU A 1 361 ? -8.628 -15.629 -14.664 1.00 98.31 361 LEU A O 1
ATOM 2907 N N . ALA A 1 362 ? -9.000 -13.874 -13.304 1.00 98.31 362 ALA A N 1
ATOM 2908 C CA . ALA A 1 362 ? -8.746 -14.591 -12.055 1.00 98.31 362 ALA A CA 1
ATOM 2909 C C . ALA A 1 362 ? -9.774 -15.709 -11.795 1.00 98.31 362 ALA A C 1
ATOM 2911 O O . ALA A 1 362 ? -9.410 -16.813 -11.383 1.00 98.31 362 ALA A O 1
ATOM 2912 N N . GLU A 1 363 ? -11.051 -15.450 -12.094 1.00 97.94 363 GLU A N 1
ATOM 2913 C CA . GLU A 1 363 ? -12.182 -16.363 -11.872 1.00 97.94 363 GLU A CA 1
ATOM 2914 C C . GLU A 1 363 ? -12.016 -17.705 -12.603 1.00 97.94 363 GLU A C 1
ATOM 2916 O O . GLU A 1 363 ? -12.452 -18.737 -12.101 1.00 97.94 363 GLU A O 1
ATOM 2921 N N . LYS A 1 364 ? -11.290 -17.729 -13.730 1.00 97.94 364 LYS A N 1
ATOM 2922 C CA . LYS A 1 364 ? -10.985 -18.960 -14.484 1.00 97.94 364 LYS A CA 1
ATOM 2923 C C . LYS A 1 364 ? -10.172 -19.983 -13.689 1.00 97.94 364 LYS A C 1
ATOM 2925 O O . LYS A 1 364 ? -10.191 -21.163 -14.032 1.00 97.94 364 LYS A O 1
ATOM 2930 N N . ARG A 1 365 ? -9.392 -19.531 -12.702 1.00 97.25 365 ARG A N 1
ATOM 2931 C CA . ARG A 1 365 ? -8.356 -20.349 -12.057 1.00 97.25 365 ARG A CA 1
ATOM 2932 C C . ARG A 1 365 ? -8.440 -20.383 -10.543 1.00 97.25 365 ARG A C 1
ATOM 2934 O O . ARG A 1 365 ? -8.212 -21.446 -9.984 1.00 97.25 365 ARG A O 1
ATOM 2941 N N . LEU A 1 366 ? -8.787 -19.275 -9.879 1.00 98.06 366 LEU A N 1
ATOM 2942 C CA . LEU A 1 366 ? -8.682 -19.171 -8.417 1.00 98.06 366 LEU A CA 1
ATOM 2943 C C . LEU A 1 366 ? -9.394 -20.305 -7.671 1.00 98.06 366 LEU A C 1
ATOM 2945 O O . LEU A 1 366 ? -8.812 -20.883 -6.758 1.00 98.06 366 LEU A O 1
ATOM 2949 N N . SER A 1 367 ? -10.621 -20.650 -8.070 1.00 97.88 367 SER A N 1
ATOM 2950 C CA . SER A 1 367 ? -11.375 -21.733 -7.429 1.00 97.88 367 SER A CA 1
ATOM 2951 C C . SER A 1 367 ? -10.762 -23.111 -7.710 1.00 97.88 367 SER A C 1
ATOM 2953 O O . SER A 1 367 ? -10.534 -23.876 -6.773 1.00 97.88 367 SER A O 1
ATOM 2955 N N . THR A 1 368 ? -10.429 -23.399 -8.973 1.00 98.00 368 THR A N 1
ATOM 2956 C CA . THR A 1 368 ? -9.797 -24.659 -9.406 1.00 98.00 368 THR A CA 1
ATOM 2957 C C . THR A 1 368 ? -8.453 -24.893 -8.715 1.00 98.00 368 THR A C 1
ATOM 2959 O O . THR A 1 368 ? -8.172 -25.997 -8.253 1.00 98.00 368 THR A O 1
ATOM 2962 N N . ASP A 1 369 ? -7.660 -23.831 -8.571 1.00 98.56 369 ASP A N 1
ATOM 2963 C CA . ASP A 1 369 ? -6.337 -23.839 -7.946 1.00 98.56 369 ASP A CA 1
ATOM 2964 C C . ASP A 1 369 ? -6.424 -23.785 -6.403 1.00 98.56 369 ASP A C 1
ATOM 2966 O O . ASP A 1 369 ? -5.400 -23.726 -5.726 1.00 98.56 369 ASP A O 1
ATOM 2970 N N . LYS A 1 370 ? -7.635 -23.850 -5.821 1.00 98.62 370 LYS A N 1
ATOM 2971 C CA . LYS A 1 370 ? -7.901 -23.846 -4.368 1.00 98.62 370 LYS A CA 1
ATOM 2972 C C . LYS A 1 370 ? -7.407 -22.583 -3.654 1.00 98.62 370 LYS A C 1
ATOM 2974 O O . LYS A 1 370 ? -6.880 -22.652 -2.547 1.00 98.62 370 LYS A O 1
ATOM 2979 N N . TRP A 1 371 ? -7.619 -21.425 -4.273 1.00 98.62 371 TRP A N 1
ATOM 2980 C CA . TRP A 1 371 ? -7.348 -20.091 -3.724 1.00 98.62 371 TRP A CA 1
ATOM 2981 C C . TRP A 1 371 ? -5.928 -19.916 -3.148 1.00 98.62 371 TRP A C 1
ATOM 2983 O O . TRP A 1 371 ? -5.783 -19.661 -1.946 1.00 98.62 371 TRP A O 1
ATOM 2993 N N . PRO A 1 372 ? -4.873 -20.056 -3.971 1.00 98.75 372 PRO A N 1
ATOM 2994 C CA . PRO A 1 372 ? -3.503 -19.869 -3.512 1.00 98.75 372 PRO A CA 1
ATOM 2995 C C . PRO A 1 372 ? -3.227 -18.434 -3.059 1.00 98.75 372 PRO A C 1
ATOM 2997 O O . PRO A 1 372 ? -3.745 -17.479 -3.631 1.00 98.75 372 PRO A O 1
ATOM 3000 N N . GLU A 1 373 ? -2.348 -18.283 -2.076 1.00 98.81 373 GLU A N 1
ATOM 3001 C CA . GLU A 1 373 ? -1.816 -17.009 -1.588 1.00 98.81 373 GLU A CA 1
ATOM 3002 C C . GLU A 1 373 ? -1.173 -16.152 -2.693 1.00 98.81 373 GLU A C 1
ATOM 3004 O O . GLU A 1 373 ? -1.376 -14.940 -2.707 1.00 98.81 373 GLU A O 1
ATOM 3009 N N . TYR A 1 374 ? -0.422 -16.766 -3.615 1.00 98.81 374 TYR A N 1
ATOM 3010 C CA . TYR A 1 374 ? 0.275 -16.092 -4.716 1.00 98.81 374 TYR A CA 1
ATOM 3011 C C . TYR A 1 374 ? 0.628 -17.079 -5.840 1.00 98.81 374 TYR A C 1
ATOM 3013 O O . TYR A 1 374 ? 0.559 -18.299 -5.674 1.00 98.81 374 TYR A O 1
ATOM 3021 N N . TYR A 1 375 ? 1.020 -16.534 -6.990 1.00 98.88 375 TYR A N 1
ATOM 3022 C CA . TYR A 1 375 ? 1.428 -17.257 -8.192 1.00 98.88 375 TYR A CA 1
ATOM 3023 C C . TYR A 1 375 ? 2.814 -16.804 -8.652 1.00 98.88 375 TYR A C 1
ATOM 3025 O O . TYR A 1 375 ? 3.144 -15.618 -8.601 1.00 98.88 375 TYR A O 1
ATOM 3033 N N . ASP A 1 376 ? 3.594 -17.749 -9.164 1.00 98.62 376 ASP A N 1
ATOM 3034 C CA . ASP A 1 376 ? 4.977 -17.550 -9.592 1.00 98.62 376 ASP A CA 1
ATOM 3035 C C . ASP A 1 376 ? 5.103 -17.507 -11.115 1.00 98.62 376 ASP A C 1
ATOM 3037 O O . ASP A 1 376 ? 4.141 -17.741 -11.856 1.00 98.62 376 ASP A O 1
ATOM 3041 N N . THR A 1 377 ? 6.335 -17.274 -11.577 1.00 97.81 377 THR A N 1
ATOM 3042 C CA . THR A 1 377 ? 6.774 -17.090 -12.969 1.00 97.81 377 THR A CA 1
ATOM 3043 C C . THR A 1 377 ? 6.415 -15.722 -13.533 1.00 97.81 377 THR A C 1
ATOM 3045 O O . THR A 1 377 ? 5.468 -15.064 -13.087 1.00 97.81 377 THR A O 1
ATOM 3048 N N . ARG A 1 378 ? 7.154 -15.300 -14.568 1.00 97.25 378 ARG A N 1
ATOM 3049 C CA . ARG A 1 378 ? 6.955 -14.006 -15.236 1.00 97.25 378 ARG A CA 1
ATOM 3050 C C . ARG A 1 378 ? 5.487 -13.736 -15.567 1.00 97.25 378 ARG A C 1
ATOM 3052 O O . ARG A 1 378 ? 5.006 -12.647 -15.306 1.00 97.25 378 ARG A O 1
ATOM 3059 N N . TYR A 1 379 ? 4.751 -14.757 -16.009 1.00 97.56 379 TYR A N 1
ATOM 3060 C CA . TYR A 1 379 ? 3.353 -14.621 -16.422 1.00 97.56 379 TYR A CA 1
ATOM 3061 C C . TYR A 1 379 ? 2.320 -15.212 -15.445 1.00 97.56 379 TYR A C 1
ATOM 3063 O O . TYR A 1 379 ? 1.188 -15.466 -15.862 1.00 97.56 379 TYR A O 1
ATOM 3071 N N . GLY A 1 380 ? 2.688 -15.497 -14.188 1.00 96.56 380 GLY A N 1
ATOM 3072 C CA . GLY A 1 380 ? 1.742 -15.983 -13.167 1.00 96.56 380 GLY A CA 1
ATOM 3073 C C . GLY A 1 380 ? 1.131 -17.356 -13.487 1.00 96.56 380 GLY A C 1
ATOM 3074 O O . GLY A 1 380 ? -0.034 -17.625 -13.186 1.00 96.56 380 GLY A O 1
ATOM 3075 N N . ARG A 1 381 ? 1.870 -18.219 -14.197 1.00 96.81 381 ARG A N 1
ATOM 3076 C CA . ARG A 1 381 ? 1.344 -19.509 -14.670 1.00 96.81 381 ARG A CA 1
ATOM 3077 C C . ARG A 1 381 ? 1.327 -20.572 -13.581 1.00 96.81 381 ARG A C 1
ATOM 3079 O O . ARG A 1 381 ? 0.392 -21.367 -13.552 1.00 96.81 381 ARG A O 1
ATOM 3086 N N . PHE A 1 382 ? 2.312 -20.589 -12.690 1.00 98.19 382 PHE A N 1
ATOM 3087 C CA . PHE A 1 382 ? 2.398 -21.602 -11.640 1.00 98.19 382 PHE A CA 1
ATOM 3088 C C . PHE A 1 382 ? 1.815 -21.082 -10.335 1.00 98.19 382 PHE A C 1
ATOM 3090 O O . PHE A 1 382 ? 1.972 -19.908 -10.009 1.00 98.19 382 PHE A O 1
ATOM 3097 N N . ILE A 1 383 ? 1.161 -21.968 -9.585 1.00 98.69 383 ILE A N 1
ATOM 3098 C CA . ILE A 1 383 ? 0.873 -21.718 -8.171 1.00 98.69 383 ILE A CA 1
ATOM 3099 C C . ILE A 1 383 ? 2.210 -21.454 -7.469 1.00 98.69 383 ILE A C 1
ATOM 3101 O O . ILE A 1 383 ? 3.212 -22.099 -7.788 1.00 98.69 383 ILE A O 1
ATOM 3105 N N . GLY A 1 384 ? 2.235 -20.478 -6.562 1.00 98.44 384 GLY A N 1
ATOM 3106 C CA . GLY A 1 384 ? 3.464 -20.043 -5.916 1.00 98.44 384 GLY A CA 1
ATOM 3107 C C . GLY A 1 384 ? 4.183 -21.182 -5.195 1.00 98.44 384 GLY A C 1
ATOM 3108 O O . GLY A 1 384 ? 3.551 -22.028 -4.558 1.00 98.44 384 GLY A O 1
ATOM 3109 N N . LYS A 1 385 ? 5.517 -21.191 -5.271 1.00 97.00 385 LYS A N 1
ATOM 3110 C CA . LYS A 1 385 ? 6.387 -22.287 -4.813 1.00 97.00 385 LYS A CA 1
ATOM 3111 C C . LYS A 1 385 ? 6.124 -22.726 -3.371 1.00 97.00 385 LYS A C 1
ATOM 3113 O O . LYS A 1 385 ? 6.252 -23.902 -3.049 1.00 97.00 385 LYS A O 1
ATOM 3118 N N . GLN A 1 386 ? 5.787 -21.775 -2.504 1.00 97.50 386 GLN A N 1
ATOM 3119 C CA . GLN A 1 386 ? 5.421 -22.003 -1.103 1.00 97.50 386 GLN A CA 1
ATOM 3120 C C . GLN A 1 386 ? 4.066 -21.364 -0.776 1.00 97.50 386 GLN A C 1
ATOM 3122 O O . GLN A 1 386 ? 3.869 -20.847 0.322 1.00 97.50 386 GLN A O 1
ATOM 3127 N N . SER A 1 387 ? 3.167 -21.301 -1.755 1.00 97.62 387 SER A N 1
ATOM 3128 C CA . SER A 1 387 ? 1.866 -20.670 -1.587 1.00 97.62 387 SER A CA 1
ATOM 3129 C C . SER A 1 387 ? 0.958 -21.519 -0.705 1.00 97.62 387 SER A C 1
ATOM 3131 O O . SER A 1 387 ? 0.774 -22.714 -0.948 1.00 97.62 387 SER A O 1
ATOM 3133 N N . ARG A 1 388 ? 0.370 -20.898 0.322 1.00 98.25 388 ARG A N 1
ATOM 3134 C CA . ARG A 1 388 ? -0.712 -21.532 1.081 1.00 98.25 388 ARG A CA 1
ATOM 3135 C C . ARG A 1 388 ? -1.978 -21.566 0.233 1.00 98.25 388 ARG A C 1
ATOM 3137 O O . ARG A 1 388 ? -2.304 -20.591 -0.438 1.00 98.25 388 ARG A O 1
ATOM 3144 N N . LEU A 1 389 ? -2.694 -22.684 0.283 1.00 98.31 389 LEU A N 1
ATOM 3145 C CA . LEU A 1 389 ? -4.023 -22.804 -0.314 1.00 98.31 389 LEU A CA 1
ATOM 3146 C C . LEU A 1 389 ? -5.082 -22.257 0.643 1.00 98.31 389 LEU A C 1
ATOM 3148 O O . LEU A 1 389 ? -4.864 -22.215 1.853 1.00 98.31 389 LEU A O 1
ATOM 3152 N N . TYR A 1 390 ? -6.238 -21.885 0.096 1.00 98.50 390 TYR A N 1
ATOM 3153 C CA . TYR A 1 390 ? -7.354 -21.293 0.836 1.00 98.50 390 TYR A CA 1
ATOM 3154 C C . TYR A 1 390 ? -6.960 -20.036 1.614 1.00 98.50 390 TYR A C 1
ATOM 3156 O O . TYR A 1 390 ? -7.436 -19.795 2.722 1.00 98.50 390 TYR A O 1
ATOM 3164 N N . GLN A 1 391 ? -6.082 -19.221 1.032 1.00 98.69 391 GLN A N 1
ATOM 3165 C CA . GLN A 1 391 ? -5.611 -18.013 1.685 1.00 98.69 391 GLN A CA 1
ATOM 3166 C C . GLN A 1 391 ? -6.744 -16.975 1.768 1.00 98.69 391 GLN A C 1
ATOM 3168 O O . GLN A 1 391 ? -7.261 -16.506 0.748 1.00 98.69 391 GLN A O 1
ATOM 3173 N N . THR A 1 392 ? -7.084 -16.563 2.991 1.00 98.75 392 THR A N 1
ATOM 3174 C CA . THR A 1 392 ? -8.255 -15.724 3.290 1.00 98.75 392 THR A CA 1
ATOM 3175 C C . THR A 1 392 ? -8.306 -14.437 2.472 1.00 98.75 392 THR A C 1
ATOM 3177 O O . THR A 1 392 ? -9.320 -14.173 1.834 1.00 98.75 392 THR A O 1
ATOM 3180 N N . TRP A 1 393 ? -7.221 -13.657 2.404 1.00 98.44 39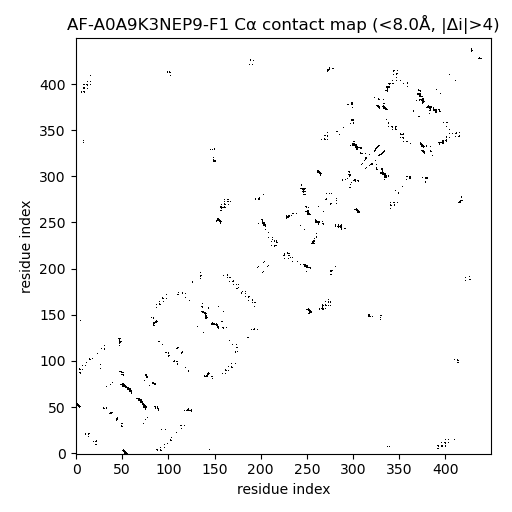3 TRP A N 1
ATOM 3181 C CA . TRP A 1 393 ? -7.221 -12.391 1.654 1.00 98.44 393 TRP A CA 1
ATOM 3182 C C . TRP A 1 393 ? -7.328 -12.558 0.130 1.00 98.44 393 TRP A C 1
ATOM 3184 O O . TRP A 1 393 ? -7.703 -11.615 -0.558 1.00 98.44 393 TRP A O 1
ATOM 3194 N N . THR A 1 394 ? -7.068 -13.753 -0.410 1.00 98.81 394 THR A N 1
ATOM 3195 C CA . THR A 1 394 ? -7.234 -14.043 -1.839 1.00 98.81 394 THR A CA 1
ATOM 3196 C C . THR A 1 394 ? -8.708 -14.267 -2.135 1.00 98.81 394 THR A C 1
ATOM 3198 O O . THR A 1 394 ? -9.248 -13.666 -3.062 1.00 98.81 394 THR A O 1
ATOM 3201 N N . ILE A 1 395 ? -9.381 -15.056 -1.293 1.00 98.88 395 ILE A N 1
ATOM 3202 C CA . ILE A 1 395 ? -10.834 -15.246 -1.353 1.00 98.88 395 ILE A CA 1
ATOM 3203 C C . ILE A 1 395 ? -11.541 -13.903 -1.124 1.00 98.88 395 ILE A C 1
ATOM 3205 O O . ILE A 1 395 ? -12.354 -13.474 -1.940 1.00 98.88 395 ILE A O 1
ATOM 3209 N N . ALA A 1 396 ? -11.194 -13.210 -0.038 1.00 98.81 396 ALA A N 1
ATOM 3210 C CA . ALA A 1 396 ? -11.811 -11.946 0.336 1.00 98.81 396 ALA A CA 1
ATOM 3211 C C . ALA A 1 396 ? -11.531 -10.836 -0.683 1.00 98.81 396 ALA A C 1
ATOM 3213 O O . ALA A 1 396 ? -12.450 -10.115 -1.049 1.00 98.81 396 ALA A O 1
ATOM 3214 N N . GLY A 1 397 ? -10.304 -10.716 -1.200 1.00 98.75 397 GLY A N 1
ATOM 3215 C CA . GLY A 1 397 ? -9.969 -9.736 -2.234 1.00 98.75 397 GLY A CA 1
ATOM 3216 C C . GLY A 1 397 ? -10.783 -9.943 -3.512 1.00 98.75 397 GLY A C 1
ATOM 3217 O O . GLY A 1 397 ? -11.314 -8.982 -4.071 1.00 98.75 397 GLY A O 1
ATOM 3218 N N . PHE A 1 398 ? -10.971 -11.195 -3.936 1.00 98.81 398 PHE A N 1
ATOM 3219 C CA . PHE A 1 398 ? -11.835 -11.532 -5.067 1.00 98.81 398 PHE A CA 1
ATOM 3220 C C . PHE A 1 398 ? -13.310 -11.174 -4.804 1.00 98.81 398 PHE A C 1
ATOM 3222 O O . PHE A 1 398 ? -13.931 -10.493 -5.622 1.00 98.81 398 PHE A O 1
ATOM 3229 N N . LEU A 1 399 ? -13.865 -11.573 -3.653 1.00 98.62 399 LEU A N 1
ATOM 3230 C CA . LEU A 1 399 ? -15.258 -11.280 -3.286 1.00 98.62 399 LEU A CA 1
ATOM 3231 C C . LEU A 1 399 ? -15.519 -9.775 -3.150 1.00 98.62 399 LEU A C 1
ATOM 3233 O O . LEU A 1 399 ? -16.493 -9.267 -3.705 1.00 98.62 399 LEU A O 1
ATOM 3237 N N . THR A 1 400 ? -14.631 -9.055 -2.466 1.00 98.69 400 THR A N 1
ATOM 3238 C CA . THR A 1 400 ? -14.703 -7.598 -2.309 1.00 98.69 400 THR A CA 1
ATOM 3239 C C . THR A 1 400 ? -14.673 -6.905 -3.662 1.00 98.69 400 THR A C 1
ATOM 3241 O O . THR A 1 400 ? -15.468 -6.001 -3.890 1.00 98.69 400 THR A O 1
ATOM 3244 N N . SER A 1 401 ? -13.844 -7.365 -4.603 1.00 98.75 401 SER A N 1
ATOM 3245 C CA . SER A 1 401 ? -13.818 -6.813 -5.964 1.00 98.75 401 SER A CA 1
ATOM 3246 C C . SER A 1 401 ? -15.181 -6.918 -6.662 1.00 98.75 401 SER A C 1
ATOM 3248 O O . SER A 1 401 ? -15.654 -5.943 -7.244 1.00 98.75 401 SER A O 1
ATOM 3250 N N . LYS A 1 402 ? -15.855 -8.073 -6.567 1.00 98.62 402 LYS A N 1
ATOM 3251 C CA . LYS A 1 402 ? -17.195 -8.254 -7.152 1.00 98.62 402 LYS A CA 1
ATOM 3252 C C . LYS A 1 402 ? -18.231 -7.360 -6.464 1.00 98.62 402 LYS A C 1
ATOM 3254 O O . LYS A 1 402 ? -18.929 -6.620 -7.151 1.00 98.62 402 LYS A O 1
ATOM 3259 N N . LYS A 1 403 ? -18.246 -7.329 -5.126 1.00 98.12 403 LYS A N 1
ATOM 3260 C CA . LYS A 1 403 ? -19.161 -6.478 -4.344 1.00 98.12 403 LYS A CA 1
ATOM 3261 C C . LYS A 1 403 ? -18.983 -4.980 -4.628 1.00 98.12 403 LYS A C 1
ATOM 3263 O O . LYS A 1 403 ? -19.969 -4.256 -4.716 1.00 98.12 403 LYS A O 1
ATOM 3268 N N . LEU A 1 404 ? -17.748 -4.507 -4.815 1.00 98.50 404 LEU A N 1
ATOM 3269 C CA . LEU A 1 404 ? -17.475 -3.110 -5.180 1.00 98.50 404 LEU A CA 1
ATOM 3270 C C . LEU A 1 404 ? -18.048 -2.752 -6.561 1.00 98.50 404 LEU A C 1
ATOM 3272 O O . LEU A 1 404 ? -18.573 -1.657 -6.738 1.00 98.50 404 LEU A O 1
ATOM 3276 N N . LEU A 1 405 ? -17.970 -3.665 -7.536 1.00 98.31 405 LEU A N 1
ATOM 3277 C CA . LEU A 1 405 ? -18.551 -3.453 -8.867 1.00 98.31 405 LEU A CA 1
ATOM 3278 C C . LEU A 1 405 ? -20.080 -3.534 -8.875 1.00 98.31 405 LEU A C 1
ATOM 3280 O O . LEU A 1 405 ? -20.710 -2.860 -9.689 1.00 98.31 405 LEU A O 1
ATOM 3284 N N . GLU A 1 406 ? -20.661 -4.356 -8.003 1.00 97.56 406 GLU A N 1
ATOM 3285 C CA . GLU A 1 406 ? -22.111 -4.455 -7.805 1.00 97.56 406 GLU A CA 1
ATOM 3286 C C . GLU A 1 406 ? -22.684 -3.193 -7.151 1.00 97.56 406 GLU A C 1
ATOM 3288 O O . GLU A 1 406 ? -23.814 -2.814 -7.453 1.00 97.56 406 GLU A O 1
ATOM 3293 N N . ASN A 1 407 ? -21.903 -2.512 -6.302 1.00 94.88 407 ASN A N 1
ATOM 3294 C CA . ASN A 1 407 ? -22.330 -1.296 -5.613 1.00 94.88 407 ASN A CA 1
ATOM 3295 C C . ASN A 1 407 ? -21.302 -0.142 -5.726 1.00 94.88 407 ASN A C 1
ATOM 3297 O O . ASN A 1 407 ? -20.596 0.167 -4.758 1.00 94.88 407 ASN A O 1
ATOM 3301 N N . PRO A 1 408 ? -21.224 0.535 -6.893 1.00 93.06 408 PRO A N 1
ATOM 3302 C CA . PRO A 1 408 ? -20.288 1.639 -7.116 1.00 93.06 408 PRO A CA 1
ATOM 3303 C C . PRO A 1 408 ? -20.517 2.849 -6.201 1.00 93.06 408 PRO A C 1
ATOM 3305 O O . PRO A 1 408 ? -19.568 3.567 -5.891 1.00 93.06 408 PRO A O 1
ATOM 3308 N N . GLU A 1 409 ? -21.756 3.075 -5.754 1.00 94.06 409 GLU A N 1
ATOM 3309 C CA . GLU A 1 409 ? -22.083 4.135 -4.795 1.00 94.06 409 GLU A CA 1
ATOM 3310 C C . GLU A 1 409 ? -21.390 3.870 -3.456 1.00 94.06 409 GLU A C 1
ATOM 3312 O O . GLU A 1 409 ? -20.661 4.724 -2.953 1.00 94.06 409 GLU A O 1
ATOM 3317 N N . MET A 1 410 ? -21.505 2.650 -2.926 1.00 94.25 410 MET A N 1
ATOM 3318 C CA . MET A 1 410 ? -20.803 2.268 -1.702 1.00 94.25 410 MET A CA 1
ATOM 3319 C C . MET A 1 410 ? -19.279 2.284 -1.892 1.00 94.25 410 MET A C 1
ATOM 3321 O O . MET A 1 410 ? -18.549 2.702 -0.994 1.00 94.25 410 MET A O 1
ATOM 3325 N N . ALA A 1 411 ? -18.782 1.885 -3.068 1.00 96.38 411 ALA A N 1
ATOM 3326 C CA . ALA A 1 411 ? -17.360 1.976 -3.400 1.00 96.38 411 ALA A CA 1
ATOM 3327 C C . ALA A 1 411 ? -16.842 3.428 -3.386 1.00 96.38 411 ALA A C 1
ATOM 3329 O O . ALA A 1 411 ? -15.706 3.661 -2.971 1.00 96.38 411 ALA A O 1
ATOM 3330 N N . SER A 1 412 ? -17.671 4.409 -3.770 1.00 96.81 412 SER A N 1
ATOM 3331 C CA . SER A 1 412 ? -17.304 5.835 -3.763 1.00 96.81 412 SER A CA 1
ATOM 3332 C C . SER A 1 412 ? -16.962 6.382 -2.380 1.00 96.81 412 SER A C 1
ATOM 3334 O O . SER A 1 412 ? -16.139 7.285 -2.244 1.00 96.81 412 SER A O 1
ATOM 3336 N N . ASN A 1 413 ? -17.483 5.750 -1.329 1.00 96.75 413 ASN A N 1
ATOM 3337 C CA . ASN A 1 413 ? -17.159 6.096 0.047 1.00 96.75 413 ASN A CA 1
ATOM 3338 C C . ASN A 1 413 ? -15.732 5.688 0.467 1.00 96.75 413 ASN A C 1
ATOM 3340 O O . ASN A 1 413 ? -15.223 6.169 1.486 1.00 96.75 413 ASN A O 1
ATOM 3344 N N . LEU A 1 414 ? -15.080 4.802 -0.292 1.00 97.94 414 LEU A N 1
ATOM 3345 C CA . LEU A 1 414 ? -13.783 4.204 0.042 1.00 97.94 414 LEU A CA 1
ATOM 3346 C C . LEU A 1 414 ? -12.593 4.857 -0.668 1.00 97.94 414 LEU A C 1
ATOM 3348 O O . LEU A 1 414 ? -11.448 4.533 -0.352 1.00 97.94 414 LEU A O 1
ATOM 3352 N N . PHE A 1 415 ? -12.838 5.783 -1.591 1.00 98.06 415 PHE A N 1
ATOM 3353 C CA . PHE A 1 415 ? -11.796 6.588 -2.213 1.00 98.06 415 PHE A CA 1
ATOM 3354 C C . PHE A 1 415 ? -12.024 8.076 -1.957 1.00 98.06 415 PHE A C 1
ATOM 3356 O O . PHE A 1 415 ? -13.024 8.496 -1.377 1.00 98.06 415 PHE A O 1
ATOM 3363 N N . TRP A 1 416 ? -11.045 8.881 -2.345 1.00 97.50 416 TRP A N 1
ATOM 3364 C CA . TRP A 1 416 ? -11.074 10.323 -2.145 1.00 97.50 416 TRP A CA 1
ATOM 3365 C C . TRP A 1 416 ? -11.199 11.082 -3.457 1.00 97.50 416 TRP A C 1
ATOM 3367 O O . TRP A 1 416 ? -10.800 10.572 -4.490 1.00 97.50 416 TRP A O 1
ATOM 3377 N N . GLU A 1 417 ? -11.644 12.331 -3.409 1.00 95.50 417 GLU A N 1
ATOM 3378 C CA . GLU A 1 417 ? -11.489 13.273 -4.521 1.00 95.50 417 GLU A CA 1
ATOM 3379 C C . GLU A 1 417 ? -10.257 14.169 -4.322 1.00 95.50 417 GLU A C 1
ATOM 3381 O O . GLU A 1 417 ? -9.609 14.148 -3.260 1.00 95.50 417 GLU A O 1
ATOM 3386 N N . GLU A 1 418 ? -9.868 14.889 -5.377 1.00 92.69 418 GLU A N 1
ATOM 3387 C CA . GLU A 1 418 ? -8.788 15.883 -5.328 1.00 92.69 418 GLU A CA 1
ATOM 3388 C C . GLU A 1 418 ? -9.071 16.918 -4.232 1.00 92.69 418 GLU A C 1
ATOM 3390 O O . GLU A 1 418 ? -10.187 17.415 -4.080 1.00 92.69 418 GLU A O 1
ATOM 3395 N N . ASP A 1 419 ? -8.050 17.230 -3.440 1.00 89.44 419 ASP A N 1
ATOM 3396 C CA . ASP A 1 419 ? -8.172 18.169 -2.335 1.00 89.44 419 ASP A CA 1
ATOM 3397 C C . ASP A 1 419 ? -7.552 19.516 -2.700 1.00 89.44 419 ASP A C 1
ATOM 3399 O O . ASP A 1 419 ? -6.370 19.776 -2.459 1.00 89.44 419 ASP A O 1
ATOM 3403 N N . TYR A 1 420 ? -8.372 20.387 -3.283 1.00 85.81 420 TYR A N 1
ATOM 3404 C CA . TYR A 1 420 ? -7.933 21.708 -3.725 1.00 85.81 420 TYR A CA 1
ATOM 3405 C C . TYR A 1 420 ? -7.442 22.597 -2.567 1.00 85.81 420 TYR A C 1
ATOM 3407 O O . TYR A 1 420 ? -6.519 23.388 -2.758 1.00 85.81 420 TYR A O 1
ATOM 3415 N N . GLN A 1 421 ? -7.947 22.405 -1.341 1.00 82.69 421 GLN A N 1
ATOM 3416 C CA . GLN A 1 421 ? -7.497 23.171 -0.171 1.00 82.69 421 GLN A CA 1
ATOM 3417 C C . GLN A 1 421 ? -6.046 22.830 0.210 1.00 82.69 421 GLN A C 1
ATOM 3419 O O . GLN A 1 421 ? -5.273 23.707 0.604 1.00 82.69 421 GLN A O 1
ATOM 3424 N N . LEU A 1 422 ? -5.630 21.566 0.062 1.00 80.31 422 LEU A N 1
ATOM 3425 C CA . LEU A 1 422 ? -4.230 21.163 0.268 1.00 80.31 422 LEU A CA 1
ATOM 3426 C C . LEU A 1 422 ? -3.284 21.730 -0.806 1.00 80.31 422 LEU A C 1
ATOM 3428 O O . LEU A 1 422 ? -2.102 21.981 -0.531 1.00 80.31 422 LEU A O 1
ATOM 3432 N N . LEU A 1 423 ? -3.783 21.947 -2.025 1.00 70.44 423 LEU A N 1
ATOM 3433 C CA . LEU A 1 423 ? -3.001 22.544 -3.112 1.00 70.44 423 LEU A CA 1
ATOM 3434 C C . LEU A 1 423 ? -2.735 24.035 -2.867 1.00 70.44 423 LEU A C 1
ATOM 3436 O O . LEU A 1 423 ? -1.626 24.513 -3.136 1.00 70.44 423 LEU A O 1
ATOM 3440 N N . GLU A 1 424 ? -3.705 24.745 -2.292 1.00 67.81 424 GLU A N 1
ATOM 3441 C CA . GLU A 1 424 ? -3.605 26.165 -1.940 1.00 67.81 424 GLU A CA 1
ATOM 3442 C C . GLU A 1 424 ? -2.679 26.412 -0.739 1.00 67.81 424 GLU A C 1
ATOM 3444 O O . GLU A 1 424 ? -1.851 27.330 -0.765 1.00 67.81 424 GLU A O 1
ATOM 3449 N N . ASN A 1 425 ? -2.744 25.541 0.272 1.00 60.16 425 ASN A N 1
ATOM 3450 C CA . ASN A 1 425 ? -1.963 25.632 1.505 1.00 60.16 425 ASN A CA 1
ATOM 3451 C C . ASN A 1 425 ? -0.539 25.078 1.328 1.00 60.16 425 ASN A C 1
ATOM 3453 O O . ASN A 1 425 ? -0.193 23.999 1.813 1.00 60.16 425 ASN A O 1
ATOM 3457 N N . CYS A 1 426 ? 0.322 25.813 0.623 1.00 54.97 426 CYS A N 1
ATOM 3458 C CA . CYS A 1 426 ? 1.766 25.579 0.671 1.00 54.97 426 CYS A CA 1
ATOM 3459 C C . CYS A 1 426 ? 2.412 26.457 1.746 1.00 54.97 426 CYS A C 1
ATOM 3461 O O . CYS A 1 426 ? 2.290 27.679 1.697 1.00 54.97 426 CYS A O 1
ATOM 3463 N N . VAL A 1 427 ? 3.185 25.852 2.656 1.00 52.91 427 VAL A N 1
ATOM 3464 C CA . VAL A 1 427 ? 3.953 26.553 3.711 1.00 52.91 427 VAL A CA 1
ATOM 3465 C C . VAL A 1 427 ? 4.876 27.637 3.133 1.00 52.91 427 VAL A C 1
ATOM 3467 O O . VAL A 1 427 ? 5.121 28.666 3.755 1.00 52.91 427 VAL A O 1
ATOM 3470 N N . CYS A 1 428 ? 5.308 27.465 1.886 1.00 49.97 428 CYS A N 1
ATOM 3471 C CA . CYS A 1 428 ? 6.061 28.454 1.126 1.00 49.97 428 CYS A CA 1
ATOM 3472 C C . CYS A 1 428 ? 5.340 29.805 0.914 1.00 49.97 428 CYS A C 1
ATOM 3474 O O . CYS A 1 428 ? 5.999 30.813 0.666 1.00 49.97 428 CYS A O 1
ATOM 3476 N N . GLY A 1 429 ? 4.004 29.840 0.996 1.00 41.78 429 GLY A N 1
ATOM 3477 C CA . GLY A 1 429 ? 3.184 31.049 0.883 1.00 41.78 429 GLY A CA 1
ATOM 3478 C C . GLY A 1 429 ? 2.972 31.799 2.203 1.00 41.78 429 GLY A C 1
ATOM 3479 O O . GLY A 1 429 ? 2.512 32.936 2.177 1.00 41.78 429 GLY A O 1
ATOM 3480 N N . LEU A 1 430 ? 3.333 31.201 3.346 1.00 45.78 430 LEU A N 1
ATOM 3481 C CA . LEU A 1 430 ? 3.135 31.768 4.690 1.00 45.78 430 LEU A CA 1
ATOM 3482 C C . LEU A 1 430 ? 4.342 32.595 5.191 1.00 45.78 430 LEU A C 1
ATOM 3484 O O . LEU A 1 430 ? 4.348 33.074 6.323 1.00 45.78 430 LEU A O 1
ATOM 3488 N N . GLY A 1 431 ? 5.369 32.791 4.356 1.00 38.84 431 GLY A N 1
ATOM 3489 C CA . GLY A 1 431 ? 6.588 33.527 4.703 1.00 38.84 431 GLY A CA 1
ATOM 3490 C C . GLY A 1 431 ? 6.415 35.050 4.711 1.00 38.84 431 GLY A C 1
ATOM 3491 O O . GLY A 1 431 ? 6.627 35.716 3.697 1.00 38.84 431 GLY A O 1
ATOM 3492 N N . GLY A 1 432 ? 6.088 35.613 5.874 1.00 38.00 432 GLY A N 1
ATOM 3493 C CA . GLY A 1 432 ? 6.216 37.041 6.167 1.00 38.00 432 GLY A CA 1
ATOM 3494 C C . GLY A 1 432 ? 7.674 37.475 6.406 1.00 38.00 432 GLY A C 1
ATOM 3495 O O . GLY A 1 432 ? 8.426 36.819 7.117 1.00 38.00 432 GLY A O 1
ATOM 3496 N N . LYS A 1 433 ? 8.041 38.616 5.805 1.00 43.22 433 LYS A N 1
ATOM 3497 C CA . LYS A 1 433 ? 9.223 39.495 5.992 1.00 43.22 433 LYS A CA 1
ATOM 3498 C C . LYS A 1 433 ? 10.662 38.943 5.915 1.00 43.22 433 LYS A C 1
ATOM 3500 O O . LYS A 1 433 ? 11.516 39.735 5.536 1.00 43.22 433 LYS A O 1
ATOM 3505 N N . TYR A 1 434 ? 10.955 37.659 6.124 1.00 44.72 434 TYR A N 1
ATOM 3506 C CA . TYR A 1 434 ? 12.298 37.087 5.890 1.00 44.72 434 TYR A CA 1
ATOM 3507 C C . TYR A 1 434 ? 12.212 35.598 5.492 1.00 44.72 434 TYR A C 1
ATOM 3509 O O . TYR A 1 434 ? 12.367 34.716 6.326 1.00 44.72 434 TYR A O 1
ATOM 3517 N N . GLY A 1 435 ? 11.946 35.282 4.219 1.00 38.88 435 GLY A N 1
ATOM 3518 C CA . GLY A 1 435 ? 11.911 33.886 3.750 1.00 38.88 435 GLY A CA 1
ATOM 3519 C C . GLY A 1 435 ? 11.547 33.749 2.270 1.00 38.88 435 GLY A C 1
ATOM 3520 O O . GLY A 1 435 ? 10.632 34.402 1.785 1.00 38.88 435 GLY A O 1
ATOM 3521 N N . ARG A 1 436 ? 12.319 32.946 1.532 1.00 45.72 436 ARG A N 1
ATOM 3522 C CA . ARG A 1 436 ? 12.395 32.870 0.058 1.00 45.72 436 ARG A CA 1
ATOM 3523 C C . ARG A 1 436 ? 11.050 32.574 -0.641 1.00 45.72 436 ARG A C 1
ATOM 3525 O O . ARG A 1 436 ? 10.411 31.566 -0.376 1.00 45.72 436 ARG A O 1
ATOM 3532 N N . LYS A 1 437 ? 10.701 33.404 -1.636 1.00 43.34 437 LYS A N 1
ATOM 3533 C CA . LYS A 1 437 ? 9.469 33.359 -2.462 1.00 43.34 437 LYS A CA 1
ATOM 3534 C C . LYS A 1 437 ? 9.403 32.275 -3.560 1.00 43.34 437 LYS A C 1
ATOM 3536 O O . LYS A 1 437 ? 8.441 32.265 -4.324 1.00 43.34 437 LYS A O 1
ATOM 3541 N N . LYS A 1 438 ? 10.388 31.385 -3.711 1.00 47.34 438 LYS A N 1
ATOM 3542 C CA . LYS A 1 438 ? 10.415 30.430 -4.837 1.00 47.34 438 LYS A CA 1
ATOM 3543 C C . LYS A 1 438 ? 10.005 29.029 -4.395 1.00 47.34 438 LYS A C 1
ATOM 3545 O O . LYS A 1 438 ? 10.843 28.210 -4.041 1.00 47.34 438 LYS A O 1
ATOM 3550 N N . CYS A 1 439 ? 8.707 28.752 -4.444 1.00 48.19 439 CYS A N 1
ATOM 3551 C CA . CYS A 1 439 ? 8.215 27.380 -4.510 1.00 48.19 439 CYS A CA 1
ATOM 3552 C C . CYS A 1 439 ? 7.909 27.030 -5.963 1.00 48.19 439 CYS A C 1
ATOM 3554 O O . CYS A 1 439 ? 7.219 27.794 -6.641 1.00 48.19 439 CYS A O 1
ATOM 3556 N N . SER A 1 440 ? 8.364 25.865 -6.429 1.00 53.38 440 SER A N 1
ATOM 3557 C CA . SER A 1 440 ? 8.042 25.367 -7.772 1.00 53.38 440 SER A CA 1
ATOM 3558 C C . SER A 1 440 ? 6.535 25.161 -7.990 1.00 53.38 440 SER A C 1
ATOM 3560 O O . SER A 1 440 ? 6.094 25.166 -9.135 1.00 53.38 440 SER A O 1
ATOM 3562 N N . ARG A 1 441 ? 5.705 25.123 -6.928 1.00 47.75 441 ARG A N 1
ATOM 3563 C CA . ARG A 1 441 ? 4.232 25.160 -7.052 1.00 47.75 441 ARG A CA 1
ATOM 3564 C C . ARG A 1 441 ? 3.703 26.389 -7.800 1.00 47.75 441 ARG A C 1
ATOM 3566 O O . ARG A 1 441 ? 2.620 26.302 -8.370 1.00 47.75 441 ARG A O 1
ATOM 3573 N N . ALA A 1 442 ? 4.422 27.517 -7.844 1.00 38.19 442 ALA A N 1
ATOM 3574 C CA . ALA A 1 442 ? 3.973 28.679 -8.619 1.00 38.19 442 ALA A CA 1
ATOM 3575 C C . ALA A 1 442 ? 3.855 28.373 -10.128 1.00 38.19 442 ALA A C 1
ATOM 3577 O O . ALA A 1 442 ? 2.992 28.947 -10.784 1.00 38.19 442 ALA A O 1
ATOM 3578 N N . ALA A 1 443 ? 4.642 27.422 -10.650 1.00 37.53 443 ALA A N 1
ATOM 3579 C CA . ALA A 1 443 ? 4.556 26.959 -12.038 1.00 37.53 443 ALA A CA 1
ATOM 3580 C C . ALA A 1 443 ? 3.377 25.993 -12.290 1.00 37.53 443 ALA A C 1
ATOM 3582 O O . ALA A 1 443 ? 2.921 25.861 -13.419 1.00 37.53 443 ALA A O 1
ATOM 3583 N N . LEU A 1 444 ? 2.836 25.348 -11.249 1.00 38.09 444 LEU A N 1
ATOM 3584 C CA . LEU A 1 444 ? 1.653 24.479 -11.354 1.00 38.09 444 LEU A CA 1
ATOM 3585 C C . LEU A 1 444 ? 0.331 25.270 -11.342 1.00 38.09 444 LEU A C 1
ATOM 3587 O O . LEU A 1 444 ? -0.683 24.770 -11.820 1.00 38.09 444 LEU A O 1
ATOM 3591 N N . ARG A 1 445 ? 0.330 26.525 -10.860 1.00 41.38 445 ARG A N 1
ATOM 3592 C CA . ARG A 1 445 ? -0.857 27.406 -10.891 1.00 41.38 445 ARG A CA 1
ATOM 3593 C C . ARG A 1 445 ? -1.304 27.775 -12.312 1.00 41.38 445 ARG A C 1
ATOM 3595 O O . ARG A 1 445 ? -2.482 28.040 -12.512 1.00 41.38 445 ARG A O 1
ATOM 3602 N N . SER A 1 446 ? -0.405 27.770 -13.298 1.00 31.44 446 SER A N 1
ATOM 3603 C CA . SER A 1 446 ? -0.719 28.149 -14.686 1.00 31.44 446 SER A CA 1
ATOM 3604 C C . SER A 1 446 ? -1.399 27.053 -15.514 1.00 31.44 446 SER A C 1
ATOM 3606 O O . SER A 1 446 ? -1.724 27.299 -16.670 1.00 31.44 446 SER A O 1
ATOM 3608 N N . HIS A 1 447 ? -1.636 25.863 -14.953 1.00 38.19 447 HIS A N 1
ATOM 3609 C CA . HIS A 1 447 ? -2.288 24.753 -15.661 1.00 38.19 447 HIS A CA 1
ATOM 3610 C C . HIS A 1 447 ? -3.751 24.508 -15.251 1.00 38.19 447 HIS A C 1
ATOM 3612 O O . HIS A 1 447 ? -4.358 23.558 -15.734 1.00 38.19 447 HIS A O 1
ATOM 3618 N N . HIS A 1 448 ? -4.331 25.363 -14.400 1.00 38.25 448 HIS A N 1
ATOM 3619 C CA . HIS A 1 448 ? -5.709 25.219 -13.903 1.00 38.25 448 HIS A CA 1
ATOM 3620 C C . HIS A 1 448 ? -6.616 26.426 -14.185 1.00 38.25 448 HIS A C 1
ATOM 3622 O O . HIS A 1 448 ? -7.638 26.600 -13.530 1.00 38.25 448 HIS A O 1
ATOM 3628 N N . VAL A 1 449 ? -6.270 27.243 -15.182 1.00 29.92 449 VAL A N 1
ATOM 3629 C CA . VAL A 1 449 ? -7.195 28.222 -15.767 1.00 29.92 449 VAL A CA 1
ATOM 3630 C C . VAL A 1 449 ? -7.295 27.949 -17.264 1.00 29.92 449 VAL A C 1
ATOM 3632 O O . VAL A 1 449 ? -6.585 28.586 -18.033 1.00 29.92 449 VAL A O 1
ATOM 3635 N N . VAL A 1 450 ? -8.103 26.949 -17.631 1.00 29.53 450 VAL A N 1
ATOM 3636 C CA . VAL A 1 450 ? -9.127 26.952 -18.700 1.00 29.53 450 VAL A CA 1
ATOM 3637 C C . VAL A 1 450 ? -10.126 25.855 -18.358 1.00 29.53 450 VAL A C 1
ATOM 3639 O O . VAL A 1 450 ? -9.662 24.721 -18.097 1.00 29.53 450 VAL A O 1
#

pLDDT: mean 91.97, std 13.59, range [29.53, 98.94]

Radius of gyration: 21.99 Å; Cα contacts (8 Å, |Δi|>4): 786; chains: 1; bounding box: 51×67×66 Å